Protein AF-A0A5C7QAK5-F1 (afdb_monomer)

Foldseek 3Di:
DDDDDDDDDDDPDDDDDDDDDDDDDDDDDDDDPDDDDDDDDDPVVDDDDDDDDDDDDDVVVPVVPDDDQPDWDDDDPQWDFTDTPPDDTDIDGDADPQWDDDPVDIDGDDDPDPAWDWDDDVPDDTDTDHPVVVDDDQWDDDPATDGDDDDPFWDDDRPDTDGDEDCDCPPDPGPFHADPVRDTDDPDDDDPFKDWDPPDFDDDPPTDTWIWGACPVHHRHTDIDDDDDDDPDDDDDPDDDDDDDDDDDFKDKFAWKFAFADKDWDAFDFDDDPNHGDDDPNHGDTDPWTKIKTFGDPPPDPDDHTFTPDAAQFWKWFWDFDDPPPDTDDMAIWIWTFHHDDDRTITITITDDGDDDDHGTMMGGCAGQPDQVGGWIWMAGQPDVQDGKIFTFGDCNDPVCSLPLVGTAKIFFFQAPHFDVVVPTGDGDGDIDHDDDDDDDDDDDPDDDDDDDDDDPDDDDPDDDDDPDDDDDDDDDDCFDDDPQWTDHNFKTWHDAAQQIWMAGPDDQAFRTAHGGPRRVPGCWGAHPVGDTHHVDDDDDPDDDDPDDDDFDDPPDDDGDDDDDPPDDPDDDPPDPDQDDDPDPDPDDPDFPHDPADDPDDDDDDDPPDDGDDDDWDFDPPPDTPDIDDDDWFDDDPVCLQPDKGKDKDKDWDADPNDIDIWIWMFIDHGDPDDTDIDTDDDDDDDPPDDDADADDDDFADDAPDKDFHWHDPVPPWIFGWIHHNVGDIHTPDIHD

Sequence (737 aa):
MARKYSSEYKNLQPYVVEDIRKVVTAAGASGGGSVTSGVTDHGALTGLSDDDHPQYLTPVRGDARYIPSTRTLTAGDGLTGGGDLSADRAFAVGAGNLITVAADSVAVANGTGTYQFIGTGSGTTAGWHNGSELAGDGLTHGTALAVGVSGLGLSVGADAVTLASSSNPGATASILASSAAGLLTLYNGAFTQTAGSAATFASGFAGSGWRADYGITTASKASFECDDLTVRGRMRVYELLIQQIRATNGSVFVSSASKVVTTTAGPNPTWTVNGSQLTFNGSNATFATTIYTITTAAAGDTSRELYHGFLYGDLIRAQQVQWNGSSFSGVIQSDLEVTSVSNLYTYNGTLVSGDAPAIGYDYVRVGNSYDTTRQGSIYLTSDDSAAPFIDIVDGVYSHAVWNSAGVTRVRVGKLSGITDWDFGGPLSGYGLYGNNVYLKGNIYATSGIFNGTVYASGGIFSGTVHASDGDFTGTVTATSGTIGGWSVGATSLTAGSGANTVGIDSGGTNPAFYAGSATPGSAPFRVTKTGDITATGTLIASSGGISGNFYVGSDVGASGNLYVGSNADMRFSADGIRCILPTAAGANIPTASQAIRWFPSGTGSWTSAVSYAGLITYKNPSPTPTVMDLILTSCVGDDDDAVLDARAIFQAGHYAGGAYTDARLEVVREKGSGAKYVATYGDRLEVENCIRLTEMSDPSNPSANQAYLFTKDNGSGKTQLCVKFSSGASIVIATQA

Structure (mmCIF, N/CA/C/O backbone):
data_AF-A0A5C7QAK5-F1
#
_entry.id   AF-A0A5C7QAK5-F1
#
loop_
_atom_site.group_PDB
_atom_site.id
_atom_site.type_symbol
_atom_site.label_atom_id
_atom_site.label_alt_id
_atom_site.label_comp_id
_atom_site.label_asym_id
_atom_site.label_entity_id
_atom_site.label_seq_id
_atom_site.pdbx_PDB_ins_code
_atom_site.Cartn_x
_atom_site.Cartn_y
_atom_site.Cartn_z
_atom_site.occupancy
_atom_site.B_iso_or_equiv
_atom_site.auth_seq_id
_atom_site.auth_comp_id
_atom_site.auth_asym_id
_atom_site.auth_atom_id
_atom_site.pdbx_PDB_model_num
ATOM 1 N N . MET A 1 1 ? -9.500 -17.559 78.965 1.00 37.09 1 MET A N 1
ATOM 2 C CA . MET A 1 1 ? -8.907 -18.544 79.906 1.00 37.09 1 MET A CA 1
ATOM 3 C C . MET A 1 1 ? -7.408 -18.622 79.662 1.00 37.09 1 MET A C 1
ATOM 5 O O . MET A 1 1 ? -6.999 -18.399 78.533 1.00 37.09 1 MET A O 1
ATOM 9 N N . ALA A 1 2 ? -6.606 -18.919 80.687 1.00 40.16 2 ALA A N 1
ATOM 10 C CA . ALA A 1 2 ? -5.142 -18.917 80.601 1.00 40.16 2 ALA A CA 1
ATOM 11 C C . ALA A 1 2 ? -4.533 -20.325 80.446 1.00 40.16 2 ALA A C 1
ATOM 13 O O . ALA A 1 2 ? -4.947 -21.251 81.141 1.00 40.16 2 ALA A O 1
ATOM 14 N N . ARG A 1 3 ? -3.490 -20.434 79.612 1.00 36.47 3 ARG A N 1
ATOM 15 C CA . ARG A 1 3 ? -2.387 -21.426 79.617 1.00 36.47 3 ARG A CA 1
ATOM 16 C C . ARG A 1 3 ? -1.185 -20.679 78.999 1.00 36.47 3 ARG A C 1
ATOM 18 O O . ARG A 1 3 ? -1.363 -20.154 77.910 1.00 36.47 3 ARG A O 1
ATOM 25 N N . LYS A 1 4 ? -0.041 -20.378 79.631 1.00 36.81 4 LYS A N 1
ATOM 26 C CA . LYS A 1 4 ? 0.765 -20.954 80.735 1.00 36.81 4 LYS A CA 1
ATOM 27 C C . LYS A 1 4 ? 1.678 -22.107 80.274 1.00 36.81 4 LYS A C 1
ATOM 29 O O . LYS A 1 4 ? 1.175 -23.061 79.691 1.00 36.81 4 LYS A O 1
ATOM 34 N N . TYR A 1 5 ? 2.966 -22.004 80.651 1.00 37.53 5 TYR A N 1
ATOM 35 C CA . TYR A 1 5 ? 4.120 -22.891 80.353 1.00 37.53 5 TYR A CA 1
ATOM 36 C C . TYR A 1 5 ? 4.690 -22.760 78.922 1.00 37.53 5 TYR A C 1
ATOM 38 O O . TYR A 1 5 ? 3.960 -22.362 78.023 1.00 37.53 5 TYR A O 1
ATOM 46 N N . SER A 1 6 ? 5.984 -22.993 78.656 1.00 45.44 6 SER A N 1
ATOM 47 C CA . SER A 1 6 ? 7.090 -23.572 79.462 1.00 45.44 6 SER A CA 1
ATOM 48 C C . SER A 1 6 ? 8.393 -22.761 79.251 1.00 45.44 6 SER A C 1
ATOM 50 O O . SER A 1 6 ? 8.646 -22.313 78.140 1.00 45.44 6 SER A O 1
ATOM 52 N N . SER A 1 7 ? 9.208 -22.378 80.243 1.00 34.53 7 SER A N 1
ATOM 53 C CA . SER A 1 7 ? 10.023 -23.188 81.175 1.00 34.53 7 SER A CA 1
ATOM 54 C C . SER A 1 7 ? 10.935 -24.219 80.494 1.00 34.53 7 SER A C 1
ATOM 56 O O . SER A 1 7 ? 10.436 -25.247 80.066 1.00 34.53 7 SER A O 1
ATOM 58 N N . GLU A 1 8 ? 12.242 -23.924 80.483 1.00 42.25 8 GLU A N 1
ATOM 59 C CA . GLU A 1 8 ? 13.408 -24.833 80.392 1.00 42.25 8 GLU A CA 1
ATOM 60 C C . GLU A 1 8 ? 13.418 -25.991 79.373 1.00 42.25 8 GLU A C 1
ATOM 62 O O . GLU A 1 8 ? 12.563 -26.856 79.409 1.00 42.25 8 GLU A O 1
ATOM 67 N N . TYR A 1 9 ? 14.486 -26.066 78.567 1.00 42.97 9 TYR A N 1
ATOM 68 C CA . TYR A 1 9 ? 15.237 -27.277 78.149 1.00 42.97 9 TYR A CA 1
ATOM 69 C C . TYR A 1 9 ? 16.333 -26.752 77.189 1.00 42.97 9 TYR A C 1
ATOM 71 O O . TYR A 1 9 ? 16.070 -26.481 76.025 1.00 42.97 9 TYR A O 1
ATOM 79 N N . LYS A 1 10 ? 17.540 -26.353 77.618 1.00 44.88 10 LYS A N 1
ATOM 80 C CA . LYS A 1 10 ? 18.582 -27.172 78.266 1.00 44.88 10 LYS A CA 1
ATOM 81 C C . LYS A 1 10 ? 18.648 -28.587 77.681 1.00 44.88 10 LYS A C 1
ATOM 83 O O . LYS A 1 10 ? 17.779 -29.402 77.942 1.00 44.88 10 LYS A O 1
ATOM 88 N N . ASN A 1 11 ? 19.758 -28.872 77.000 1.00 45.62 11 ASN A N 1
ATOM 89 C CA . ASN A 1 11 ? 20.268 -30.215 76.699 1.00 45.62 11 ASN A CA 1
ATOM 90 C C . ASN A 1 11 ? 19.579 -30.996 75.563 1.00 45.62 11 ASN A C 1
ATOM 92 O O . ASN A 1 11 ? 19.159 -32.134 75.751 1.00 45.62 11 ASN A O 1
ATOM 96 N N . LEU A 1 12 ? 19.616 -30.439 74.348 1.00 37.50 12 LEU A N 1
ATOM 97 C CA . LEU A 1 12 ? 19.703 -31.240 73.119 1.00 37.50 12 LEU A CA 1
ATOM 98 C C . LEU A 1 12 ? 21.016 -30.933 72.380 1.00 37.50 12 LEU A C 1
ATOM 100 O O . LEU A 1 12 ? 21.053 -30.265 71.354 1.00 37.50 12 LEU A O 1
ATOM 104 N N . GLN A 1 13 ? 22.110 -31.448 72.948 1.00 47.38 13 GLN A N 1
ATOM 105 C CA . GLN A 1 13 ? 23.208 -31.990 72.138 1.00 47.38 13 GLN A CA 1
ATOM 106 C C . GLN A 1 13 ? 22.647 -33.168 71.309 1.00 47.38 13 GLN A C 1
ATOM 108 O O . GLN A 1 13 ? 21.734 -33.837 71.804 1.00 47.38 13 GLN A O 1
ATOM 113 N N . PRO A 1 14 ? 23.148 -33.443 70.087 1.00 49.34 14 PRO A N 1
ATOM 114 C CA . PRO A 1 14 ? 24.442 -34.132 69.963 1.00 49.34 14 PRO A CA 1
ATOM 115 C C . PRO A 1 14 ? 25.304 -33.754 68.738 1.00 49.34 14 PRO A C 1
ATOM 117 O O . PRO A 1 14 ? 24.778 -33.229 67.770 1.00 49.34 14 PRO A O 1
ATOM 120 N N . TYR A 1 15 ? 26.613 -34.058 68.842 1.00 34.72 15 TYR A N 1
ATOM 121 C CA . TYR A 1 15 ? 27.520 -34.716 67.865 1.00 34.72 15 TYR A CA 1
ATOM 122 C C . TYR A 1 15 ? 27.410 -34.345 66.353 1.00 34.72 15 TYR A C 1
ATOM 124 O O . TYR A 1 15 ? 26.349 -34.065 65.823 1.00 34.72 15 TYR A O 1
ATOM 132 N N . VAL A 1 16 ? 28.464 -34.395 65.531 1.00 37.75 16 VAL A N 1
ATOM 133 C CA . VAL A 1 16 ? 29.505 -35.438 65.397 1.00 37.75 16 VAL A CA 1
ATOM 134 C C . VAL A 1 16 ? 30.699 -34.890 64.575 1.00 37.75 16 VAL A C 1
ATOM 136 O O . VAL A 1 16 ? 30.501 -33.919 63.855 1.00 37.75 16 VAL A O 1
ATOM 139 N N . VAL A 1 17 ? 31.855 -35.587 64.586 1.00 45.19 17 VAL A N 1
ATOM 140 C CA . VAL A 1 17 ? 32.914 -35.585 63.527 1.00 45.19 17 VAL A CA 1
ATOM 141 C C . VAL A 1 17 ? 33.504 -34.189 63.225 1.00 45.19 17 VAL A C 1
ATOM 143 O O . VAL A 1 17 ? 32.929 -33.401 62.487 1.00 45.19 17 VAL A O 1
ATOM 146 N N . GLU A 1 18 ? 34.649 -33.751 63.752 1.00 37.72 18 GLU A N 1
ATOM 147 C CA . GLU A 1 18 ? 35.942 -34.431 63.971 1.00 37.72 18 GLU A CA 1
ATOM 148 C C . GLU A 1 18 ? 36.450 -35.251 62.770 1.00 37.72 18 GLU A C 1
ATOM 150 O O . GLU A 1 18 ? 36.035 -36.382 62.561 1.00 37.72 18 GLU A O 1
ATOM 155 N N . ASP A 1 19 ? 37.414 -34.660 62.053 1.00 38.28 19 ASP A N 1
ATOM 156 C CA . ASP A 1 19 ? 38.168 -35.182 60.901 1.00 38.28 19 ASP A CA 1
ATOM 157 C C . ASP A 1 19 ? 37.369 -35.517 59.625 1.00 38.28 19 ASP A C 1
ATOM 159 O O . ASP A 1 19 ? 36.517 -36.398 59.602 1.00 38.28 19 ASP A O 1
ATOM 163 N N . ILE A 1 20 ? 37.734 -34.838 58.527 1.00 43.16 20 ILE A N 1
ATOM 164 C CA . ILE A 1 20 ? 38.094 -35.397 57.203 1.00 43.16 20 ILE A CA 1
ATOM 165 C C . ILE A 1 20 ? 38.131 -34.224 56.196 1.00 43.16 20 ILE A C 1
ATOM 167 O O . ILE A 1 20 ? 37.114 -33.626 55.873 1.00 43.16 20 ILE A O 1
ATOM 171 N N . ARG A 1 21 ? 39.327 -33.709 55.862 1.00 42.38 21 ARG A N 1
ATOM 172 C CA . ARG A 1 21 ? 40.227 -34.141 54.756 1.00 42.38 21 ARG A CA 1
ATOM 173 C C . ARG A 1 21 ? 39.911 -33.314 53.492 1.00 42.38 21 ARG A C 1
ATOM 175 O O . ARG A 1 21 ? 38.777 -33.274 53.045 1.00 42.38 21 ARG A O 1
ATOM 182 N N . LYS A 1 22 ? 40.846 -32.486 52.997 1.00 40.28 22 LYS A N 1
ATOM 183 C CA . LYS A 1 22 ? 41.751 -32.791 51.855 1.00 40.28 22 LYS A CA 1
ATOM 184 C C . LYS A 1 22 ? 40.998 -33.525 50.723 1.00 40.28 22 LYS A C 1
ATOM 186 O O . LYS A 1 22 ? 40.383 -34.550 50.976 1.00 40.28 22 LYS A O 1
ATOM 191 N N . VAL A 1 23 ? 41.068 -33.105 49.459 1.00 37.72 23 VAL A N 1
ATOM 192 C CA . VAL A 1 23 ? 42.187 -33.421 48.541 1.00 37.72 23 VAL A CA 1
ATOM 193 C C . VAL A 1 23 ? 41.931 -32.684 47.208 1.00 37.72 23 VAL A C 1
ATOM 195 O O . VAL A 1 23 ? 41.059 -33.120 46.469 1.00 37.72 23 VAL A O 1
ATOM 198 N N . VAL A 1 24 ? 42.685 -31.618 46.888 1.00 38.94 24 VAL A N 1
ATOM 199 C CA . VAL A 1 24 ? 43.139 -31.264 45.515 1.00 38.94 24 VAL A CA 1
ATOM 200 C C . VAL A 1 24 ? 44.475 -30.499 45.623 1.00 38.94 24 VAL A C 1
ATOM 202 O O . VAL A 1 24 ? 44.520 -29.451 46.256 1.00 38.94 24 VAL A O 1
ATOM 205 N N . THR A 1 25 ? 45.553 -30.882 44.934 1.00 41.03 25 THR A N 1
ATOM 206 C CA . THR A 1 25 ? 46.380 -32.094 45.150 1.00 41.03 25 THR A CA 1
ATOM 207 C C . THR A 1 25 ? 47.512 -32.121 44.127 1.00 41.03 25 THR A C 1
ATOM 209 O O . THR A 1 25 ? 47.241 -32.081 42.933 1.00 41.03 25 THR A O 1
ATOM 212 N N . ALA A 1 26 ? 48.761 -32.282 44.578 1.00 28.16 26 ALA A N 1
ATOM 213 C CA . ALA A 1 26 ? 49.894 -32.604 43.699 1.00 28.16 26 ALA A CA 1
ATOM 214 C C . ALA A 1 26 ? 51.020 -33.391 44.411 1.00 28.16 26 ALA A C 1
ATOM 216 O O . ALA A 1 26 ? 52.198 -33.153 44.174 1.00 28.16 26 ALA A O 1
ATOM 217 N N . ALA A 1 27 ? 50.664 -34.337 45.289 1.00 30.41 27 ALA A N 1
ATOM 218 C CA . ALA A 1 27 ? 51.557 -35.417 45.731 1.00 30.41 27 ALA A CA 1
ATOM 219 C C . ALA A 1 27 ? 50.713 -36.581 46.283 1.00 30.41 27 ALA A C 1
ATOM 221 O O . ALA A 1 27 ? 50.266 -36.523 47.425 1.00 30.41 27 ALA A O 1
ATOM 222 N N . GLY A 1 28 ? 50.465 -37.609 45.461 1.00 35.75 28 GLY A N 1
ATOM 223 C CA . GLY A 1 28 ? 49.567 -38.726 45.794 1.00 35.75 28 GLY A CA 1
ATOM 224 C C . GLY A 1 28 ? 48.089 -38.299 45.773 1.00 35.75 28 GLY A C 1
ATOM 225 O O . GLY A 1 28 ? 47.634 -37.567 46.642 1.00 35.75 28 GLY A O 1
ATOM 226 N N . ALA A 1 29 ? 47.261 -38.647 44.785 1.00 33.28 29 ALA A N 1
ATOM 227 C CA . ALA A 1 29 ? 47.005 -40.000 44.279 1.00 33.28 29 ALA A CA 1
ATOM 228 C C . ALA A 1 29 ? 46.854 -41.009 45.440 1.00 33.28 29 ALA A C 1
ATOM 230 O O . ALA A 1 29 ? 47.772 -41.178 46.232 1.00 33.28 29 ALA A O 1
ATOM 231 N N . SER A 1 30 ? 45.736 -41.700 45.621 1.00 35.69 30 SER A N 1
ATOM 232 C CA . SER A 1 30 ? 44.550 -41.886 44.775 1.00 35.69 30 SER A CA 1
ATOM 233 C C . SER A 1 30 ? 43.302 -41.835 45.670 1.00 35.69 30 SER A C 1
ATOM 235 O O . SER A 1 30 ? 43.371 -42.093 46.866 1.00 35.69 30 SER A O 1
ATOM 237 N N . GLY A 1 31 ? 42.144 -41.407 45.173 1.00 38.41 31 GLY A N 1
ATOM 238 C CA . GLY A 1 31 ? 41.328 -42.286 44.341 1.00 38.41 31 GLY A CA 1
ATOM 239 C C . GLY A 1 31 ? 40.858 -43.468 45.189 1.00 38.41 31 GLY A C 1
ATOM 240 O O . GLY A 1 31 ? 41.652 -44.362 45.489 1.00 38.41 31 GLY A O 1
ATOM 241 N N . GLY A 1 32 ? 39.573 -43.456 45.568 1.00 45.28 32 GLY A N 1
ATOM 242 C CA . GLY A 1 32 ? 38.915 -44.648 46.106 1.00 45.28 32 GLY A CA 1
ATOM 243 C C . GLY A 1 32 ? 39.136 -45.819 45.150 1.00 45.28 32 GLY A C 1
ATOM 244 O O . GLY A 1 32 ? 39.353 -45.597 43.960 1.00 45.28 32 GLY A O 1
ATOM 245 N N . GLY A 1 33 ? 39.171 -47.049 45.663 1.00 55.78 33 GLY A N 1
ATOM 246 C CA . GLY A 1 33 ? 39.682 -48.185 44.893 1.00 55.78 33 GLY A CA 1
ATOM 247 C C . GLY A 1 33 ? 38.974 -48.391 43.546 1.00 55.78 33 GLY A C 1
ATOM 248 O O . GLY A 1 33 ? 37.909 -48.996 43.555 1.00 55.78 33 GLY A O 1
ATOM 249 N N . SER A 1 34 ? 39.574 -47.890 42.439 1.00 46.53 34 SER A N 1
ATOM 250 C CA . SER A 1 34 ? 39.488 -48.334 41.019 1.00 46.53 34 SER A CA 1
ATOM 251 C C . SER A 1 34 ? 39.816 -47.245 39.921 1.00 46.53 34 SER A C 1
ATOM 253 O O . SER A 1 34 ? 38.897 -46.664 39.361 1.00 46.53 34 SER A O 1
ATOM 255 N N . VAL A 1 35 ? 41.115 -47.019 39.589 1.00 52.72 35 VAL A N 1
ATOM 256 C CA . VAL A 1 35 ? 41.825 -46.861 38.245 1.00 52.72 35 VAL A CA 1
ATOM 257 C C . VAL A 1 35 ? 41.383 -45.894 37.056 1.00 52.72 35 VAL A C 1
ATOM 259 O O . VAL A 1 35 ? 40.282 -46.105 36.572 1.00 52.72 35 VAL A O 1
ATOM 262 N N . THR A 1 36 ? 42.278 -44.973 36.510 1.00 50.50 36 THR A N 1
ATOM 263 C CA . THR A 1 36 ? 42.719 -44.655 35.046 1.00 50.50 36 THR A CA 1
ATOM 264 C C . THR A 1 36 ? 43.276 -43.196 34.592 1.00 50.50 36 THR A C 1
ATOM 266 O O . THR A 1 36 ? 42.452 -42.312 34.407 1.00 50.50 36 THR A O 1
ATOM 269 N N . SER A 1 37 ? 44.619 -42.986 34.308 1.00 56.25 37 SER A N 1
ATOM 270 C CA . SER A 1 37 ? 45.538 -42.145 33.351 1.00 56.25 37 SER A CA 1
ATOM 271 C C . SER A 1 37 ? 45.501 -40.628 32.783 1.00 56.25 37 SER A C 1
ATOM 273 O O . SER A 1 37 ? 44.418 -40.139 32.489 1.00 56.25 37 SER A O 1
ATOM 275 N N . GLY A 1 38 ? 46.685 -39.964 32.442 1.00 57.50 38 GLY A N 1
ATOM 276 C CA . GLY A 1 38 ? 46.986 -38.945 31.305 1.00 57.50 38 GLY A CA 1
ATOM 277 C C . GLY A 1 38 ? 47.814 -37.558 31.451 1.00 57.50 38 GLY A C 1
ATOM 278 O O . GLY A 1 38 ? 47.491 -36.835 32.386 1.00 57.50 38 GLY A O 1
ATOM 279 N N . VAL A 1 39 ? 48.793 -37.112 30.553 1.00 59.66 39 VAL A N 1
ATOM 280 C CA . VAL A 1 39 ? 49.527 -35.728 30.463 1.00 59.66 39 VAL A CA 1
ATOM 281 C C . VAL A 1 39 ? 50.404 -35.340 29.156 1.00 59.66 39 VAL A C 1
ATOM 283 O O . VAL A 1 39 ? 50.728 -36.274 28.424 1.00 59.66 39 VAL A O 1
ATOM 286 N N . THR A 1 40 ? 50.852 -34.052 28.846 1.00 49.44 40 THR A N 1
ATOM 287 C CA . THR A 1 40 ? 51.883 -33.565 27.773 1.00 49.44 40 THR A CA 1
ATOM 288 C C . THR A 1 40 ? 52.427 -32.038 27.814 1.00 49.44 40 THR A C 1
ATOM 290 O O . THR A 1 40 ? 51.972 -31.342 28.715 1.00 49.44 40 THR A O 1
ATOM 293 N N . ASP A 1 41 ? 53.362 -31.498 26.926 1.00 47.69 41 ASP A N 1
ATOM 294 C CA . ASP A 1 41 ? 54.097 -30.126 26.952 1.00 47.69 41 ASP A CA 1
ATOM 295 C C . ASP A 1 41 ? 54.795 -29.503 25.610 1.00 47.69 41 ASP A C 1
ATOM 297 O O . ASP A 1 41 ? 54.747 -30.193 24.593 1.00 47.69 41 ASP A O 1
ATOM 301 N N . HIS A 1 42 ? 55.439 -28.261 25.570 1.00 68.44 42 HIS A N 1
ATOM 302 C CA . HIS A 1 42 ? 56.347 -27.632 24.506 1.00 68.44 42 HIS A CA 1
ATOM 303 C C . HIS A 1 42 ? 57.764 -27.047 24.893 1.00 68.44 42 HIS A C 1
ATOM 305 O O . HIS A 1 42 ? 58.744 -27.340 24.208 1.00 68.44 42 HIS A O 1
ATOM 311 N N . GLY A 1 43 ? 57.899 -26.144 25.885 1.00 57.53 43 GLY A N 1
ATOM 312 C CA . GLY A 1 43 ? 59.180 -25.491 26.281 1.00 57.53 43 GLY A CA 1
ATOM 313 C C . GLY A 1 43 ? 59.797 -26.066 27.565 1.00 57.53 43 GLY A C 1
ATOM 314 O O . GLY A 1 43 ? 60.945 -25.781 27.910 1.00 57.53 43 GLY A O 1
ATOM 315 N N . ALA A 1 44 ? 59.034 -26.918 28.255 1.00 61.50 44 ALA A N 1
ATOM 316 C CA . ALA A 1 44 ? 59.544 -27.844 29.253 1.00 61.50 44 ALA A CA 1
ATOM 317 C C . ALA A 1 44 ? 60.059 -29.159 28.612 1.00 61.50 44 ALA A C 1
ATOM 319 O O . ALA A 1 44 ? 60.564 -30.029 29.322 1.00 61.50 44 ALA A O 1
ATOM 320 N N . LEU A 1 45 ? 60.091 -29.255 27.272 1.00 58.56 45 LEU A N 1
ATOM 321 C CA . LEU A 1 45 ? 61.251 -29.801 26.562 1.00 58.56 45 LEU A CA 1
ATOM 322 C C . LEU A 1 45 ? 62.392 -28.781 26.674 1.00 58.56 45 LEU A C 1
ATOM 324 O O . LEU A 1 45 ? 62.506 -27.842 25.890 1.00 58.56 45 LEU A O 1
ATOM 328 N N . THR A 1 46 ? 63.229 -28.959 27.691 1.00 59.78 46 THR A N 1
ATOM 329 C CA . THR A 1 46 ? 64.332 -28.050 28.022 1.00 59.78 46 THR A CA 1
ATOM 330 C C . THR A 1 46 ? 65.300 -27.840 26.849 1.00 59.78 46 THR A C 1
ATOM 332 O O . THR A 1 46 ? 65.969 -28.800 26.458 1.00 59.78 46 THR A O 1
ATOM 335 N N . GLY A 1 47 ? 65.462 -26.598 26.354 1.00 57.31 47 GLY A N 1
ATOM 336 C CA . GLY A 1 47 ? 66.629 -26.271 25.516 1.00 57.31 47 GLY A CA 1
ATOM 337 C C . GLY A 1 47 ? 66.741 -24.952 24.722 1.00 57.31 47 GLY A C 1
ATOM 338 O O . GLY A 1 47 ? 67.869 -24.665 24.332 1.00 57.31 47 GLY A O 1
ATOM 339 N N . LEU A 1 48 ? 65.682 -24.180 24.413 1.00 59.72 48 LEU A N 1
ATOM 340 C CA . LEU A 1 48 ? 65.732 -23.188 23.301 1.00 59.72 48 LEU A CA 1
ATOM 341 C C . LEU A 1 48 ? 65.106 -21.798 23.606 1.00 59.72 48 LEU A C 1
ATOM 343 O O . LEU A 1 48 ? 64.189 -21.702 24.421 1.00 59.72 48 LEU A O 1
ATOM 347 N N . SER A 1 49 ? 65.621 -20.743 22.946 1.00 61.56 49 SER A N 1
ATOM 348 C CA . SER A 1 49 ? 65.336 -19.295 23.130 1.00 61.56 49 SER A CA 1
ATOM 349 C C . SER A 1 49 ? 65.571 -18.485 21.832 1.00 61.56 49 SER A C 1
ATOM 351 O O . SER A 1 49 ? 66.305 -18.973 20.974 1.00 61.56 49 SER A O 1
ATOM 353 N N . ASP A 1 50 ? 65.048 -17.249 21.715 1.00 61.16 50 ASP A N 1
ATOM 354 C CA . ASP A 1 50 ? 64.887 -16.577 20.400 1.00 61.16 50 ASP A CA 1
ATOM 355 C C . ASP A 1 50 ? 65.968 -15.518 19.988 1.00 61.16 50 ASP A C 1
ATOM 357 O O . ASP A 1 50 ? 66.779 -15.850 19.128 1.00 61.16 50 ASP A O 1
ATOM 361 N N . ASP A 1 51 ? 66.001 -14.269 20.509 1.00 62.81 51 ASP A N 1
ATOM 362 C CA . ASP A 1 51 ? 66.977 -13.171 20.171 1.00 62.81 51 ASP A CA 1
ATOM 363 C C . ASP A 1 51 ? 66.820 -11.967 21.152 1.00 62.81 51 ASP A C 1
ATOM 365 O O . ASP A 1 51 ? 65.681 -11.648 21.494 1.00 62.81 51 ASP A O 1
ATOM 369 N N . ASP A 1 52 ? 67.797 -11.228 21.721 1.00 58.50 52 ASP A N 1
ATOM 370 C CA . ASP A 1 52 ? 69.275 -11.310 21.889 1.00 58.50 52 ASP A CA 1
ATOM 371 C C . ASP A 1 52 ? 70.287 -10.416 21.083 1.00 58.50 52 ASP A C 1
ATOM 373 O O . ASP A 1 52 ? 71.173 -10.935 20.407 1.00 58.50 52 ASP A O 1
ATOM 377 N N . HIS A 1 53 ? 70.267 -9.077 21.323 1.00 57.97 53 HIS A N 1
ATOM 378 C CA . HIS A 1 53 ? 71.389 -8.067 21.370 1.00 57.97 53 HIS A CA 1
ATOM 379 C C . HIS A 1 53 ? 71.093 -6.648 20.716 1.00 57.97 53 HIS A C 1
ATOM 381 O O . HIS A 1 53 ? 69.964 -6.188 20.883 1.00 57.97 53 HIS A O 1
ATOM 387 N N . PRO A 1 54 ? 72.037 -5.792 20.193 1.00 51.09 54 PRO A N 1
ATOM 388 C CA . PRO A 1 54 ? 72.431 -4.555 20.914 1.00 51.09 54 PRO A CA 1
ATOM 389 C C . PRO A 1 54 ? 72.669 -3.222 20.110 1.00 51.09 54 PRO A C 1
ATOM 391 O O . PRO A 1 54 ? 72.653 -3.151 18.888 1.00 51.09 54 PRO A O 1
ATOM 394 N N . GLN A 1 55 ? 72.984 -2.147 20.853 1.00 58.69 55 GLN A N 1
ATOM 395 C CA . GLN A 1 55 ? 73.981 -1.057 20.624 1.00 58.69 55 GLN A CA 1
ATOM 396 C C . GLN A 1 55 ? 74.605 -0.768 19.214 1.00 58.69 55 GLN A C 1
ATOM 398 O O . GLN A 1 55 ? 75.761 -1.132 18.997 1.00 58.69 55 GLN A O 1
ATOM 403 N N . TYR A 1 56 ? 74.018 0.074 18.336 1.00 56.75 56 TYR A N 1
ATOM 404 C CA . TYR A 1 56 ? 74.751 0.599 17.145 1.00 56.75 56 TYR A CA 1
ATOM 405 C C . TYR A 1 56 ? 74.671 2.138 16.907 1.00 56.75 56 TYR A C 1
ATOM 407 O O . TYR A 1 56 ? 73.601 2.751 16.903 1.00 56.75 56 TYR A O 1
ATOM 415 N N . LEU A 1 57 ? 75.842 2.784 16.715 1.00 60.34 57 LEU A N 1
ATOM 416 C CA . LEU A 1 57 ? 76.083 4.249 16.667 1.00 60.34 57 LEU A CA 1
ATOM 417 C C . LEU A 1 57 ? 77.013 4.646 15.479 1.00 60.34 57 LEU A C 1
ATOM 419 O O . LEU A 1 57 ? 77.727 3.798 14.959 1.00 60.34 57 LEU A O 1
ATOM 423 N N . THR A 1 58 ? 77.031 5.915 15.030 1.00 55.66 58 THR A N 1
ATOM 424 C CA . THR A 1 58 ? 77.674 6.367 13.756 1.00 55.66 58 THR A CA 1
ATOM 425 C C . THR A 1 58 ? 78.428 7.719 13.867 1.00 55.66 58 THR A C 1
ATOM 427 O O . THR A 1 58 ? 78.283 8.385 14.888 1.00 55.66 58 THR A O 1
ATOM 430 N N . PRO A 1 59 ? 79.214 8.180 12.860 1.00 53.97 59 PRO A N 1
ATOM 431 C CA . PRO A 1 59 ? 80.049 9.400 12.964 1.00 53.97 59 PRO A CA 1
ATOM 432 C C . PRO A 1 59 ? 79.348 10.761 12.762 1.00 53.97 59 PRO A C 1
ATOM 434 O O . PRO A 1 59 ? 80.006 11.795 12.822 1.00 53.97 59 PRO A O 1
ATOM 437 N N . VAL A 1 60 ? 78.044 10.772 12.462 1.00 58.75 60 VAL A N 1
ATOM 438 C CA . VAL A 1 60 ? 77.372 11.821 11.669 1.00 58.75 60 VAL A CA 1
ATOM 439 C C . VAL A 1 60 ? 76.208 12.555 12.403 1.00 58.75 60 VAL A C 1
ATOM 441 O O . VAL A 1 60 ? 75.248 12.963 11.778 1.00 58.75 60 VAL A O 1
ATOM 444 N N . ARG A 1 61 ? 76.118 12.820 13.718 1.00 61.69 61 ARG A N 1
ATOM 445 C CA . ARG A 1 61 ? 77.014 12.775 14.899 1.00 61.69 61 ARG A CA 1
ATOM 446 C C . ARG A 1 61 ? 78.363 13.518 14.768 1.00 61.69 61 ARG A C 1
ATOM 448 O O . ARG A 1 61 ? 79.190 13.437 15.675 1.00 61.69 61 ARG A O 1
ATOM 455 N N . GLY A 1 62 ? 78.553 14.290 13.693 1.00 59.28 62 GLY A N 1
ATOM 456 C CA . GLY A 1 62 ? 79.725 15.142 13.423 1.00 59.28 62 GLY A CA 1
ATOM 457 C C . GLY A 1 62 ? 79.431 16.601 13.772 1.00 59.28 62 GLY A C 1
ATOM 458 O O . GLY A 1 62 ? 79.625 16.996 14.916 1.00 59.28 62 GLY A O 1
ATOM 459 N N . ASP A 1 63 ? 78.819 17.346 12.845 1.00 57.12 63 ASP A N 1
ATOM 460 C CA . ASP A 1 63 ? 78.318 18.727 13.039 1.00 57.12 63 ASP A CA 1
ATOM 461 C C . ASP A 1 63 ? 77.084 18.844 13.960 1.00 57.12 63 ASP A C 1
ATOM 463 O O . ASP A 1 63 ? 76.409 19.866 14.022 1.00 57.12 63 ASP A O 1
ATOM 467 N N . ALA A 1 64 ? 76.831 17.804 14.755 1.00 59.00 64 ALA A N 1
ATOM 468 C CA . ALA A 1 64 ? 76.126 17.930 16.025 1.00 59.00 64 ALA A CA 1
ATOM 469 C C . ALA A 1 64 ? 77.058 18.407 17.170 1.00 59.00 64 ALA A C 1
ATOM 471 O O . ALA A 1 64 ? 76.605 18.484 18.309 1.00 59.00 64 ALA A O 1
ATOM 472 N N . ARG A 1 65 ? 78.356 18.667 16.909 1.00 67.56 65 ARG A N 1
ATOM 473 C CA . ARG A 1 65 ? 79.370 19.012 17.930 1.00 67.56 65 ARG A CA 1
ATOM 474 C C . ARG A 1 65 ? 79.986 20.421 17.844 1.00 67.56 65 ARG A C 1
ATOM 476 O O . ARG A 1 65 ? 80.547 20.840 18.850 1.00 67.56 65 ARG A O 1
ATOM 483 N N . TYR A 1 66 ? 79.887 21.159 16.731 1.00 65.25 66 TYR A N 1
ATOM 484 C CA . TYR A 1 66 ? 80.478 22.510 16.584 1.00 65.25 66 TYR A CA 1
ATOM 485 C C . TYR A 1 66 ? 79.579 23.463 15.766 1.00 65.25 66 TYR A C 1
ATOM 487 O O . TYR A 1 66 ? 78.783 23.007 14.948 1.00 65.25 66 TYR A O 1
ATOM 495 N N . ILE A 1 67 ? 79.695 24.786 15.976 1.00 65.12 67 ILE A N 1
ATOM 496 C CA . ILE A 1 67 ? 78.855 25.821 15.330 1.00 65.12 67 ILE A CA 1
ATOM 497 C C . ILE A 1 67 ? 79.708 26.773 14.456 1.00 65.12 67 ILE A C 1
ATOM 499 O O . ILE A 1 67 ? 80.747 27.238 14.923 1.00 65.12 67 ILE A O 1
ATOM 503 N N . PRO A 1 68 ? 79.290 27.117 13.215 1.00 65.19 68 PRO A N 1
ATOM 504 C CA . PRO A 1 68 ? 79.997 28.089 12.370 1.00 65.19 68 PRO A CA 1
ATOM 505 C C . PRO A 1 68 ? 79.877 29.540 12.867 1.00 65.19 68 PRO A C 1
ATOM 507 O O . PRO A 1 68 ? 78.784 29.989 13.217 1.00 65.19 68 PRO A O 1
ATOM 510 N N . SER A 1 69 ? 80.966 30.312 12.766 1.00 67.88 69 SER A N 1
ATOM 511 C CA . SER A 1 69 ? 81.043 31.729 13.180 1.00 67.88 69 SER A CA 1
ATOM 512 C C . SER A 1 69 ? 80.120 32.689 12.415 1.00 67.88 69 SER A C 1
ATOM 514 O O . SER A 1 69 ? 79.947 33.830 12.827 1.00 67.88 69 SER A O 1
ATOM 516 N N . THR A 1 70 ? 79.504 32.245 11.316 1.00 72.88 70 THR A N 1
ATOM 517 C CA . THR A 1 70 ? 78.523 33.024 10.544 1.00 72.88 70 THR A CA 1
ATOM 518 C C . THR A 1 70 ? 77.123 33.037 11.157 1.00 72.88 70 THR A C 1
ATOM 520 O O . THR A 1 70 ? 76.277 33.805 10.703 1.00 72.88 70 THR A O 1
ATOM 523 N N . ARG A 1 71 ? 76.840 32.206 12.172 1.00 78.81 71 ARG A N 1
ATOM 524 C CA . ARG A 1 71 ? 75.553 32.248 12.880 1.00 78.81 71 ARG A CA 1
ATOM 525 C C . ARG A 1 71 ? 75.559 33.370 13.916 1.00 78.81 71 ARG A C 1
ATOM 527 O O . ARG A 1 71 ? 76.418 33.390 14.792 1.00 78.81 71 ARG A O 1
ATOM 534 N N . THR A 1 72 ? 74.577 34.262 13.846 1.00 78.19 72 THR A N 1
ATOM 535 C CA . THR A 1 72 ? 74.335 35.323 14.833 1.00 78.19 72 THR A CA 1
ATOM 536 C C . THR A 1 72 ? 73.066 35.056 15.640 1.00 78.19 72 THR A C 1
ATOM 538 O O . THR A 1 72 ? 72.138 34.397 15.170 1.00 78.19 72 THR A O 1
ATOM 541 N N . LEU A 1 73 ? 73.023 35.586 16.863 1.00 80.06 73 LEU A N 1
ATOM 542 C CA . LEU A 1 73 ? 71.811 35.741 17.659 1.00 80.06 73 LEU A CA 1
ATOM 543 C C . LEU A 1 73 ? 71.469 37.230 17.763 1.00 80.06 73 LEU A C 1
ATOM 545 O O . LEU A 1 73 ? 72.235 38.019 18.322 1.00 80.06 73 LEU A O 1
ATOM 549 N N . THR A 1 74 ? 70.299 37.606 17.254 1.00 78.69 74 THR A N 1
ATOM 550 C CA . THR A 1 74 ? 69.744 38.957 17.397 1.00 78.69 74 THR A CA 1
ATOM 551 C C . THR A 1 74 ? 68.944 39.040 18.694 1.00 78.69 74 THR A C 1
ATOM 553 O O . THR A 1 74 ? 68.050 38.225 18.916 1.00 78.69 74 THR A O 1
ATOM 556 N N . ALA A 1 75 ? 69.237 40.027 19.543 1.00 79.62 75 ALA A N 1
ATOM 557 C CA . ALA A 1 75 ? 68.385 40.339 20.688 1.00 79.62 75 ALA A CA 1
ATOM 558 C C . ALA A 1 75 ? 67.101 41.033 20.197 1.00 79.62 75 ALA A C 1
ATOM 560 O O . ALA A 1 75 ? 67.188 42.000 19.440 1.00 79.62 75 ALA A O 1
ATOM 561 N N . GLY A 1 76 ? 65.931 40.525 20.592 1.00 76.00 76 GLY A N 1
ATOM 562 C CA . GLY A 1 76 ? 64.642 41.187 20.357 1.00 76.00 76 GLY A CA 1
ATOM 563 C C . GLY A 1 76 ? 64.312 42.214 21.443 1.00 76.00 76 GLY A C 1
ATOM 564 O O . GLY A 1 76 ? 65.034 42.323 22.435 1.00 76.00 76 GLY A O 1
ATOM 565 N N . ASP A 1 77 ? 63.203 42.937 21.278 1.00 72.62 77 ASP A N 1
ATOM 566 C CA . ASP A 1 77 ? 62.755 43.949 22.242 1.00 72.62 77 ASP A CA 1
ATOM 567 C C . ASP A 1 77 ? 62.666 43.383 23.671 1.00 72.62 77 ASP A C 1
ATOM 569 O O . ASP A 1 77 ? 62.115 42.307 23.908 1.00 72.62 77 ASP A O 1
ATOM 573 N N . GLY A 1 78 ? 63.236 44.112 24.633 1.00 74.44 78 GLY A N 1
ATOM 574 C CA . GLY A 1 78 ? 63.351 43.673 26.029 1.00 74.44 78 GLY A CA 1
ATOM 575 C C . GLY A 1 78 ? 64.594 42.830 26.346 1.00 74.44 78 GLY A C 1
ATOM 576 O O . GLY A 1 78 ? 64.863 42.600 27.523 1.00 74.44 78 GLY A O 1
ATOM 577 N N . LEU A 1 79 ? 65.394 42.432 25.351 1.00 79.50 79 LEU A N 1
ATOM 578 C CA . LEU A 1 79 ? 66.715 41.819 25.530 1.00 79.50 79 LEU A CA 1
ATOM 579 C C . LEU A 1 79 ? 67.811 42.690 24.898 1.00 79.50 79 LEU A C 1
ATOM 581 O O . LEU A 1 79 ? 67.623 43.330 23.869 1.00 79.50 79 LEU A O 1
ATOM 585 N N . THR A 1 80 ? 68.998 42.679 25.494 1.00 76.69 80 THR A N 1
ATOM 586 C CA . THR A 1 80 ? 70.209 43.339 24.973 1.00 76.69 80 THR A CA 1
ATOM 587 C C . THR A 1 80 ? 71.386 42.360 25.009 1.00 76.69 80 THR A C 1
ATOM 589 O O . THR A 1 80 ? 71.350 41.419 25.796 1.00 76.69 80 THR A O 1
ATOM 592 N N . GLY A 1 81 ? 72.416 42.541 24.167 1.00 80.88 81 GLY A N 1
ATOM 593 C CA . GLY A 1 81 ? 73.629 41.692 24.177 1.00 80.88 81 GLY A CA 1
ATOM 594 C C . GLY A 1 81 ? 73.782 40.659 23.043 1.00 80.88 81 GLY A C 1
ATOM 595 O O . GLY A 1 81 ? 74.543 39.705 23.187 1.00 80.88 81 GLY A O 1
ATOM 596 N N . GLY A 1 82 ? 73.086 40.832 21.911 1.00 83.56 82 GLY A N 1
ATOM 597 C CA . GLY A 1 82 ? 73.244 39.968 20.726 1.00 83.56 82 GLY A CA 1
ATOM 598 C C . GLY A 1 82 ? 74.612 40.074 20.023 1.00 83.56 82 GLY A C 1
ATOM 599 O O . GLY A 1 82 ? 75.420 40.951 20.324 1.00 83.56 82 GLY A O 1
ATOM 600 N N . GLY A 1 83 ? 74.867 39.183 19.059 1.00 80.94 83 GLY A N 1
ATOM 601 C CA . GLY A 1 83 ? 76.135 39.103 18.316 1.00 80.94 83 GLY A CA 1
ATOM 602 C C . GLY A 1 83 ? 76.314 37.782 17.555 1.00 80.94 83 GLY A C 1
ATOM 603 O O . GLY A 1 83 ? 75.386 36.982 17.470 1.00 80.94 83 GLY A O 1
ATOM 604 N N . ASP A 1 84 ? 77.500 37.535 16.992 1.00 78.94 84 ASP A N 1
ATOM 605 C CA . ASP A 1 84 ? 77.860 36.230 16.406 1.00 78.94 84 ASP A CA 1
ATOM 606 C C . ASP A 1 84 ? 78.069 35.134 17.471 1.00 78.94 84 ASP A C 1
ATOM 608 O O . ASP A 1 84 ? 78.319 35.426 18.638 1.00 78.94 84 ASP A O 1
ATOM 612 N N . LEU A 1 85 ? 77.998 33.863 17.080 1.00 81.44 85 LEU A N 1
ATOM 613 C CA . LEU A 1 85 ? 78.217 32.707 17.959 1.00 81.44 85 LEU A CA 1
ATOM 614 C C . LEU A 1 85 ? 79.688 32.247 18.025 1.00 81.44 85 LEU A C 1
ATOM 616 O O . LEU A 1 85 ? 79.949 31.083 18.320 1.00 81.44 85 LEU A O 1
ATOM 620 N N . SER A 1 86 ? 80.663 33.122 17.743 1.00 76.69 86 SER A N 1
ATOM 621 C CA . SER A 1 86 ? 82.091 32.759 17.829 1.00 76.69 86 SER A CA 1
ATOM 622 C C . SER A 1 86 ? 82.651 32.722 19.261 1.00 76.69 86 SER A C 1
ATOM 624 O O . SER A 1 86 ? 83.749 32.209 19.470 1.00 76.69 86 SER A O 1
ATOM 626 N N . ALA A 1 87 ? 81.898 33.233 20.240 1.00 77.00 87 ALA A N 1
ATOM 627 C CA . ALA A 1 87 ? 82.210 33.217 21.668 1.00 77.00 87 ALA A CA 1
ATOM 628 C C . ALA A 1 87 ? 80.915 33.253 22.504 1.00 77.00 87 ALA A C 1
ATOM 630 O O . ALA A 1 87 ? 79.834 33.506 21.964 1.00 77.00 87 ALA A O 1
ATOM 631 N N . ASP A 1 88 ? 81.031 33.042 23.819 1.00 79.31 88 ASP A N 1
ATOM 632 C CA . ASP A 1 88 ? 79.907 33.130 24.758 1.00 79.31 88 ASP A CA 1
ATOM 633 C C . ASP A 1 88 ? 79.218 34.506 24.700 1.00 79.31 88 ASP A C 1
ATOM 635 O O . ASP A 1 88 ? 79.867 35.555 24.630 1.00 79.31 88 ASP A O 1
ATOM 639 N N . ARG A 1 89 ? 77.880 34.507 24.753 1.00 82.25 89 ARG A N 1
ATOM 640 C CA . ARG A 1 89 ? 77.048 35.719 24.723 1.00 82.25 89 ARG A CA 1
ATOM 641 C C . ARG A 1 89 ? 76.180 35.809 25.969 1.00 82.25 89 ARG A C 1
ATOM 643 O O . ARG A 1 89 ? 75.414 34.896 26.264 1.00 82.25 89 ARG A O 1
ATOM 650 N N . ALA A 1 90 ? 76.276 36.937 26.666 1.00 75.19 90 ALA A N 1
ATOM 651 C CA . ALA A 1 90 ? 75.400 37.277 27.776 1.00 75.19 90 ALA A CA 1
ATOM 652 C C . ALA A 1 90 ? 74.269 38.183 27.276 1.00 75.19 90 ALA A C 1
ATOM 654 O O . ALA A 1 90 ? 74.531 39.283 26.788 1.00 75.19 90 ALA A O 1
ATOM 655 N N . PHE A 1 91 ? 73.023 37.732 27.427 1.00 74.75 91 PHE A N 1
ATOM 656 C CA . PHE A 1 91 ? 71.851 38.578 27.224 1.00 74.75 91 PHE A CA 1
ATOM 657 C C . PHE A 1 91 ? 71.405 39.192 28.550 1.00 74.75 91 PHE A C 1
ATOM 659 O O . PHE A 1 91 ? 71.288 38.482 29.547 1.00 74.75 91 PHE A O 1
ATOM 666 N N . ALA A 1 92 ? 71.108 40.490 28.554 1.00 74.06 92 ALA A N 1
ATOM 667 C CA . ALA A 1 92 ? 70.505 41.177 29.693 1.00 74.06 92 ALA A CA 1
ATOM 668 C C . ALA A 1 92 ? 69.062 41.590 29.371 1.00 74.06 92 ALA A C 1
ATOM 670 O O . ALA A 1 92 ? 68.800 42.185 28.321 1.00 74.06 92 ALA A O 1
ATOM 671 N N . VAL A 1 93 ? 68.139 41.281 30.285 1.00 76.50 93 VAL A N 1
ATOM 672 C CA . VAL A 1 93 ? 66.723 41.679 30.217 1.00 76.50 93 VAL A CA 1
ATOM 673 C C . VAL A 1 93 ? 66.571 43.145 30.628 1.00 76.50 93 VAL A C 1
ATOM 675 O O . VAL A 1 93 ? 67.083 43.559 31.667 1.00 76.50 93 VAL A O 1
ATOM 678 N N . GLY A 1 94 ? 65.850 43.935 29.835 1.00 76.00 94 GLY A N 1
ATOM 679 C CA . GLY A 1 94 ? 65.551 45.331 30.147 1.00 76.00 94 GLY A CA 1
ATOM 680 C C . GLY A 1 94 ? 64.488 45.449 31.242 1.00 76.00 94 GLY A C 1
ATOM 681 O O . GLY A 1 94 ? 63.322 45.136 31.007 1.00 76.00 94 GLY A O 1
ATOM 682 N N . ALA A 1 95 ? 64.869 45.922 32.430 1.00 71.00 95 ALA A N 1
ATOM 683 C CA . ALA A 1 95 ? 63.928 46.168 33.522 1.00 71.00 95 ALA A CA 1
ATOM 684 C C . ALA A 1 95 ? 63.054 47.407 33.239 1.00 71.00 95 ALA A C 1
ATOM 686 O O . ALA A 1 95 ? 63.560 48.522 33.110 1.00 71.00 95 ALA A O 1
ATOM 687 N N . GLY A 1 96 ? 61.736 47.208 33.151 1.00 70.56 96 GLY A N 1
ATOM 688 C CA . GLY A 1 96 ? 60.751 48.290 33.062 1.00 70.56 96 GLY A CA 1
ATOM 689 C C . GLY A 1 96 ? 60.423 48.913 34.425 1.00 70.56 96 GLY A C 1
ATOM 690 O O . GLY A 1 96 ? 60.731 48.355 35.476 1.00 70.56 96 GLY A O 1
ATOM 691 N N . ASN A 1 97 ? 59.748 50.065 34.421 1.00 70.50 97 ASN A N 1
ATOM 692 C CA . ASN A 1 97 ? 59.310 50.720 35.657 1.00 70.50 97 ASN A CA 1
ATOM 693 C C . ASN A 1 97 ? 58.370 49.791 36.462 1.00 70.50 97 ASN A C 1
ATOM 695 O O . ASN A 1 97 ? 57.524 49.124 35.872 1.00 70.50 97 ASN A O 1
ATOM 699 N N . LEU A 1 98 ? 58.516 49.752 37.793 1.00 72.62 98 LEU A N 1
ATOM 700 C CA . LEU A 1 98 ? 57.889 48.779 38.716 1.00 72.62 98 LEU A CA 1
ATOM 701 C C . LEU A 1 98 ? 58.360 47.311 38.591 1.00 72.62 98 LEU A C 1
ATOM 703 O O . LEU A 1 98 ? 57.903 46.482 39.376 1.00 72.62 98 LEU A O 1
ATOM 707 N N . ILE A 1 99 ? 59.306 46.976 37.707 1.00 79.81 99 ILE A N 1
ATOM 708 C CA . ILE A 1 99 ? 59.928 45.644 37.638 1.00 79.81 99 ILE A CA 1
ATOM 709 C C . ILE A 1 99 ? 61.367 45.716 38.160 1.00 79.81 99 ILE A C 1
ATOM 711 O O . ILE A 1 99 ? 62.172 46.525 37.713 1.00 79.81 99 ILE A O 1
ATOM 715 N N . THR A 1 100 ? 61.710 44.836 39.098 1.00 74.12 100 THR A N 1
ATOM 716 C CA . THR A 1 100 ? 63.086 44.590 39.544 1.00 74.12 100 THR A CA 1
ATOM 717 C C . THR A 1 100 ? 63.564 43.263 38.965 1.00 74.12 100 THR A C 1
ATOM 719 O O . THR A 1 100 ? 63.052 42.203 39.323 1.00 74.12 100 THR A O 1
ATOM 722 N N . VAL A 1 101 ? 64.549 43.325 38.069 1.00 78.31 101 VAL A N 1
ATOM 723 C CA . VAL A 1 101 ? 65.275 42.153 37.561 1.00 78.31 101 VAL A CA 1
ATOM 724 C C . VAL A 1 101 ? 66.515 41.962 38.437 1.00 78.31 101 VAL A C 1
ATOM 726 O O . VAL A 1 101 ? 67.441 42.770 38.391 1.00 78.31 101 VAL A O 1
ATOM 729 N N . ALA A 1 102 ? 66.508 40.921 39.264 1.00 69.81 102 ALA A N 1
ATOM 730 C CA . ALA A 1 102 ? 67.669 40.428 39.997 1.00 69.81 102 ALA A CA 1
ATOM 731 C C . ALA A 1 102 ? 68.367 39.312 39.193 1.00 69.81 102 ALA A C 1
ATOM 733 O O . ALA A 1 102 ? 67.859 38.876 38.163 1.00 69.81 102 ALA A O 1
ATOM 734 N N . ALA A 1 103 ? 69.526 38.837 39.665 1.00 75.75 103 ALA A N 1
ATOM 735 C CA . ALA A 1 103 ? 70.327 37.832 38.953 1.00 75.75 103 ALA A CA 1
ATOM 736 C C . ALA A 1 103 ? 69.543 36.545 38.619 1.00 75.75 103 ALA A C 1
ATOM 738 O O . ALA A 1 103 ? 69.623 36.064 37.492 1.00 75.75 103 ALA A O 1
ATOM 739 N N . ASP A 1 104 ? 68.746 36.049 39.572 1.00 79.38 104 ASP A N 1
ATOM 740 C CA . ASP A 1 104 ? 68.019 34.775 39.461 1.00 79.38 104 ASP A CA 1
ATOM 741 C C . ASP A 1 104 ? 66.485 34.938 39.437 1.00 79.38 104 ASP A C 1
ATOM 743 O O . ASP A 1 104 ? 65.751 33.948 39.462 1.00 79.38 104 ASP A O 1
ATOM 747 N N . SER A 1 105 ? 65.956 36.170 39.445 1.00 74.19 105 SER A N 1
ATOM 748 C CA . SER A 1 105 ? 64.506 36.402 39.513 1.00 74.19 105 SER A CA 1
ATOM 749 C C . SER A 1 105 ? 64.057 37.741 38.932 1.00 74.19 105 SER A C 1
ATOM 751 O O . SER A 1 105 ? 64.783 38.732 38.933 1.00 74.19 105 SER A O 1
ATOM 753 N N . VAL A 1 106 ? 62.808 37.779 38.467 1.00 78.94 106 VAL A N 1
ATOM 754 C CA . VAL A 1 106 ? 62.114 39.008 38.073 1.00 78.94 106 VAL A CA 1
ATOM 755 C C . VAL A 1 106 ? 60.917 39.178 38.997 1.00 78.94 106 VAL A C 1
ATOM 757 O O . VAL A 1 106 ? 60.052 38.307 39.058 1.00 78.94 106 VAL A O 1
ATOM 760 N N . ALA A 1 107 ? 60.879 40.287 39.730 1.00 75.44 107 ALA A N 1
ATOM 761 C CA . ALA A 1 107 ? 59.838 40.589 40.704 1.00 75.44 107 ALA A CA 1
ATOM 762 C C . ALA A 1 107 ? 59.264 41.992 40.486 1.00 75.44 107 ALA A C 1
ATOM 764 O O . ALA A 1 107 ? 59.886 42.859 39.872 1.00 75.44 107 ALA A O 1
ATOM 765 N N . VAL A 1 108 ? 58.075 42.231 41.031 1.00 77.06 108 VAL A N 1
ATOM 766 C CA . VAL A 1 108 ? 57.504 43.577 41.125 1.00 77.06 108 VAL A CA 1
ATOM 767 C C . VAL A 1 108 ? 58.219 44.345 42.245 1.00 77.06 108 VAL A C 1
ATOM 769 O O . VAL A 1 108 ? 58.431 43.805 43.330 1.00 77.06 108 VAL A O 1
ATOM 772 N N . ALA A 1 109 ? 58.598 45.599 41.995 1.00 73.50 109 ALA A N 1
ATOM 773 C CA . ALA A 1 109 ? 59.263 46.453 42.978 1.00 73.50 109 ALA A CA 1
ATOM 774 C C . ALA A 1 109 ? 58.325 46.762 44.160 1.00 73.50 109 ALA A C 1
ATOM 776 O O . ALA A 1 109 ? 57.223 47.270 43.958 1.00 73.50 109 ALA A O 1
ATOM 777 N N . ASN A 1 110 ? 58.759 46.462 45.388 1.00 67.88 110 ASN A N 1
ATOM 778 C CA . ASN A 1 110 ? 57.893 46.472 46.571 1.00 67.88 110 ASN A CA 1
ATOM 779 C C . ASN A 1 110 ? 57.277 47.860 46.857 1.00 67.88 110 ASN A C 1
ATOM 781 O O . ASN A 1 110 ? 58.001 48.849 46.988 1.00 67.88 110 ASN A O 1
ATOM 785 N N . GLY A 1 111 ? 55.947 47.923 46.981 1.00 64.06 111 GLY A N 1
ATOM 786 C CA . GLY A 1 111 ? 55.217 49.133 47.370 1.00 64.06 111 GLY A CA 1
ATOM 787 C C . GLY A 1 111 ? 55.457 49.513 48.835 1.00 64.06 111 GLY A C 1
ATOM 788 O O . GLY A 1 111 ? 55.779 48.668 49.669 1.00 64.06 111 GLY A O 1
ATOM 789 N N . THR A 1 112 ? 55.307 50.796 49.170 1.00 61.66 112 THR A N 1
ATOM 790 C CA . THR A 1 112 ? 55.598 51.317 50.521 1.00 61.66 112 THR A CA 1
ATOM 791 C C . THR A 1 112 ? 54.443 51.170 51.516 1.00 61.66 112 THR A C 1
ATOM 793 O O . THR A 1 112 ? 54.590 51.570 52.670 1.00 61.66 112 THR A O 1
ATOM 796 N N . GLY A 1 113 ? 53.304 50.602 51.105 1.00 63.47 113 GLY A N 1
ATOM 797 C CA . GLY A 1 113 ? 52.135 50.400 51.961 1.00 63.47 113 GLY A CA 1
ATOM 798 C C . GLY A 1 113 ? 51.473 49.036 51.771 1.00 63.47 113 GLY A C 1
ATOM 799 O O . GLY A 1 113 ? 51.413 48.493 50.669 1.00 63.47 113 GLY A O 1
ATOM 800 N N . THR A 1 114 ? 50.947 48.490 52.865 1.00 61.97 114 THR A N 1
ATOM 801 C CA . THR A 1 114 ? 50.157 47.255 52.876 1.00 61.97 114 THR A CA 1
ATOM 802 C C . THR A 1 114 ? 48.853 47.448 52.091 1.00 61.97 114 THR A C 1
ATOM 804 O O . THR A 1 114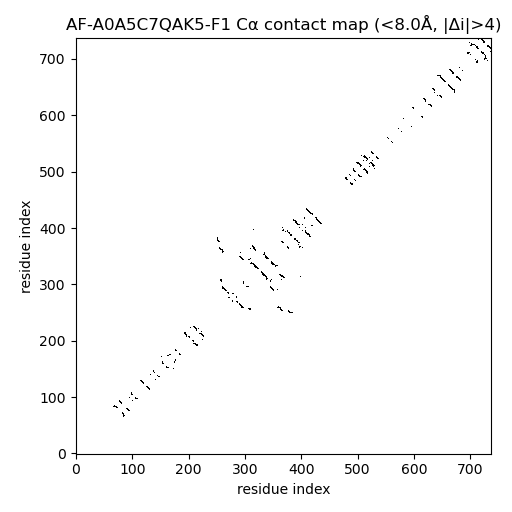 ? 48.170 48.447 52.292 1.00 61.97 114 THR A O 1
ATOM 807 N N . TYR A 1 115 ? 48.475 46.472 51.256 1.00 67.00 115 TYR A N 1
ATOM 808 C CA . TYR A 1 115 ? 47.230 46.457 50.457 1.00 67.00 115 TYR A CA 1
ATOM 809 C C . TYR A 1 115 ? 47.141 47.485 49.315 1.00 67.00 115 TYR A C 1
ATOM 811 O O . TYR A 1 115 ? 46.089 48.079 49.061 1.00 67.00 115 TYR A O 1
ATOM 819 N N . GLN A 1 116 ? 48.243 47.633 48.580 1.00 74.06 116 GLN A N 1
ATOM 820 C CA . GLN A 1 116 ? 48.277 48.335 47.297 1.00 74.06 116 GLN A CA 1
ATOM 821 C C . GLN A 1 116 ? 48.182 47.345 46.121 1.00 74.06 116 GLN A C 1
ATOM 823 O O . GLN A 1 116 ? 48.661 46.215 46.218 1.00 74.06 116 GLN A O 1
ATOM 828 N N . PHE A 1 117 ? 47.603 47.772 44.995 1.00 75.69 117 PHE A N 1
ATOM 829 C CA . PHE A 1 117 ? 47.648 47.047 43.715 1.00 75.69 117 PHE A CA 1
ATOM 830 C C . PHE A 1 117 ? 48.284 47.916 42.622 1.00 75.69 117 PHE A C 1
ATOM 832 O O . PHE A 1 117 ? 48.243 49.144 42.713 1.00 75.69 117 PHE A O 1
ATOM 839 N N . ILE A 1 118 ? 48.873 47.296 41.593 1.00 74.31 118 ILE A N 1
ATOM 840 C CA . ILE A 1 118 ? 49.324 48.036 40.408 1.00 74.31 118 ILE A CA 1
ATOM 841 C C . ILE A 1 118 ? 48.125 48.266 39.501 1.00 74.31 118 ILE A C 1
ATOM 843 O O . ILE A 1 118 ? 47.511 47.315 39.018 1.00 74.31 118 ILE A O 1
ATOM 847 N N . GLY A 1 119 ? 47.822 49.535 39.258 1.00 75.75 119 GLY A N 1
ATOM 848 C CA . GLY A 1 119 ? 46.766 49.962 38.356 1.00 75.75 119 GLY A CA 1
ATOM 849 C C . GLY A 1 119 ? 47.222 51.104 37.460 1.00 75.75 119 GLY A C 1
ATOM 850 O O . GLY A 1 119 ? 48.227 51.769 37.717 1.00 75.75 119 GLY A O 1
ATOM 851 N N . THR A 1 120 ? 46.451 51.333 36.403 1.00 66.06 120 THR A N 1
ATOM 852 C CA . THR A 1 120 ? 46.432 52.596 35.665 1.00 66.06 120 THR A CA 1
ATOM 853 C C . THR A 1 120 ? 45.053 53.204 35.854 1.00 66.06 120 THR A C 1
ATOM 855 O O . THR A 1 120 ? 44.058 52.604 35.441 1.00 66.06 120 THR A O 1
ATOM 858 N N . GLY A 1 121 ? 44.980 54.388 36.460 1.00 63.56 121 GLY A N 1
ATOM 859 C CA . GLY A 1 121 ? 43.753 55.181 36.445 1.00 63.56 121 GLY A CA 1
ATOM 860 C C . GLY A 1 121 ? 43.388 55.618 35.021 1.00 63.56 121 GLY A C 1
ATOM 861 O O . GLY A 1 121 ? 44.179 55.485 34.085 1.00 63.56 121 GLY A O 1
ATOM 862 N N . SER A 1 122 ? 42.201 56.200 34.851 1.00 51.75 122 SER A N 1
ATOM 863 C CA . SER A 1 122 ? 41.763 56.775 33.572 1.00 51.75 122 SER A CA 1
ATOM 864 C C . SER A 1 122 ? 42.550 58.053 33.216 1.00 51.75 122 SER A C 1
ATOM 866 O O . SER A 1 122 ? 42.007 59.154 33.288 1.00 51.75 122 SER A O 1
ATOM 868 N N . GLY A 1 123 ? 43.824 57.921 32.821 1.00 60.31 123 GLY A N 1
ATOM 869 C CA . GLY A 1 123 ? 44.583 59.008 32.187 1.00 60.31 123 GLY A CA 1
ATOM 870 C C . GLY A 1 123 ? 46.111 59.026 32.336 1.00 60.31 123 GLY A C 1
ATOM 871 O O . GLY A 1 123 ? 46.740 59.788 31.606 1.00 60.31 123 GLY A O 1
ATOM 872 N N . THR A 1 124 ? 46.736 58.244 33.228 1.00 57.72 124 THR A N 1
ATOM 873 C CA . THR A 1 124 ? 48.199 58.316 33.475 1.00 57.72 124 THR A CA 1
ATOM 874 C C . THR A 1 124 ? 48.853 56.966 33.832 1.00 57.72 124 THR A C 1
ATOM 876 O O . THR A 1 124 ? 48.187 55.947 34.003 1.00 57.72 124 THR A O 1
ATOM 879 N N . THR A 1 125 ? 50.194 56.966 33.862 1.00 63.53 125 THR A N 1
ATOM 880 C CA . THR A 1 125 ? 51.111 55.818 34.027 1.00 63.53 125 THR A CA 1
ATOM 881 C C . THR A 1 125 ? 50.855 54.927 35.244 1.00 63.53 125 THR A C 1
ATOM 883 O O . THR A 1 125 ? 50.396 55.396 36.280 1.00 63.53 125 THR A O 1
ATOM 886 N N . ALA A 1 126 ? 51.263 53.656 35.129 1.00 72.00 126 ALA A N 1
ATOM 887 C CA . ALA A 1 126 ? 51.122 52.646 36.176 1.00 72.00 126 ALA A CA 1
ATOM 888 C C . ALA A 1 126 ? 51.772 53.058 37.509 1.00 72.00 126 ALA A C 1
ATOM 890 O O . ALA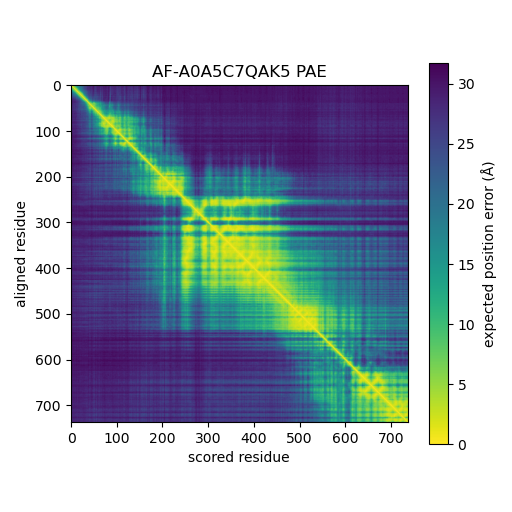 A 1 126 ? 52.929 53.488 37.544 1.00 72.00 126 ALA A O 1
ATOM 891 N N . GLY A 1 127 ? 51.031 52.868 38.600 1.00 78.06 127 GLY A N 1
ATOM 892 C CA . GLY A 1 127 ? 51.451 53.169 39.968 1.00 78.06 127 GLY A CA 1
ATOM 893 C C . GLY A 1 127 ? 50.772 52.258 40.991 1.00 78.06 127 GLY A C 1
ATOM 894 O O . GLY A 1 127 ? 49.999 51.371 40.630 1.00 78.06 127 GLY A O 1
ATOM 895 N N . TRP A 1 128 ? 51.073 52.475 42.272 1.00 80.19 128 TRP A N 1
ATOM 896 C CA . TRP A 1 128 ? 50.452 51.763 43.392 1.00 80.19 128 TRP A CA 1
ATOM 897 C C . TRP A 1 128 ? 49.185 52.493 43.869 1.00 80.19 128 TRP A C 1
ATOM 899 O O . TRP A 1 128 ? 49.263 53.652 44.271 1.00 80.19 128 TRP A O 1
ATOM 909 N N . HIS A 1 129 ? 48.041 51.805 43.849 1.00 75.00 129 HIS A N 1
ATOM 910 C CA . HIS A 1 129 ? 46.715 52.324 44.223 1.00 75.00 129 HIS A CA 1
ATOM 911 C C . HIS A 1 129 ? 46.162 51.644 45.483 1.00 75.00 129 HIS A C 1
ATOM 913 O O . HIS A 1 129 ? 46.461 50.474 45.731 1.00 75.00 129 HIS A O 1
ATOM 919 N N . ASN A 1 130 ? 45.326 52.341 46.263 1.00 72.00 130 ASN A N 1
ATOM 920 C CA . ASN A 1 130 ? 44.654 51.754 47.430 1.00 72.00 130 ASN A CA 1
ATOM 921 C C . ASN A 1 130 ? 43.424 50.938 47.007 1.00 72.00 130 ASN A C 1
ATOM 923 O O . ASN A 1 130 ? 42.591 51.413 46.238 1.00 72.00 130 ASN A O 1
ATOM 927 N N . GLY A 1 131 ? 43.240 49.746 47.586 1.00 69.06 131 GLY A N 1
ATOM 928 C CA . GLY A 1 131 ? 42.105 48.864 47.260 1.00 69.06 131 GLY A CA 1
ATOM 929 C C . GLY A 1 131 ? 40.706 49.469 47.480 1.00 69.06 131 GLY A C 1
ATOM 930 O O . GLY A 1 131 ? 39.743 49.008 46.873 1.00 69.06 131 GLY A O 1
ATOM 931 N N . SER A 1 132 ? 40.580 50.529 48.288 1.00 65.31 132 SER A N 1
ATOM 932 C CA . SER A 1 132 ? 39.323 51.267 48.487 1.00 65.31 132 SER A CA 1
ATOM 933 C C . SER A 1 132 ? 38.811 51.981 47.231 1.00 65.31 132 SER A C 1
ATOM 935 O O . SER A 1 132 ? 37.625 52.270 47.157 1.00 65.31 132 SER A O 1
ATOM 937 N N . GLU A 1 133 ? 39.665 52.238 46.235 1.00 67.12 133 GLU A N 1
ATOM 938 C CA . GLU A 1 133 ? 39.272 52.842 44.948 1.00 67.12 133 GLU A CA 1
ATOM 939 C C . GLU A 1 133 ? 38.425 51.893 44.070 1.00 67.12 133 GLU A C 1
ATOM 941 O O . GLU A 1 133 ? 37.864 52.320 43.064 1.00 67.12 133 GLU A O 1
ATOM 946 N N . LEU A 1 134 ? 38.308 50.610 44.446 1.00 66.50 134 LEU A N 1
ATOM 947 C CA . LEU A 1 134 ? 37.541 49.588 43.720 1.00 66.50 134 LEU A CA 1
ATOM 948 C C . LEU A 1 134 ? 36.106 49.388 44.248 1.00 66.50 134 LEU A C 1
ATOM 950 O O . LEU A 1 134 ? 35.328 48.662 43.629 1.00 66.50 134 LEU A O 1
ATOM 954 N N . ALA A 1 135 ? 35.743 50.004 45.378 1.00 60.69 135 ALA A N 1
ATOM 955 C CA . ALA A 1 135 ? 34.407 49.917 45.968 1.00 60.69 135 ALA A CA 1
ATOM 956 C C . ALA A 1 135 ? 33.629 51.218 45.704 1.00 60.69 135 ALA A C 1
ATOM 958 O O . ALA A 1 135 ? 33.970 52.267 46.242 1.00 60.69 135 ALA A O 1
ATOM 959 N N . GLY A 1 136 ? 32.601 51.150 44.850 1.00 58.22 136 GLY A N 1
ATOM 960 C CA . GLY A 1 136 ? 31.805 52.319 44.453 1.00 58.22 136 GLY A CA 1
ATOM 961 C C . GLY A 1 136 ? 30.898 52.891 45.555 1.00 58.22 136 GLY A C 1
ATOM 962 O O . GLY A 1 136 ? 30.784 52.332 46.649 1.00 58.22 136 GLY A O 1
ATOM 963 N N . ASP A 1 137 ? 30.226 54.001 45.229 1.00 52.44 137 ASP A N 1
ATOM 964 C CA . ASP A 1 137 ? 29.357 54.772 46.130 1.00 52.44 137 ASP A CA 1
ATOM 965 C C . ASP A 1 137 ? 28.368 53.888 46.915 1.00 52.44 137 ASP A C 1
ATOM 967 O O . ASP A 1 137 ? 27.407 53.348 46.365 1.00 52.44 137 ASP A O 1
ATOM 971 N N . GLY A 1 138 ? 28.595 53.765 48.229 1.00 55.31 138 GLY A N 1
ATOM 972 C CA . GLY A 1 138 ? 27.755 52.973 49.140 1.00 55.31 138 GLY A CA 1
ATOM 973 C C . GLY A 1 138 ? 28.512 52.079 50.129 1.00 55.31 138 GLY A C 1
ATOM 974 O O . GLY A 1 138 ? 27.882 51.502 51.015 1.00 55.31 138 GLY A O 1
ATOM 975 N N . LEU A 1 139 ? 29.842 51.972 50.016 1.00 54.97 139 LEU A N 1
ATOM 976 C CA . LEU A 1 139 ? 30.682 51.152 50.896 1.00 54.97 139 LEU A CA 1
ATOM 977 C C . LEU A 1 139 ? 31.839 51.959 51.502 1.00 54.97 139 LEU A C 1
ATOM 979 O O . LEU A 1 139 ? 32.727 52.419 50.790 1.00 54.97 139 LEU A O 1
ATOM 983 N N . THR A 1 140 ? 31.872 52.066 52.833 1.00 55.12 140 THR A N 1
ATOM 984 C CA . THR A 1 140 ? 32.977 52.699 53.576 1.00 55.12 140 THR A CA 1
ATOM 985 C C . THR A 1 140 ? 33.774 51.629 54.319 1.00 55.12 140 THR A C 1
ATOM 987 O O . THR A 1 140 ? 33.222 50.892 55.135 1.00 55.12 140 THR A O 1
ATOM 990 N N . HIS A 1 141 ? 35.075 51.533 54.049 1.00 59.97 141 HIS A N 1
ATOM 991 C CA . HIS A 1 141 ? 35.944 50.506 54.628 1.00 59.97 141 HIS A CA 1
ATOM 992 C C . HIS A 1 141 ? 36.299 50.789 56.102 1.00 59.97 141 HIS A C 1
ATOM 994 O O . HIS A 1 141 ? 36.868 51.826 56.441 1.00 59.97 141 HIS A O 1
ATOM 1000 N N . GLY A 1 142 ? 36.000 49.807 56.956 1.00 59.53 142 GLY A N 1
ATOM 1001 C CA . GLY A 1 142 ? 36.507 49.643 58.319 1.00 59.53 142 GLY A CA 1
ATOM 1002 C C . GLY A 1 142 ? 36.793 48.158 58.585 1.00 59.53 142 GLY A C 1
ATOM 1003 O O . GLY A 1 142 ? 36.816 47.360 57.651 1.00 59.53 142 GLY A O 1
ATOM 1004 N N . THR A 1 143 ? 36.969 47.750 59.847 1.00 54.50 143 THR A N 1
ATOM 1005 C CA . THR A 1 143 ? 37.340 46.361 60.209 1.00 54.50 143 THR A CA 1
ATOM 1006 C C . THR A 1 143 ? 36.277 45.289 59.914 1.00 54.50 143 THR A C 1
ATOM 1008 O O . THR A 1 143 ? 36.544 44.108 60.119 1.00 54.50 143 THR A O 1
ATOM 1011 N N . ALA A 1 144 ? 35.099 45.673 59.413 1.00 55.91 144 ALA A N 1
ATOM 1012 C CA . ALA A 1 144 ? 34.117 44.795 58.781 1.00 55.91 144 ALA A CA 1
ATOM 1013 C C . ALA A 1 144 ? 33.328 45.571 57.706 1.00 55.91 144 ALA A C 1
ATOM 1015 O O . ALA A 1 144 ? 33.196 46.796 57.785 1.00 55.91 144 ALA A O 1
ATOM 1016 N N . LEU A 1 145 ? 32.791 44.862 56.708 1.00 51.44 145 LEU A N 1
ATOM 1017 C CA . LEU A 1 145 ? 32.038 45.440 55.591 1.00 51.44 145 LEU A CA 1
ATOM 1018 C C . LEU A 1 145 ? 30.585 45.748 56.004 1.00 51.44 145 LEU A C 1
ATOM 1020 O O . LEU A 1 145 ? 29.736 44.860 56.008 1.00 51.44 145 LEU A O 1
ATOM 1024 N N . ALA A 1 146 ? 30.287 47.003 56.345 1.00 53.94 146 ALA A N 1
ATOM 1025 C CA . ALA A 1 146 ? 28.941 47.433 56.731 1.00 53.94 146 ALA A CA 1
ATOM 1026 C C . ALA A 1 146 ? 28.211 48.146 55.576 1.00 53.94 146 ALA A C 1
ATOM 1028 O O . ALA A 1 146 ? 28.609 49.232 55.159 1.00 53.94 146 ALA A O 1
ATOM 1029 N N . VAL A 1 147 ? 27.108 47.561 55.096 1.00 57.50 147 VAL A N 1
ATOM 1030 C CA . VAL A 1 147 ? 26.174 48.201 54.150 1.00 57.50 147 VAL A CA 1
ATOM 1031 C C . VAL A 1 147 ? 25.094 48.984 54.899 1.00 57.50 147 VAL A C 1
ATOM 1033 O O . VAL A 1 147 ? 24.337 48.423 55.691 1.00 57.50 147 VAL A O 1
ATOM 1036 N N . GLY A 1 148 ? 25.007 50.290 54.646 1.00 55.75 148 GLY A N 1
ATOM 1037 C CA . GLY A 1 148 ? 24.022 51.167 55.280 1.00 55.75 148 GLY A CA 1
ATOM 1038 C C . GLY A 1 148 ? 22.649 51.097 54.609 1.00 55.75 148 GLY A C 1
ATOM 1039 O O . GLY A 1 148 ? 22.425 51.777 53.613 1.00 55.75 148 GLY A O 1
ATOM 1040 N N . VAL A 1 149 ? 21.711 50.338 55.184 1.00 57.72 149 VAL A N 1
ATOM 1041 C CA . VAL A 1 149 ? 20.289 50.349 54.786 1.00 57.72 149 VAL A CA 1
ATOM 1042 C C . VAL A 1 149 ? 19.389 50.741 55.961 1.00 57.72 149 VAL A C 1
ATOM 1044 O O . VAL A 1 149 ? 19.439 50.145 57.034 1.00 57.72 149 VAL A O 1
ATOM 1047 N N . SER A 1 150 ? 18.547 51.758 55.767 1.00 48.47 150 SER A N 1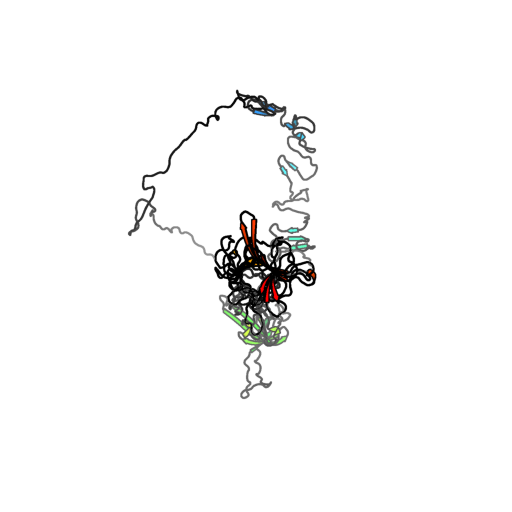
ATOM 1048 C CA . SER A 1 150 ? 17.597 52.257 56.768 1.00 48.47 150 SER A CA 1
ATOM 1049 C C . SER A 1 150 ? 16.194 51.683 56.537 1.00 48.47 150 SER A C 1
ATOM 1051 O O . SER A 1 150 ? 15.338 52.306 55.914 1.00 48.47 150 SER A O 1
ATOM 1053 N N . GLY A 1 151 ? 15.928 50.481 57.057 1.00 56.06 151 GLY A N 1
ATOM 1054 C CA . GLY A 1 151 ? 14.607 49.855 56.943 1.00 56.06 151 GLY A CA 1
ATOM 1055 C C . GLY A 1 151 ? 14.498 48.515 57.669 1.00 56.06 151 GLY A C 1
ATOM 1056 O O . GLY A 1 151 ? 15.400 47.687 57.609 1.00 56.06 151 GLY A O 1
ATOM 1057 N N . LEU A 1 152 ? 13.385 48.314 58.376 1.00 59.16 152 LEU A N 1
ATOM 1058 C CA . LEU A 1 152 ? 13.107 47.149 59.223 1.00 59.16 152 LEU A CA 1
ATOM 1059 C C . LEU A 1 152 ? 13.121 45.823 58.431 1.00 59.16 152 LEU A C 1
ATOM 1061 O O . LEU A 1 152 ? 12.343 45.673 57.493 1.00 59.16 152 LEU A O 1
ATOM 1065 N N . GLY A 1 153 ? 13.910 44.832 58.872 1.00 58.66 153 GLY A N 1
ATOM 1066 C CA . GLY A 1 153 ? 13.722 43.421 58.480 1.00 58.66 153 GLY A CA 1
ATOM 1067 C C . GLY A 1 153 ? 14.960 42.630 58.039 1.00 58.66 153 GLY A C 1
ATOM 1068 O O . GLY A 1 153 ? 14.852 41.415 57.886 1.00 58.66 153 GLY A O 1
ATOM 1069 N N . LEU A 1 154 ? 16.121 43.270 57.863 1.00 58.50 154 LEU A N 1
ATOM 1070 C CA . LEU A 1 154 ? 17.366 42.616 57.436 1.00 58.50 154 LEU A CA 1
ATOM 1071 C C . LEU A 1 154 ? 18.538 43.024 58.337 1.00 58.50 154 LEU A C 1
ATOM 1073 O O . LEU A 1 154 ? 18.722 44.209 58.607 1.00 58.50 154 LEU A O 1
ATOM 1077 N N . SER A 1 155 ? 19.353 42.058 58.766 1.00 57.72 155 SER A N 1
ATOM 1078 C CA . SER A 1 155 ? 20.637 42.314 59.424 1.00 57.72 155 SER A CA 1
ATOM 1079 C C . SER A 1 155 ? 21.744 41.437 58.836 1.00 57.72 155 SER A C 1
ATOM 1081 O O . SER A 1 155 ? 21.523 40.289 58.441 1.00 57.72 155 SER A O 1
ATOM 1083 N N . VAL A 1 156 ? 22.948 42.007 58.760 1.00 55.22 156 VAL A N 1
ATOM 1084 C CA . VAL A 1 156 ? 24.152 41.350 58.239 1.00 55.22 156 VAL A CA 1
ATOM 1085 C C . VAL A 1 156 ? 25.183 41.309 59.364 1.00 55.22 156 VAL A C 1
ATOM 1087 O O . VAL A 1 156 ? 25.546 42.347 59.914 1.00 55.22 156 VAL A O 1
ATOM 1090 N N . GLY A 1 157 ? 25.597 40.102 59.745 1.00 53.50 157 GLY A N 1
ATOM 1091 C CA . GLY A 1 157 ? 26.729 39.861 60.639 1.00 53.50 157 GLY A CA 1
ATOM 1092 C C . GLY A 1 157 ? 28.024 39.686 59.845 1.00 53.50 157 GLY A C 1
ATOM 1093 O O . GLY A 1 157 ? 27.984 39.600 58.621 1.00 53.50 157 GLY A O 1
ATOM 1094 N N . ALA A 1 158 ? 29.161 39.593 60.542 1.00 50.59 158 ALA A N 1
ATOM 1095 C CA . ALA A 1 158 ? 30.495 39.560 59.927 1.00 50.59 158 ALA A CA 1
ATOM 1096 C C . ALA A 1 158 ? 30.647 38.534 58.782 1.00 50.59 158 ALA A C 1
ATOM 1098 O O . ALA A 1 158 ? 31.283 38.854 57.783 1.00 50.59 158 ALA A O 1
ATOM 1099 N N . ASP A 1 159 ? 30.003 37.366 58.900 1.00 53.41 159 ASP A N 1
ATOM 1100 C CA . ASP A 1 159 ? 30.097 36.262 57.931 1.00 53.41 159 ASP A CA 1
ATOM 1101 C C . ASP A 1 159 ? 28.725 35.738 57.437 1.00 53.41 159 ASP A C 1
ATOM 1103 O O . ASP A 1 159 ? 28.655 34.670 56.829 1.00 53.41 159 ASP A O 1
ATOM 1107 N N . ALA A 1 160 ? 27.605 36.429 57.715 1.00 50.78 160 ALA A N 1
ATOM 1108 C CA . ALA A 1 160 ? 26.266 35.918 57.376 1.00 50.78 160 ALA A CA 1
ATOM 1109 C C . ALA A 1 160 ? 25.184 36.996 57.176 1.00 50.78 160 ALA A C 1
ATOM 1111 O O . ALA A 1 160 ? 25.090 37.964 57.931 1.00 50.78 160 ALA A O 1
ATOM 1112 N N . VAL A 1 161 ? 24.287 36.753 56.215 1.00 60.69 161 VAL A N 1
ATOM 1113 C CA . VAL A 1 161 ? 23.024 37.488 56.033 1.00 60.69 161 VAL A CA 1
ATOM 1114 C C . VAL A 1 161 ? 21.896 36.672 56.667 1.00 60.69 161 VAL A C 1
ATOM 1116 O O . VAL A 1 161 ? 21.625 35.558 56.220 1.00 60.69 161 VAL A O 1
ATOM 1119 N N . THR A 1 162 ? 21.227 37.211 57.690 1.00 56.62 162 THR A N 1
ATOM 1120 C CA . THR A 1 162 ? 20.230 36.457 58.472 1.00 56.62 162 THR A CA 1
ATOM 1121 C C . THR A 1 162 ? 18.825 37.027 58.288 1.00 56.62 162 THR A C 1
ATOM 1123 O O . THR A 1 162 ? 18.580 38.211 58.513 1.00 56.62 162 THR A O 1
ATOM 1126 N N . LEU A 1 163 ? 17.876 36.161 57.924 1.00 61.81 163 LEU A N 1
ATOM 1127 C CA . LEU A 1 163 ? 16.448 36.474 57.822 1.00 61.81 163 LEU A CA 1
ATOM 1128 C C . LEU A 1 163 ? 15.728 36.007 59.096 1.00 61.81 163 LEU A C 1
ATOM 1130 O O . LEU A 1 163 ? 15.716 34.816 59.401 1.00 61.81 163 LEU A O 1
ATOM 1134 N N . ALA A 1 164 ? 15.124 36.930 59.849 1.00 57.25 164 ALA A N 1
ATOM 1135 C CA . ALA A 1 164 ? 14.470 36.612 61.120 1.00 57.25 164 ALA A CA 1
ATOM 1136 C C . ALA A 1 164 ? 13.013 36.142 60.937 1.00 57.25 164 ALA A C 1
ATOM 1138 O O . ALA A 1 164 ? 12.146 36.907 60.499 1.00 57.25 164 ALA A O 1
ATOM 1139 N N . SER A 1 165 ? 12.725 34.900 61.337 1.00 59.09 165 SER A N 1
ATOM 1140 C CA . SER A 1 165 ? 11.369 34.338 61.400 1.00 59.09 165 SER A CA 1
ATOM 1141 C C . SER A 1 165 ? 10.690 34.582 62.754 1.00 59.09 165 SER A C 1
ATOM 1143 O O . SER A 1 165 ? 11.345 34.505 63.793 1.00 59.09 165 SER A O 1
ATOM 1145 N N . SER A 1 166 ? 9.371 34.799 62.763 1.00 58.66 166 SER A N 1
ATOM 1146 C CA . SER A 1 166 ? 8.557 34.958 63.983 1.00 58.66 166 SER A CA 1
ATOM 1147 C C . SER A 1 166 ? 7.434 33.922 64.059 1.00 58.66 166 SER A C 1
ATOM 1149 O O . SER A 1 166 ? 6.776 33.640 63.060 1.00 58.66 166 SER A O 1
ATOM 1151 N N . SER A 1 167 ? 7.148 33.410 65.258 1.00 56.84 167 SER A N 1
ATOM 1152 C CA . SER A 1 167 ? 5.979 32.556 65.520 1.00 56.84 167 SER A CA 1
ATOM 1153 C C . SER A 1 167 ? 4.653 33.331 65.600 1.00 56.84 167 SER A C 1
ATOM 1155 O O . SER A 1 167 ? 3.594 32.712 65.687 1.00 56.84 167 SER A O 1
ATOM 1157 N N . ASN A 1 168 ? 4.686 34.669 65.561 1.00 60.00 168 ASN A N 1
ATOM 1158 C CA . ASN A 1 168 ? 3.500 35.526 65.530 1.00 60.00 168 ASN A CA 1
ATOM 1159 C C . ASN A 1 168 ? 3.746 36.797 64.680 1.00 60.00 168 ASN A C 1
ATOM 1161 O O . ASN A 1 168 ? 4.142 37.837 65.219 1.00 60.00 168 ASN A O 1
ATOM 1165 N N . PRO A 1 169 ? 3.513 36.751 63.353 1.00 54.69 169 PRO A N 1
ATOM 1166 C CA . PRO A 1 169 ? 3.761 37.885 62.456 1.00 54.69 169 PRO A CA 1
ATOM 1167 C C . PRO A 1 169 ? 2.776 39.056 62.639 1.00 54.69 169 PRO A C 1
ATOM 1169 O O . PRO A 1 169 ? 2.999 40.125 62.079 1.00 54.69 169 PRO A O 1
ATOM 1172 N N . GLY A 1 170 ? 1.708 38.893 63.431 1.00 57.88 170 GLY A N 1
ATOM 1173 C CA . GLY A 1 170 ? 0.759 39.968 63.750 1.00 57.88 170 GLY A CA 1
ATOM 1174 C C . GLY A 1 170 ? 1.223 40.928 64.855 1.00 57.88 170 GLY A C 1
ATOM 1175 O O . GLY A 1 170 ? 0.578 41.950 65.070 1.00 57.88 170 GLY A O 1
ATOM 1176 N N . ALA A 1 171 ? 2.317 40.612 65.561 1.00 57.34 171 ALA A N 1
ATOM 1177 C CA . ALA A 1 171 ? 2.827 41.404 66.689 1.00 57.34 171 ALA A CA 1
ATOM 1178 C C . ALA A 1 171 ? 4.222 42.015 66.450 1.00 57.34 171 ALA A C 1
ATOM 1180 O O . ALA A 1 171 ? 4.650 42.897 67.193 1.00 57.34 171 ALA A O 1
ATOM 1181 N N . THR A 1 172 ? 4.962 41.560 65.435 1.00 56.44 172 THR A N 1
ATOM 1182 C CA . THR A 1 172 ? 6.261 42.126 65.031 1.00 56.44 172 THR A CA 1
ATOM 1183 C C . THR A 1 172 ? 6.516 41.792 63.563 1.00 56.44 172 THR A C 1
ATOM 1185 O O . THR A 1 172 ? 6.278 40.658 63.148 1.00 56.44 172 THR A O 1
ATOM 1188 N N . ALA A 1 173 ? 6.998 42.759 62.776 1.00 52.31 173 ALA A N 1
ATOM 1189 C CA . ALA A 1 173 ? 7.223 42.578 61.343 1.00 52.31 173 ALA A CA 1
ATOM 1190 C C . ALA A 1 173 ? 8.315 41.523 61.072 1.00 52.31 173 ALA A C 1
ATOM 1192 O O . ALA A 1 173 ? 9.484 41.728 61.388 1.00 52.31 173 ALA A O 1
ATOM 1193 N N . SER A 1 174 ? 7.920 40.401 60.470 1.00 55.88 174 SER A N 1
ATOM 1194 C CA . SER A 1 174 ? 8.796 39.310 60.035 1.00 55.88 174 SER A CA 1
ATOM 1195 C C . SER A 1 174 ? 8.375 38.863 58.637 1.00 55.88 174 SER A C 1
ATOM 1197 O O . SER A 1 174 ? 7.183 38.819 58.333 1.00 55.88 174 SER A O 1
ATOM 1199 N N . ILE A 1 175 ? 9.353 38.553 57.782 1.00 58.69 175 ILE A N 1
ATOM 1200 C CA . ILE A 1 175 ? 9.125 38.255 56.359 1.00 58.69 175 ILE A CA 1
ATOM 1201 C C . ILE A 1 175 ? 8.640 36.804 56.154 1.00 58.69 175 ILE A C 1
ATOM 1203 O O . ILE A 1 175 ? 7.919 36.534 55.197 1.00 58.69 175 ILE A O 1
ATOM 1207 N N . LEU A 1 176 ? 8.974 35.873 57.061 1.00 60.72 176 LEU A N 1
ATOM 1208 C CA . LEU A 1 176 ? 8.486 34.486 57.038 1.00 60.72 176 LEU A CA 1
ATOM 1209 C C . LEU A 1 176 ? 8.130 34.000 58.449 1.00 60.72 176 LEU A C 1
ATOM 1211 O O . LEU A 1 176 ? 8.977 33.974 59.339 1.00 60.72 176 LEU A O 1
ATOM 1215 N N . ALA A 1 177 ? 6.897 33.534 58.643 1.00 63.31 177 ALA A N 1
ATOM 1216 C CA . ALA A 1 177 ? 6.460 32.927 59.898 1.00 63.31 177 ALA A CA 1
ATOM 1217 C C . ALA A 1 177 ? 6.503 31.395 59.819 1.00 63.31 177 ALA A C 1
ATOM 1219 O O . ALA A 1 177 ? 5.514 30.757 59.457 1.00 63.31 177 ALA A O 1
ATOM 1220 N N . SER A 1 178 ? 7.645 30.787 60.140 1.00 59.88 178 SER A N 1
ATOM 1221 C CA . SER A 1 178 ? 7.757 29.331 60.280 1.00 59.88 178 SER A CA 1
ATOM 1222 C C . SER A 1 178 ? 7.346 28.879 61.683 1.00 59.88 178 SER A C 1
ATOM 1224 O O . SER A 1 178 ? 7.860 29.378 62.684 1.00 59.88 178 SER A O 1
ATOM 1226 N N . SER A 1 179 ? 6.470 27.880 61.766 1.00 64.12 179 SER A N 1
ATOM 1227 C CA . SER A 1 179 ? 6.256 27.115 63.001 1.00 64.12 179 SER A CA 1
ATOM 1228 C C . SER A 1 179 ? 7.531 26.366 63.421 1.00 64.12 179 SER A C 1
ATOM 1230 O O . SER A 1 179 ? 8.445 26.176 62.619 1.00 64.12 179 SER A O 1
ATOM 1232 N N . ALA A 1 180 ? 7.569 25.845 64.653 1.00 65.25 180 ALA A N 1
ATOM 1233 C CA . ALA A 1 180 ? 8.664 24.986 65.124 1.00 65.25 180 ALA A CA 1
ATOM 1234 C C . ALA A 1 180 ? 8.857 23.695 64.289 1.00 65.25 180 ALA A C 1
ATOM 1236 O O . ALA A 1 180 ? 9.901 23.059 64.383 1.00 65.25 180 ALA A O 1
ATOM 1237 N N . ALA A 1 181 ? 7.874 23.325 63.458 1.00 64.06 181 ALA A N 1
ATOM 1238 C CA . ALA A 1 181 ? 7.942 22.216 62.504 1.00 64.06 181 ALA A CA 1
ATOM 1239 C C . ALA A 1 181 ? 8.338 22.656 61.074 1.00 64.06 181 ALA A C 1
ATOM 1241 O O . ALA A 1 181 ? 8.188 21.886 60.131 1.00 64.06 181 ALA A O 1
ATOM 1242 N N . GLY A 1 182 ? 8.775 23.906 60.878 1.00 61.84 182 GLY A N 1
ATOM 1243 C CA . GLY A 1 182 ? 9.168 24.455 59.572 1.00 61.84 182 GLY A CA 1
ATOM 1244 C C . GLY A 1 182 ? 8.009 24.865 58.651 1.00 61.84 182 GLY A C 1
ATOM 1245 O O . GLY A 1 182 ? 8.249 25.444 57.596 1.00 61.84 182 GLY A O 1
ATOM 1246 N N . LEU A 1 183 ? 6.749 24.622 59.036 1.00 67.12 183 LEU A N 1
ATOM 1247 C CA . LEU A 1 183 ? 5.576 24.997 58.232 1.00 67.12 183 LEU A CA 1
ATOM 1248 C C . LEU A 1 183 ? 5.378 26.520 58.203 1.00 67.12 183 LEU A C 1
ATOM 1250 O O . LEU A 1 183 ? 5.331 27.144 59.267 1.00 67.12 183 LEU A O 1
ATOM 1254 N N . LEU A 1 184 ? 5.210 27.095 57.008 1.00 70.12 184 LEU A N 1
ATOM 1255 C CA . LEU A 1 184 ? 4.954 28.523 56.794 1.00 70.12 184 LEU A CA 1
ATOM 1256 C C . LEU A 1 184 ? 3.502 28.900 57.139 1.00 70.12 184 LEU A C 1
ATOM 1258 O O . LEU A 1 184 ? 2.554 28.300 56.639 1.00 70.12 184 LEU A O 1
ATOM 1262 N N . THR A 1 185 ? 3.334 29.946 57.946 1.00 65.69 185 THR A N 1
ATOM 1263 C CA . THR A 1 185 ? 2.040 30.532 58.315 1.00 65.69 185 THR A CA 1
ATOM 1264 C C . THR A 1 185 ? 1.780 31.784 57.480 1.00 65.69 185 THR A C 1
ATOM 1266 O O . THR A 1 185 ? 2.488 32.781 57.610 1.00 65.69 185 THR A O 1
ATOM 1269 N N . LEU A 1 186 ? 0.747 31.748 56.636 1.00 64.69 186 LEU A N 1
ATOM 1270 C CA . LEU A 1 186 ? 0.293 32.882 55.825 1.00 64.69 186 LEU A CA 1
ATOM 1271 C C . LEU A 1 186 ? -1.058 33.376 56.357 1.00 64.69 186 LEU A C 1
ATOM 1273 O O . LEU A 1 186 ? -2.044 32.650 56.271 1.00 64.69 186 LEU A O 1
ATOM 1277 N N . TYR A 1 187 ? -1.124 34.610 56.867 1.00 64.12 187 TYR A N 1
ATOM 1278 C CA . TYR A 1 187 ? -2.404 35.223 57.269 1.00 64.12 187 TYR A CA 1
ATOM 1279 C C . TYR A 1 187 ? -3.310 35.509 56.060 1.00 64.12 187 TYR A C 1
ATOM 1281 O O . TYR A 1 187 ? -4.514 35.271 56.112 1.00 64.12 187 TYR A O 1
ATOM 1289 N N . ASN A 1 188 ? -2.721 35.957 54.948 1.00 63.16 188 ASN A N 1
ATOM 1290 C CA . ASN A 1 188 ? -3.403 36.199 53.679 1.00 63.16 188 ASN A CA 1
ATOM 1291 C C . ASN A 1 188 ? -2.539 35.644 52.537 1.00 63.16 188 ASN A C 1
ATOM 1293 O O . ASN A 1 188 ? -1.629 36.313 52.054 1.00 63.16 188 ASN A O 1
ATOM 1297 N N . GLY A 1 189 ? -2.797 34.401 52.122 1.00 66.25 189 GLY A N 1
ATOM 1298 C CA . GLY A 1 189 ? -2.109 33.784 50.985 1.00 66.25 189 GLY A CA 1
ATOM 1299 C C . GLY A 1 189 ? -2.697 34.240 49.647 1.00 66.25 189 GLY A C 1
ATOM 1300 O O . GLY A 1 189 ? -3.828 33.886 49.323 1.00 66.25 189 GLY A O 1
ATOM 1301 N N . ALA A 1 190 ? -1.927 34.989 48.857 1.00 68.88 190 ALA A N 1
ATOM 1302 C CA . ALA A 1 190 ? -2.269 35.330 47.476 1.00 68.88 190 ALA A CA 1
ATOM 1303 C C . ALA A 1 190 ? -1.653 34.303 46.509 1.00 68.88 190 ALA A C 1
ATOM 1305 O O . ALA A 1 190 ? -0.568 34.507 45.966 1.00 68.88 190 ALA A O 1
ATOM 1306 N N . PHE A 1 191 ? -2.334 33.173 46.313 1.00 71.06 191 PHE A N 1
ATOM 1307 C CA . PHE A 1 191 ? -1.926 32.169 45.328 1.00 71.06 191 PHE A CA 1
ATOM 1308 C C . PHE A 1 191 ? -2.313 32.643 43.924 1.00 71.06 191 PHE A C 1
ATOM 1310 O O . PHE A 1 191 ? -3.490 32.843 43.641 1.00 71.06 191 PHE A O 1
ATOM 1317 N N . THR A 1 192 ? -1.333 32.828 43.038 1.00 67.06 192 THR A N 1
ATOM 1318 C CA . THR A 1 192 ? -1.568 33.384 41.692 1.00 67.06 192 THR A CA 1
ATOM 1319 C C . THR A 1 192 ? -2.308 32.436 40.750 1.00 67.06 192 THR A C 1
ATOM 1321 O O . THR A 1 192 ? -2.913 32.911 39.794 1.00 67.06 192 THR A O 1
ATOM 1324 N N . GLN A 1 193 ? -2.259 31.120 40.996 1.00 66.81 193 GLN A N 1
ATOM 1325 C CA . GLN A 1 193 ? -2.941 30.104 40.177 1.00 66.81 193 GLN A CA 1
ATOM 1326 C C . GLN A 1 193 ? -3.478 28.910 41.001 1.00 66.81 193 GLN A C 1
ATOM 1328 O O . GLN A 1 193 ? -4.608 28.477 40.780 1.00 66.81 193 GLN A O 1
ATOM 1333 N N . THR A 1 194 ? -2.710 28.369 41.962 1.00 85.25 194 THR A N 1
ATOM 1334 C CA . THR A 1 194 ? -3.117 27.183 42.752 1.00 85.25 194 THR A CA 1
ATOM 1335 C C . THR A 1 194 ? -2.400 27.058 44.104 1.00 85.25 194 THR A C 1
ATOM 1337 O O . THR A 1 194 ? -1.301 27.586 44.282 1.00 85.25 194 THR A O 1
ATOM 1340 N N . ALA A 1 195 ? -3.019 26.326 45.035 1.00 87.19 195 ALA A N 1
ATOM 1341 C CA . ALA A 1 195 ? -2.406 25.724 46.218 1.00 87.19 195 ALA A CA 1
ATOM 1342 C C . ALA A 1 195 ? -2.701 24.209 46.229 1.00 87.19 195 ALA A C 1
ATOM 1344 O O . ALA A 1 195 ? -3.787 23.792 45.830 1.00 87.19 195 ALA A O 1
ATOM 1345 N N . GLY A 1 196 ? -1.773 23.371 46.690 1.00 85.50 196 GLY A N 1
ATOM 1346 C CA . GLY A 1 196 ? -1.959 21.916 46.687 1.00 85.50 196 GLY A CA 1
ATOM 1347 C C . GLY A 1 196 ? -0.928 21.160 47.517 1.00 85.50 196 GLY A C 1
ATOM 1348 O O . GLY A 1 196 ? -0.038 21.762 48.123 1.00 85.50 196 GLY A O 1
ATOM 1349 N N . SER A 1 197 ? -1.043 19.832 47.539 1.00 82.31 197 SER A N 1
ATOM 1350 C CA . SER A 1 197 ? -0.083 18.945 48.198 1.00 82.31 197 SER A CA 1
ATOM 1351 C C . SER A 1 197 ? 1.316 19.032 47.574 1.00 82.31 197 SER A C 1
ATOM 1353 O O . SER A 1 197 ? 1.467 19.136 46.359 1.00 82.31 197 SER A O 1
ATOM 1355 N N . ALA A 1 198 ? 2.354 18.941 48.414 1.00 65.81 198 ALA A N 1
ATOM 1356 C CA . ALA A 1 198 ? 3.748 18.890 47.957 1.00 65.81 198 ALA A CA 1
ATOM 1357 C C . ALA A 1 198 ? 4.115 17.538 47.311 1.00 65.81 198 ALA A C 1
ATOM 1359 O O . ALA A 1 198 ? 4.973 17.484 46.435 1.00 65.81 198 ALA A O 1
ATOM 1360 N N . ALA A 1 199 ? 3.450 16.453 47.724 1.00 60.31 199 ALA A N 1
ATOM 1361 C CA . ALA A 1 199 ? 3.442 15.198 46.978 1.00 60.31 199 ALA A CA 1
ATOM 1362 C C . ALA A 1 199 ? 2.535 15.336 45.744 1.00 60.31 199 ALA A C 1
ATOM 1364 O O . ALA A 1 199 ? 1.498 16.004 45.814 1.00 60.31 199 ALA A O 1
ATOM 1365 N N . THR A 1 200 ? 2.938 14.703 44.638 1.00 77.75 200 THR A N 1
ATOM 1366 C CA . THR A 1 200 ? 2.328 14.826 43.306 1.00 77.75 200 THR A CA 1
ATOM 1367 C C . THR A 1 200 ? 0.804 14.733 43.343 1.00 77.75 200 THR A C 1
ATOM 1369 O O . THR A 1 200 ? 0.246 13.678 43.635 1.00 77.75 200 THR A O 1
ATOM 1372 N N . PHE A 1 201 ? 0.137 15.836 42.998 1.00 86.81 201 PHE A N 1
ATOM 1373 C CA . PHE A 1 201 ? -1.301 15.831 42.763 1.00 86.81 201 PHE A CA 1
ATOM 1374 C C . PHE A 1 201 ? -1.621 15.130 41.438 1.00 86.81 201 PHE A C 1
ATOM 1376 O O . PHE A 1 201 ? -1.125 15.547 40.387 1.00 86.81 201 PHE A O 1
ATOM 1383 N N . ALA A 1 202 ? -2.487 14.124 41.494 1.00 89.06 202 ALA A N 1
ATOM 1384 C CA . ALA A 1 202 ? -3.126 13.502 40.340 1.00 89.06 202 ALA A CA 1
ATOM 1385 C C . ALA A 1 202 ? -4.645 13.577 40.536 1.00 89.06 202 ALA A C 1
ATOM 1387 O O . ALA A 1 202 ? -5.121 13.257 41.622 1.00 89.06 202 ALA A O 1
ATOM 1388 N N . SER A 1 203 ? -5.387 14.004 39.514 1.00 87.06 203 SER A N 1
ATOM 1389 C CA . SER A 1 203 ? -6.848 14.125 39.578 1.00 87.06 203 SER A CA 1
ATOM 1390 C C . SER A 1 203 ? -7.574 12.853 39.131 1.00 87.06 203 SER A C 1
ATOM 1392 O O . SER A 1 203 ? -7.021 11.999 38.434 1.00 87.06 203 SER A O 1
ATOM 1394 N N . GLY A 1 204 ? -8.851 12.760 39.493 1.00 86.00 204 GLY A N 1
ATOM 1395 C CA . GLY A 1 204 ? -9.760 11.671 39.161 1.00 86.00 204 GLY A CA 1
ATOM 1396 C C . GLY A 1 204 ? -9.947 10.665 40.299 1.00 86.00 204 GLY A C 1
ATOM 1397 O O . GLY A 1 204 ? -9.350 10.761 41.363 1.00 86.00 204 GLY A O 1
ATOM 1398 N N . PHE A 1 205 ? -10.788 9.656 40.060 1.00 81.44 205 PHE A N 1
ATOM 1399 C CA . PHE A 1 205 ? -11.187 8.672 41.079 1.00 81.44 205 PHE A CA 1
ATOM 1400 C C . PHE A 1 205 ? -10.018 7.879 41.697 1.00 81.44 205 PHE A C 1
ATOM 1402 O O . PHE A 1 205 ? -10.064 7.535 42.872 1.00 81.44 205 PHE A O 1
ATOM 1409 N N . ALA A 1 206 ? -8.978 7.590 40.910 1.00 85.25 206 ALA A N 1
ATOM 1410 C CA . ALA A 1 206 ? -7.739 6.954 41.371 1.00 85.25 206 ALA A CA 1
ATOM 1411 C C . ALA A 1 206 ? -6.602 7.980 41.567 1.00 85.25 206 ALA A C 1
ATOM 1413 O O . ALA A 1 206 ? -5.426 7.645 41.425 1.00 85.25 206 ALA A O 1
ATOM 1414 N N . GLY A 1 207 ? -6.970 9.243 41.800 1.00 86.44 207 GLY A N 1
ATOM 1415 C CA . GLY A 1 207 ? -6.063 10.352 42.043 1.00 86.44 207 GLY A CA 1
ATOM 1416 C C . GLY A 1 207 ? -5.334 10.248 43.381 1.00 86.44 207 GLY A C 1
ATOM 1417 O O . GLY A 1 207 ? -5.462 9.276 44.125 1.00 86.44 207 GLY A O 1
ATOM 1418 N N . SER A 1 208 ? -4.528 11.263 43.676 1.00 88.62 208 SER A N 1
ATOM 1419 C CA . SER A 1 208 ? -3.775 11.339 44.926 1.00 88.62 208 SER A CA 1
ATOM 1420 C C . SER A 1 208 ? -3.454 12.776 45.303 1.00 88.62 208 SER A C 1
ATOM 1422 O O . SER A 1 208 ? -3.063 13.572 44.445 1.00 88.62 208 SER A O 1
ATOM 1424 N N . GLY A 1 209 ? -3.504 13.078 46.601 1.00 90.31 209 GLY A N 1
ATOM 1425 C CA . GLY A 1 209 ? -3.162 14.394 47.137 1.00 90.31 209 GLY A CA 1
ATOM 1426 C C . GLY A 1 209 ? -4.350 15.353 47.119 1.00 90.31 209 GLY A C 1
ATOM 1427 O O . GLY A 1 209 ? -5.504 14.940 47.156 1.00 90.31 209 GLY A O 1
ATOM 1428 N N . TRP A 1 210 ? -4.081 16.658 47.101 1.00 91.88 210 TRP A N 1
ATOM 1429 C CA . TRP A 1 210 ? -5.149 17.659 47.038 1.00 91.88 210 TRP A CA 1
ATOM 1430 C C . TRP A 1 210 ? -4.738 18.892 46.241 1.00 91.88 210 TRP A C 1
ATOM 1432 O O . TRP A 1 210 ? -3.555 19.248 46.183 1.00 91.88 210 TRP A O 1
ATOM 1442 N N . ARG A 1 211 ? -5.725 19.577 45.658 1.00 91.31 211 ARG A N 1
ATOM 1443 C CA . ARG A 1 211 ? -5.531 20.848 44.953 1.00 91.31 211 ARG A CA 1
ATOM 1444 C C . ARG A 1 211 ? -6.729 21.773 45.130 1.00 91.31 211 ARG A C 1
ATOM 1446 O O . ARG A 1 211 ? -7.869 21.352 44.984 1.00 91.31 211 ARG A O 1
ATOM 1453 N N . ALA A 1 212 ? -6.443 23.046 45.383 1.00 92.06 212 ALA A N 1
ATOM 1454 C CA . ALA A 1 212 ? -7.336 24.178 45.182 1.00 92.06 212 ALA A CA 1
ATOM 1455 C C . ALA A 1 212 ? -6.769 25.056 44.053 1.00 92.06 212 ALA A C 1
ATOM 1457 O O . ALA A 1 212 ? -5.587 25.410 44.074 1.00 92.06 212 ALA A O 1
ATOM 1458 N N . ASP A 1 213 ? -7.572 25.424 43.062 1.00 90.62 213 ASP A N 1
ATOM 1459 C CA . ASP A 1 213 ? -7.117 26.263 41.947 1.00 90.62 213 ASP A CA 1
ATOM 1460 C C . ASP A 1 213 ? -8.228 27.146 41.372 1.00 90.62 213 ASP A C 1
ATOM 1462 O O . ASP A 1 213 ? -9.411 26.951 41.661 1.00 90.62 213 ASP A O 1
ATOM 1466 N N . TYR A 1 214 ? -7.829 28.128 40.561 1.00 89.81 214 TYR A N 1
ATOM 1467 C CA . TYR A 1 214 ? -8.743 28.884 39.714 1.00 89.81 214 TYR A CA 1
ATOM 1468 C C . TYR A 1 214 ? -8.235 28.881 38.272 1.00 89.81 214 TYR A C 1
ATOM 1470 O O . TYR A 1 214 ? -7.173 29.425 37.978 1.00 89.81 214 TYR A O 1
ATOM 1478 N N . GLY A 1 215 ? -9.012 28.298 37.361 1.00 85.88 215 GLY A N 1
ATOM 1479 C CA . GLY A 1 215 ? -8.712 28.290 35.932 1.00 85.88 215 GLY A CA 1
ATOM 1480 C C . GLY A 1 215 ? -7.779 27.180 35.437 1.00 85.88 215 GLY A C 1
ATOM 1481 O O . GLY A 1 215 ? -7.578 27.122 34.226 1.00 85.88 215 GLY A O 1
ATOM 1482 N N . ILE A 1 216 ? -7.242 26.302 36.299 1.00 86.81 216 ILE A N 1
ATOM 1483 C CA . ILE A 1 216 ? -6.347 25.206 35.882 1.00 86.81 216 ILE A CA 1
ATOM 1484 C C . ILE A 1 216 ? -7.149 23.929 35.619 1.00 86.81 216 ILE A C 1
ATOM 1486 O O . ILE A 1 216 ? -7.128 23.406 34.509 1.00 86.81 216 ILE A O 1
ATOM 1490 N N . THR A 1 217 ? -7.868 23.427 36.626 1.00 86.94 217 THR A N 1
ATOM 1491 C CA . THR A 1 217 ? -8.652 22.183 36.513 1.00 86.94 217 THR A CA 1
ATOM 1492 C C . THR A 1 217 ? -9.926 22.416 35.698 1.00 86.94 217 THR A C 1
ATOM 1494 O O . THR A 1 217 ? -10.430 21.519 35.025 1.00 86.94 217 THR A O 1
ATOM 1497 N N . THR A 1 218 ? -10.449 23.646 35.687 1.00 87.44 218 THR A N 1
ATOM 1498 C CA . THR A 1 218 ? -11.430 24.101 34.694 1.00 87.44 218 THR A CA 1
ATOM 1499 C C . THR A 1 218 ? -11.267 25.596 34.439 1.00 87.44 218 THR A C 1
ATOM 1501 O O . THR A 1 218 ? -11.289 26.396 35.374 1.00 87.44 218 THR A O 1
ATOM 1504 N N . ALA A 1 219 ? -11.146 25.983 33.166 1.00 92.00 219 ALA A N 1
ATOM 1505 C CA . ALA A 1 219 ? -10.977 27.376 32.754 1.00 92.00 219 ALA A CA 1
ATOM 1506 C C . ALA A 1 219 ? -12.056 28.301 33.357 1.00 92.00 219 ALA A C 1
ATOM 1508 O O . ALA A 1 219 ? -13.248 27.986 33.339 1.00 92.00 219 ALA A O 1
ATOM 1509 N N . SER A 1 220 ? -11.619 29.446 33.894 1.00 90.62 220 SER A N 1
ATOM 1510 C CA . SER A 1 220 ? -12.466 30.478 34.522 1.00 90.62 220 SER A CA 1
ATOM 1511 C C . SER A 1 220 ? -13.357 30.008 35.689 1.00 90.62 220 SER A C 1
ATOM 1513 O O . SER A 1 220 ? -14.342 30.674 36.016 1.00 90.62 220 SER A O 1
ATOM 1515 N N . LYS A 1 221 ? -13.031 28.885 36.346 1.00 89.00 221 LYS A N 1
ATOM 1516 C CA . LYS A 1 221 ? -13.746 28.382 37.531 1.00 89.00 221 LYS A CA 1
ATOM 1517 C C . LYS A 1 221 ? -12.788 28.091 38.681 1.00 89.00 221 LYS A C 1
ATOM 1519 O O . LYS A 1 221 ? -11.625 27.786 38.450 1.00 89.00 221 LYS A O 1
ATOM 1524 N N . ALA A 1 222 ? -13.310 28.159 39.905 1.00 88.81 222 ALA A N 1
ATOM 1525 C CA . ALA A 1 222 ? -12.641 27.626 41.086 1.00 88.81 222 ALA A CA 1
ATOM 1526 C C . ALA A 1 222 ? -12.917 26.121 41.214 1.00 88.81 222 ALA A C 1
ATOM 1528 O O . ALA A 1 222 ? -14.049 25.684 40.991 1.00 88.81 222 ALA A O 1
ATOM 1529 N N . SER A 1 223 ? -11.913 25.363 41.637 1.00 89.44 223 SER A N 1
ATOM 1530 C CA . SER A 1 223 ? -11.986 23.917 41.866 1.00 89.44 223 SER A CA 1
ATOM 1531 C C . SER A 1 223 ? -11.277 23.539 43.160 1.00 89.44 223 SER A C 1
ATOM 1533 O O . SER A 1 223 ? -10.292 24.166 43.553 1.00 89.44 223 SER A O 1
ATOM 1535 N N . PHE A 1 224 ? -11.795 22.505 43.822 1.00 91.06 224 PHE A N 1
ATOM 1536 C CA . PHE A 1 224 ? -11.156 21.859 44.960 1.00 91.06 224 PHE A CA 1
ATOM 1537 C C . PHE A 1 224 ? -11.339 20.347 44.848 1.00 91.06 224 PHE A C 1
ATOM 1539 O O . PHE A 1 224 ? -12.467 19.878 44.699 1.00 91.06 224 PHE A O 1
ATOM 1546 N N . GLU A 1 225 ? -10.236 19.610 44.906 1.00 92.00 225 GLU A N 1
ATOM 1547 C CA . GLU A 1 225 ? -10.194 18.153 44.793 1.00 92.00 225 GLU A CA 1
ATOM 1548 C C . GLU A 1 225 ? -9.354 17.577 45.940 1.00 92.00 225 GLU A C 1
ATOM 1550 O O . GLU A 1 225 ? -8.254 18.066 46.222 1.00 92.00 225 GLU A O 1
ATOM 1555 N N . CYS A 1 226 ? -9.914 16.586 46.635 1.00 90.44 226 CYS A N 1
ATOM 1556 C CA . CYS A 1 226 ? -9.363 15.957 47.834 1.00 90.44 226 CYS A CA 1
ATOM 1557 C C . CYS A 1 226 ? -10.050 14.607 48.100 1.00 90.44 226 CYS A C 1
ATOM 1559 O O . CYS A 1 226 ? -11.228 14.451 47.773 1.00 90.44 226 CYS A O 1
ATOM 1561 N N . ASP A 1 227 ? -9.356 13.696 48.783 1.00 88.94 227 ASP A N 1
ATOM 1562 C CA . ASP A 1 227 ? -9.877 12.361 49.115 1.00 88.94 227 ASP A CA 1
ATOM 1563 C C . ASP A 1 227 ? -11.039 12.403 50.132 1.00 88.94 227 ASP A C 1
ATOM 1565 O O . ASP A 1 227 ? -12.056 11.739 49.951 1.00 88.94 227 ASP A O 1
ATOM 1569 N N . ASP A 1 228 ? -10.907 13.220 51.187 1.00 87.38 228 ASP A N 1
ATOM 1570 C CA . ASP A 1 228 ? -11.850 13.304 52.312 1.00 87.38 228 ASP A CA 1
ATOM 1571 C C . ASP A 1 228 ? -12.192 14.763 52.662 1.00 87.38 228 ASP A C 1
ATOM 1573 O O . ASP A 1 228 ? -11.314 15.574 52.972 1.00 87.38 228 ASP A O 1
ATOM 1577 N N . LEU A 1 229 ? -13.490 15.096 52.704 1.00 89.12 229 LEU A N 1
ATOM 1578 C CA . LEU A 1 229 ? -13.990 16.426 53.077 1.00 89.12 229 LEU A CA 1
ATOM 1579 C C . LEU A 1 229 ? -14.917 16.367 54.302 1.00 89.12 229 LEU A C 1
ATOM 1581 O O . LEU A 1 229 ? -16.104 16.064 54.203 1.00 89.12 229 LEU A O 1
ATOM 1585 N N . THR A 1 230 ? -14.398 16.755 55.471 1.00 89.50 230 THR A N 1
ATOM 1586 C CA . THR A 1 230 ? -15.195 16.879 56.707 1.00 89.50 230 THR A CA 1
ATOM 1587 C C . THR A 1 230 ? -15.638 18.325 56.956 1.00 89.50 230 THR A C 1
ATOM 1589 O O . THR A 1 230 ? -14.847 19.161 57.394 1.00 89.50 230 THR A O 1
ATOM 1592 N N . VAL A 1 231 ? -16.931 18.621 56.775 1.00 89.56 231 VAL A N 1
ATOM 1593 C CA . VAL A 1 231 ? -17.532 19.929 57.114 1.00 89.56 231 VAL A CA 1
ATOM 1594 C C . VAL A 1 231 ? -18.370 19.815 58.391 1.00 89.56 231 VAL A C 1
ATOM 1596 O O . VAL A 1 231 ? -19.496 19.335 58.362 1.00 89.56 231 VAL A O 1
ATOM 1599 N N . ARG A 1 232 ? -17.849 20.304 59.526 1.00 92.25 232 ARG A N 1
ATOM 1600 C CA . ARG A 1 232 ? -18.559 20.271 60.830 1.00 92.25 232 ARG A CA 1
ATOM 1601 C C . ARG A 1 232 ? -19.711 21.276 60.958 1.00 92.25 232 ARG A C 1
ATOM 1603 O O . ARG A 1 232 ? -20.532 21.153 61.859 1.00 92.25 232 ARG A O 1
ATOM 1610 N N . GLY A 1 233 ? -19.700 22.320 60.129 1.00 90.50 233 GLY A N 1
ATOM 1611 C CA . GLY A 1 233 ? -20.661 23.422 60.163 1.00 90.50 233 GLY A CA 1
ATOM 1612 C C . GLY A 1 233 ? -21.751 23.268 59.105 1.00 90.50 233 GLY A C 1
ATOM 1613 O O . GLY A 1 233 ? -22.506 22.303 59.102 1.00 90.50 233 GLY A O 1
ATOM 1614 N N . ARG A 1 234 ? -21.842 24.243 58.194 1.00 89.38 234 ARG A N 1
ATOM 1615 C CA . ARG A 1 234 ? -22.823 24.251 57.102 1.00 89.38 234 ARG A CA 1
ATOM 1616 C C . ARG A 1 234 ? -22.120 24.325 55.752 1.00 89.38 234 ARG A C 1
ATOM 1618 O O . ARG A 1 234 ? -21.570 25.369 55.412 1.00 89.38 234 ARG A O 1
ATOM 1625 N N . MET A 1 235 ? -22.211 23.257 54.968 1.00 91.12 235 MET A N 1
ATOM 1626 C CA . MET A 1 235 ? -21.936 23.304 53.532 1.00 91.12 235 MET A CA 1
ATOM 1627 C C . MET A 1 235 ? -23.111 24.017 52.837 1.00 91.12 235 MET A C 1
ATOM 1629 O O . MET A 1 235 ? -24.269 23.753 53.162 1.00 91.12 235 MET A O 1
ATOM 1633 N N . ARG A 1 236 ? -22.840 24.954 51.921 1.00 89.50 236 ARG A N 1
ATOM 1634 C CA . ARG A 1 236 ? -23.861 25.574 51.057 1.00 89.50 236 ARG A CA 1
ATOM 1635 C C . ARG A 1 236 ? -23.518 25.232 49.615 1.00 89.50 236 ARG A C 1
ATOM 1637 O O . ARG A 1 236 ? -22.426 25.564 49.169 1.00 89.50 236 ARG A O 1
ATOM 1644 N N . VAL A 1 237 ? -24.436 24.575 48.918 1.00 85.62 237 VAL A N 1
ATOM 1645 C CA . VAL A 1 237 ? -24.219 24.047 47.566 1.00 85.62 237 VAL A CA 1
ATOM 1646 C C . VAL A 1 237 ? -25.448 24.367 46.719 1.00 85.62 237 VAL A C 1
ATOM 1648 O O . VAL A 1 237 ? -26.561 24.347 47.241 1.00 85.62 237 VAL A O 1
ATOM 1651 N N . TYR A 1 238 ? -25.245 24.685 45.440 1.00 87.56 238 TYR A N 1
ATOM 1652 C CA . TYR A 1 238 ? -26.339 24.847 44.477 1.00 87.56 238 TYR A CA 1
ATOM 1653 C C . TYR A 1 238 ? -26.798 23.487 43.920 1.00 87.56 238 TYR A C 1
ATOM 1655 O O . TYR A 1 238 ? -27.992 23.226 43.839 1.00 87.56 238 TYR A O 1
ATOM 1663 N N . GLU A 1 239 ? -25.846 22.597 43.622 1.00 83.56 239 GLU A N 1
ATOM 1664 C CA . GLU A 1 239 ? -26.067 21.229 43.141 1.00 83.56 239 GLU A CA 1
ATOM 1665 C C . GLU A 1 239 ? -24.970 20.295 43.686 1.00 83.56 239 GLU A C 1
ATOM 1667 O O . GLU A 1 239 ? -23.795 20.661 43.680 1.00 83.56 239 GLU A O 1
ATOM 1672 N N . LEU A 1 240 ? -25.340 19.094 44.148 1.00 84.25 240 LEU A N 1
ATOM 1673 C CA . LEU A 1 240 ? -24.403 18.056 44.594 1.00 84.25 240 LEU A CA 1
ATOM 1674 C C . LEU A 1 240 ? -24.562 16.803 43.724 1.00 84.25 240 LEU A C 1
ATOM 1676 O O . LEU A 1 240 ? -25.562 16.094 43.825 1.00 84.25 240 LEU A O 1
ATOM 1680 N N . LEU A 1 241 ? -23.554 16.518 42.901 1.00 75.81 241 LEU A N 1
ATOM 1681 C CA . LEU A 1 241 ? -23.480 15.316 42.069 1.00 75.81 241 LEU A CA 1
ATOM 1682 C C . LEU A 1 241 ? -22.757 14.200 42.839 1.00 75.81 241 LEU A C 1
ATOM 1684 O O . LEU A 1 241 ? -21.614 14.377 43.250 1.00 75.81 241 LEU A O 1
ATOM 1688 N N . ILE A 1 242 ? -23.415 13.052 43.025 1.00 79.19 242 ILE A N 1
ATOM 1689 C CA . ILE A 1 242 ? -22.863 11.879 43.725 1.00 79.19 242 ILE A CA 1
ATOM 1690 C C . ILE A 1 242 ? -22.684 10.734 42.723 1.00 79.19 242 ILE A C 1
ATOM 1692 O O . ILE A 1 242 ? -23.616 10.392 41.996 1.00 79.19 242 ILE A O 1
ATOM 1696 N N . GLN A 1 243 ? -21.504 10.112 42.710 1.00 75.12 243 GLN A N 1
ATOM 1697 C CA . GLN A 1 243 ? -21.185 8.947 41.880 1.00 75.12 243 GLN A CA 1
ATOM 1698 C C . GLN A 1 243 ? -20.815 7.768 42.794 1.00 75.12 243 GLN A C 1
ATOM 1700 O O . GLN A 1 243 ? -19.913 7.888 43.617 1.00 75.12 243 GLN A O 1
ATOM 1705 N N . GLN A 1 244 ? -21.525 6.639 42.683 1.00 79.44 244 GLN A N 1
ATOM 1706 C CA . GLN A 1 244 ? -21.340 5.462 43.545 1.00 79.44 244 GLN A CA 1
ATOM 1707 C C . GLN A 1 244 ? -20.997 4.216 42.717 1.00 79.44 244 GLN A C 1
ATOM 1709 O O . GLN A 1 244 ? -21.702 3.886 41.762 1.00 79.44 244 GLN A O 1
ATOM 1714 N N . ILE A 1 245 ? -19.974 3.468 43.142 1.00 72.19 245 ILE A N 1
ATOM 1715 C CA . ILE A 1 245 ? -19.685 2.125 42.620 1.00 72.19 245 ILE A CA 1
ATOM 1716 C C . ILE A 1 245 ? -20.725 1.136 43.160 1.00 72.19 245 ILE A C 1
ATOM 1718 O O . ILE A 1 245 ? -20.909 1.007 44.372 1.00 72.19 245 ILE A O 1
ATOM 1722 N N . ARG A 1 246 ? -21.384 0.394 42.263 1.00 76.44 246 ARG A N 1
ATOM 1723 C CA . ARG A 1 246 ? -22.187 -0.779 42.631 1.00 76.44 246 ARG A CA 1
ATOM 1724 C C . ARG A 1 246 ? -21.292 -2.015 42.610 1.00 76.44 246 ARG A C 1
ATOM 1726 O O . ARG A 1 246 ? -20.953 -2.494 41.536 1.00 76.44 246 ARG A O 1
ATOM 1733 N N . ALA A 1 247 ? -20.919 -2.514 43.785 1.00 76.31 247 ALA A N 1
ATOM 1734 C CA . ALA A 1 247 ? -20.252 -3.807 43.898 1.00 76.31 247 ALA A CA 1
ATOM 1735 C C . ALA A 1 247 ? -21.231 -4.942 43.549 1.00 76.31 247 ALA A C 1
ATOM 1737 O O . ALA A 1 247 ? -22.386 -4.925 43.982 1.00 76.31 247 ALA A O 1
ATOM 1738 N N . THR A 1 248 ? -20.759 -5.926 42.788 1.00 80.44 248 THR A N 1
ATOM 1739 C CA . THR A 1 248 ? -21.484 -7.152 42.428 1.00 80.44 248 THR A CA 1
ATOM 1740 C C . THR A 1 248 ? -20.549 -8.347 42.587 1.00 80.44 248 THR A C 1
ATOM 1742 O O . THR A 1 248 ? -19.329 -8.192 42.574 1.00 80.44 248 THR A O 1
ATOM 1745 N N . ASN A 1 249 ? -21.104 -9.545 42.769 1.00 81.44 249 ASN A N 1
ATOM 1746 C CA . ASN A 1 249 ? -20.318 -10.750 43.035 1.00 81.44 249 ASN A CA 1
ATOM 1747 C C . ASN A 1 249 ? -19.936 -11.454 41.718 1.00 81.44 249 ASN A C 1
ATOM 1749 O O . ASN A 1 249 ? -20.516 -12.481 41.374 1.00 81.44 249 ASN A O 1
ATOM 1753 N N . GLY A 1 250 ? -19.030 -10.830 40.958 1.00 85.94 250 GLY A N 1
ATOM 1754 C CA . GLY A 1 250 ? -18.453 -11.355 39.712 1.00 85.94 250 GLY A CA 1
ATOM 1755 C C . GLY A 1 250 ? -19.196 -10.959 38.433 1.00 85.94 250 GLY A C 1
ATOM 1756 O O . GLY A 1 250 ? -18.588 -10.436 37.499 1.00 85.94 250 GLY A O 1
ATOM 1757 N N . SER A 1 251 ? -20.519 -11.142 38.402 1.00 88.94 251 SER A N 1
ATOM 1758 C CA . SER A 1 251 ? -21.313 -10.994 37.168 1.00 88.94 251 SER A CA 1
ATOM 1759 C C . SER A 1 251 ? -22.445 -9.968 37.284 1.00 88.94 251 SER A C 1
ATOM 1761 O O . SER A 1 251 ? -23.025 -9.766 38.353 1.00 88.94 251 SER A O 1
ATOM 1763 N N . VAL A 1 252 ? -22.780 -9.321 36.162 1.00 92.38 252 VAL A N 1
ATOM 1764 C CA . VAL A 1 252 ? -23.913 -8.395 36.013 1.00 92.38 252 VAL A CA 1
ATOM 1765 C C . VAL A 1 252 ? -24.670 -8.716 34.731 1.00 92.38 252 VAL A C 1
ATOM 1767 O O . VAL A 1 252 ? -24.084 -8.894 33.666 1.00 92.38 252 VAL A O 1
ATOM 1770 N N . PHE A 1 253 ? -25.995 -8.745 34.833 1.00 91.88 253 PHE A N 1
ATOM 1771 C CA . PHE A 1 253 ? -26.894 -8.947 33.705 1.00 91.88 253 PHE A CA 1
ATOM 1772 C C . PHE A 1 253 ? -27.735 -7.684 33.504 1.00 91.88 253 PHE A C 1
ATOM 1774 O O . PHE A 1 253 ? -28.386 -7.213 34.438 1.00 91.88 253 PHE A O 1
ATOM 1781 N N . VAL A 1 254 ? -27.714 -7.114 32.300 1.00 94.56 254 VAL A N 1
ATOM 1782 C CA . VAL A 1 254 ? -28.399 -5.859 31.971 1.00 94.56 254 VAL A CA 1
ATOM 1783 C C . VAL A 1 254 ? -29.563 -6.158 31.033 1.00 94.56 254 VAL A C 1
ATOM 1785 O O . VAL A 1 254 ? -29.396 -6.384 29.835 1.00 94.56 254 VAL A O 1
ATOM 1788 N N . SER A 1 255 ? -30.759 -6.185 31.617 1.00 95.06 255 SER A N 1
ATOM 1789 C CA . SER A 1 255 ? -32.039 -6.406 30.943 1.00 95.06 255 SER A CA 1
ATOM 1790 C C . SER A 1 255 ? -33.182 -5.937 31.858 1.00 95.06 255 SER A C 1
ATOM 1792 O O . SER A 1 255 ? -32.938 -5.372 32.926 1.00 95.06 255 SER A O 1
ATOM 1794 N N . SER A 1 256 ? -34.439 -6.184 31.481 1.00 94.62 256 SER A N 1
ATOM 1795 C CA . SER A 1 256 ? -35.547 -6.122 32.445 1.00 94.62 256 SER A CA 1
ATOM 1796 C C . SER A 1 256 ? -35.317 -7.134 33.572 1.00 94.62 256 SER A C 1
ATOM 1798 O O . SER A 1 256 ? -34.858 -8.246 33.309 1.00 94.62 256 SER A O 1
ATOM 1800 N N . ALA A 1 257 ? -35.643 -6.757 34.809 1.00 93.06 257 ALA A N 1
ATOM 1801 C CA . ALA A 1 257 ? -35.428 -7.581 35.995 1.00 93.06 257 ALA A CA 1
ATOM 1802 C C . ALA A 1 257 ? -36.618 -7.518 36.967 1.00 93.06 257 ALA A C 1
ATOM 1804 O O . ALA A 1 257 ? -37.487 -6.655 36.836 1.00 93.06 257 ALA A O 1
ATOM 1805 N N . SER A 1 258 ? -36.645 -8.437 37.932 1.00 91.88 258 SER A N 1
ATOM 1806 C CA . SER A 1 258 ? -37.663 -8.570 38.979 1.00 91.88 258 SER A CA 1
ATOM 1807 C C . SER A 1 258 ? -37.059 -9.229 40.217 1.00 91.88 258 SER A C 1
ATOM 1809 O O . SER A 1 258 ? -36.337 -10.215 40.082 1.00 91.88 258 SER A O 1
ATOM 1811 N N . LYS A 1 259 ? -37.400 -8.742 41.415 1.00 91.38 259 LYS A N 1
ATOM 1812 C CA . LYS A 1 259 ? -37.098 -9.426 42.678 1.00 91.38 259 LYS A CA 1
ATOM 1813 C C . LYS A 1 259 ? -38.376 -10.019 43.259 1.00 91.38 259 LYS A C 1
ATOM 1815 O O . LYS A 1 259 ? -39.328 -9.282 43.516 1.00 91.38 259 LYS A O 1
ATOM 1820 N N . VAL A 1 260 ? -38.395 -11.334 43.480 1.00 91.12 260 VAL A N 1
ATOM 1821 C CA . VAL A 1 260 ? -39.568 -12.044 44.013 1.00 91.12 260 VAL A CA 1
ATOM 1822 C C . VAL A 1 260 ? -39.790 -11.684 45.481 1.00 91.12 260 VAL A C 1
ATOM 1824 O O . VAL A 1 260 ? -38.948 -11.983 46.329 1.00 91.12 260 VAL A O 1
ATOM 1827 N N . VAL A 1 261 ? -40.952 -11.106 45.791 1.00 90.88 261 VAL A N 1
ATOM 1828 C CA . VAL A 1 261 ? -41.429 -10.873 47.165 1.00 90.88 261 VAL A CA 1
ATOM 1829 C C . VAL A 1 261 ? -42.437 -11.942 47.572 1.00 90.88 261 VAL A C 1
ATOM 1831 O O . VAL A 1 261 ? -42.302 -12.525 48.644 1.00 90.88 261 VAL A O 1
ATOM 1834 N N . THR A 1 262 ? -43.396 -12.273 46.702 1.00 89.81 262 THR A N 1
ATOM 1835 C CA . THR A 1 262 ? -44.235 -13.468 46.877 1.00 89.81 262 THR A CA 1
ATOM 1836 C C . THR A 1 262 ? -44.327 -14.273 45.584 1.00 89.81 262 THR A C 1
ATOM 1838 O O . THR A 1 262 ? -44.134 -13.752 44.485 1.00 89.81 262 THR A O 1
ATOM 1841 N N . THR A 1 263 ? -44.600 -15.565 45.732 1.00 91.38 263 THR A N 1
ATOM 1842 C CA . THR A 1 263 ? -44.768 -16.540 44.654 1.00 91.38 263 THR A CA 1
ATOM 1843 C C . THR A 1 263 ? -45.851 -17.518 45.091 1.00 91.38 263 THR A C 1
ATOM 1845 O O . THR A 1 263 ? -45.806 -18.031 46.210 1.00 91.38 263 THR A O 1
ATOM 1848 N N . THR A 1 264 ? -46.840 -17.747 44.234 1.00 92.75 264 THR A N 1
ATOM 1849 C CA . THR A 1 264 ? -47.956 -18.661 44.499 1.00 92.75 264 THR A CA 1
ATOM 1850 C C . THR A 1 264 ? -48.182 -19.521 43.267 1.00 92.75 264 THR A C 1
ATOM 1852 O O . THR A 1 264 ? -48.435 -18.993 42.185 1.00 92.75 264 THR A O 1
ATOM 1855 N N . ALA A 1 265 ? -48.111 -20.844 43.426 1.00 88.69 265 ALA A N 1
ATOM 1856 C CA . ALA A 1 265 ? -48.504 -21.774 42.374 1.00 88.69 265 ALA A CA 1
ATOM 1857 C C . ALA A 1 265 ? -50.021 -21.674 42.146 1.00 88.69 265 ALA A C 1
ATOM 1859 O O . ALA A 1 265 ? -50.814 -21.936 43.053 1.00 88.69 265 ALA A O 1
ATOM 1860 N N . GLY A 1 266 ? -50.418 -21.272 40.943 1.00 78.88 266 GLY A N 1
ATOM 1861 C CA . GLY A 1 266 ? -51.802 -21.310 40.494 1.00 78.88 266 GLY A CA 1
ATOM 1862 C C . GLY A 1 266 ? -52.236 -22.737 40.138 1.00 78.88 266 GLY A C 1
ATOM 1863 O O . GLY A 1 266 ? -51.390 -23.594 39.870 1.00 78.88 266 GLY A O 1
ATOM 1864 N N . PRO A 1 267 ? -53.550 -23.016 40.110 1.00 72.50 267 PRO A N 1
ATOM 1865 C CA . PRO A 1 267 ? -54.054 -24.281 39.592 1.00 72.50 267 PRO A CA 1
ATOM 1866 C C . PRO A 1 267 ? -53.696 -24.423 38.108 1.00 72.50 267 PRO A C 1
ATOM 1868 O O . PRO A 1 267 ? -53.795 -23.459 37.346 1.00 72.50 267 PRO A O 1
ATOM 1871 N N . ASN A 1 268 ? -53.319 -25.633 37.691 1.00 70.94 268 ASN A N 1
ATOM 1872 C CA . ASN A 1 268 ? -53.023 -25.923 36.291 1.00 70.94 268 ASN A CA 1
ATOM 1873 C C . ASN A 1 268 ? -54.212 -25.523 35.393 1.00 70.94 268 ASN A C 1
ATOM 1875 O O . ASN A 1 268 ? -55.360 -25.839 35.731 1.00 70.94 268 ASN A O 1
ATOM 1879 N N . PRO A 1 269 ? -53.971 -24.877 34.237 1.00 71.44 269 PRO A N 1
ATOM 1880 C CA . PRO A 1 269 ? -55.042 -24.501 33.326 1.00 71.44 269 PRO A CA 1
ATOM 1881 C C . PRO A 1 269 ? -55.759 -25.746 32.788 1.00 71.44 269 PRO A C 1
ATOM 1883 O O . PRO A 1 269 ? -55.147 -26.788 32.533 1.00 71.44 269 PRO A O 1
ATOM 1886 N N . THR A 1 270 ? -57.072 -25.634 32.583 1.00 72.69 270 THR A N 1
ATOM 1887 C CA . THR A 1 270 ? -57.851 -26.688 31.932 1.00 72.69 270 THR A CA 1
ATOM 1888 C C . THR A 1 270 ? -57.348 -26.876 30.505 1.00 72.69 270 THR A C 1
ATOM 1890 O O . THR A 1 270 ? -57.251 -25.918 29.735 1.00 72.69 270 THR A O 1
ATOM 1893 N N . TRP A 1 271 ? -57.011 -28.111 30.123 1.00 78.06 271 TRP A N 1
ATOM 1894 C CA . TRP A 1 271 ? -56.555 -28.353 28.760 1.00 78.06 271 TRP A CA 1
ATOM 1895 C C . TRP A 1 271 ? -57.750 -28.201 27.817 1.00 78.06 271 TRP A C 1
ATOM 1897 O O . TRP A 1 271 ? -58.730 -28.938 27.932 1.00 78.06 271 TRP A O 1
ATOM 1907 N N . THR A 1 272 ? -57.705 -27.217 26.918 1.00 75.56 272 THR A N 1
ATOM 1908 C CA . THR A 1 272 ? -58.762 -26.982 25.928 1.00 75.56 272 THR A CA 1
ATOM 1909 C C . THR A 1 272 ? -58.246 -27.247 24.519 1.00 75.56 272 THR A C 1
ATOM 1911 O O . THR A 1 272 ? -57.100 -26.950 24.191 1.00 75.56 272 THR A O 1
ATOM 1914 N N . VAL A 1 273 ? -59.109 -27.811 23.677 1.00 76.00 273 VAL A N 1
ATOM 1915 C CA . VAL A 1 273 ? -58.886 -27.998 22.241 1.00 76.00 273 VAL A CA 1
ATOM 1916 C C . VAL A 1 273 ? -60.020 -27.268 21.530 1.00 76.00 273 VAL A C 1
ATOM 1918 O O . VAL A 1 273 ? -61.192 -27.526 21.800 1.00 76.00 273 VAL A O 1
ATOM 1921 N N . ASN A 1 274 ? -59.683 -26.307 20.666 1.00 82.12 274 ASN A N 1
ATOM 1922 C CA . ASN A 1 274 ? -60.645 -25.423 19.992 1.00 82.12 274 ASN A CA 1
ATOM 1923 C C . ASN A 1 274 ? -61.650 -24.753 20.960 1.00 82.12 274 ASN A C 1
ATOM 1925 O O . ASN A 1 274 ? -62.845 -24.678 20.685 1.00 82.12 274 ASN A O 1
ATOM 1929 N N . GLY A 1 275 ? -61.171 -24.309 22.129 1.00 82.75 275 GLY A N 1
ATOM 1930 C CA . GLY A 1 275 ? -61.982 -23.640 23.158 1.00 82.75 275 GLY A CA 1
ATOM 1931 C C . GLY A 1 275 ? -62.884 -24.558 23.996 1.00 82.75 275 GLY A C 1
ATOM 1932 O O . GLY A 1 275 ? -63.481 -24.091 24.961 1.00 82.75 275 GLY A O 1
ATOM 1933 N N . SER A 1 276 ? -62.964 -25.855 23.684 1.00 82.19 276 SER A N 1
ATOM 1934 C CA . SER A 1 276 ? -63.686 -26.847 24.492 1.00 82.19 276 SER A CA 1
ATOM 1935 C C . SER A 1 276 ? -62.724 -27.599 25.406 1.00 82.19 276 SER A C 1
ATOM 1937 O O . SER A 1 276 ? -61.631 -27.966 24.980 1.00 82.19 276 SER A O 1
ATOM 1939 N N . GLN A 1 277 ? -63.110 -27.850 26.659 1.00 84.50 277 GLN A N 1
ATOM 1940 C CA . GLN A 1 277 ? -62.278 -28.617 27.587 1.00 84.50 277 GLN A CA 1
ATOM 1941 C C . GLN A 1 277 ? -62.119 -30.062 27.102 1.00 84.50 277 GLN A C 1
ATOM 1943 O O . GLN A 1 277 ? -63.102 -30.769 26.882 1.00 84.50 277 GLN A O 1
ATOM 1948 N N . LEU A 1 278 ? -60.870 -30.504 26.950 1.00 84.38 278 LEU A N 1
ATOM 1949 C CA . LEU A 1 278 ? -60.558 -31.880 26.604 1.00 84.38 278 LEU A CA 1
ATOM 1950 C C . LEU A 1 278 ? -60.906 -32.780 27.793 1.00 84.38 278 LEU A C 1
ATOM 1952 O O . LEU A 1 278 ? -60.520 -32.517 28.934 1.00 84.38 278 LEU A O 1
ATOM 1956 N N . THR A 1 279 ? -61.635 -33.856 27.518 1.00 83.00 279 THR A N 1
ATOM 1957 C CA . THR A 1 279 ? -61.983 -34.880 28.504 1.00 83.00 279 THR A CA 1
ATOM 1958 C C . THR A 1 279 ? -61.681 -36.261 27.934 1.00 83.00 279 THR A C 1
ATOM 1960 O O . THR A 1 279 ? -61.842 -36.501 26.738 1.00 83.00 279 THR A O 1
ATOM 1963 N N . PHE A 1 280 ? -61.256 -37.182 28.795 1.00 79.06 280 PHE A N 1
ATOM 1964 C CA . PHE A 1 280 ? -61.127 -38.603 28.487 1.00 79.06 280 PHE A CA 1
ATOM 1965 C C . PHE A 1 280 ? -62.097 -39.364 29.391 1.00 79.06 280 PHE A C 1
ATOM 1967 O O . PHE A 1 280 ? -62.047 -39.226 30.612 1.00 79.06 280 PHE A O 1
ATOM 1974 N N . ASN A 1 281 ? -63.021 -40.131 28.803 1.00 84.31 281 ASN A N 1
ATOM 1975 C CA . ASN A 1 281 ? -64.081 -40.855 29.524 1.00 84.31 281 ASN A CA 1
ATOM 1976 C C . ASN A 1 281 ? -64.873 -39.976 30.523 1.00 84.31 281 ASN A C 1
ATOM 1978 O O . ASN A 1 281 ? -65.190 -40.408 31.629 1.00 84.31 281 ASN A O 1
ATOM 1982 N N . GLY A 1 282 ? -65.157 -38.719 30.158 1.00 81.94 282 GLY A N 1
ATOM 1983 C CA . GLY A 1 282 ? -65.874 -37.757 31.010 1.00 81.94 282 GLY A CA 1
ATOM 1984 C C . GLY A 1 282 ? -65.055 -37.171 32.168 1.00 81.94 282 GLY A C 1
ATOM 1985 O O . GLY A 1 282 ? -65.569 -36.342 32.911 1.00 81.94 282 GLY A O 1
ATOM 1986 N N . SER A 1 283 ? -63.785 -37.557 32.314 1.00 81.19 283 SER A N 1
ATOM 1987 C CA . SER A 1 283 ? -62.839 -36.936 33.242 1.00 81.19 283 SER A CA 1
ATOM 1988 C C . SER A 1 283 ? -62.004 -35.878 32.524 1.00 81.19 283 SER A C 1
ATOM 1990 O O . SER A 1 283 ? -61.562 -36.086 31.395 1.00 81.19 283 SER A O 1
ATOM 1992 N N . ASN A 1 284 ? -61.776 -34.739 33.175 1.00 82.88 284 ASN A N 1
ATOM 1993 C CA . ASN A 1 284 ? -61.011 -33.627 32.612 1.00 82.88 284 ASN A CA 1
ATOM 1994 C C . ASN A 1 284 ? -59.567 -34.039 32.308 1.00 82.88 284 ASN A C 1
ATOM 1996 O O . ASN A 1 284 ? -58.864 -34.532 33.188 1.00 82.88 284 ASN A O 1
ATOM 2000 N N . ALA A 1 285 ? -59.108 -33.784 31.082 1.00 76.31 285 ALA A N 1
ATOM 2001 C CA . ALA A 1 285 ? -57.701 -33.909 30.745 1.00 76.31 285 ALA A CA 1
ATOM 2002 C C . ALA A 1 285 ? -56.931 -32.749 31.393 1.00 76.31 285 ALA A C 1
ATOM 2004 O O . ALA A 1 285 ? -57.218 -31.571 31.155 1.00 76.31 285 ALA A O 1
ATOM 2005 N N . THR A 1 286 ? -55.964 -33.080 32.241 1.00 68.31 286 THR A N 1
ATOM 2006 C CA . THR A 1 286 ? -55.113 -32.113 32.933 1.00 68.31 286 THR A CA 1
ATOM 2007 C C . THR A 1 286 ? -53.844 -31.853 32.133 1.00 68.31 286 THR A C 1
ATOM 2009 O O . THR A 1 286 ? -53.067 -32.766 31.862 1.00 68.31 286 THR A O 1
ATOM 2012 N N . PHE A 1 287 ? -53.599 -30.588 31.787 1.00 70.00 287 PHE A N 1
ATOM 2013 C CA . PHE A 1 287 ? -52.286 -30.168 31.311 1.00 70.00 287 PHE A CA 1
ATOM 2014 C C . PHE A 1 287 ? -51.355 -30.027 32.523 1.00 70.00 287 PHE A C 1
ATOM 2016 O O . PHE A 1 287 ? -51.669 -29.323 33.485 1.00 70.00 287 PHE A O 1
ATOM 2023 N N . ALA A 1 288 ? -50.231 -30.740 32.522 1.00 72.38 288 ALA A N 1
ATOM 2024 C CA . ALA A 1 288 ? -49.273 -30.722 33.623 1.00 72.38 288 ALA A CA 1
ATOM 2025 C C . ALA A 1 288 ? -48.233 -29.610 33.411 1.00 72.38 288 ALA A C 1
ATOM 2027 O O . ALA A 1 288 ? -47.139 -29.858 32.914 1.00 72.38 288 ALA A O 1
ATOM 2028 N N . THR A 1 289 ? -48.583 -28.381 33.790 1.00 76.12 289 THR A N 1
ATOM 2029 C CA . THR A 1 289 ? -47.640 -27.260 33.903 1.00 76.12 289 THR A CA 1
ATOM 2030 C C . THR A 1 289 ? -47.961 -26.441 35.146 1.00 76.12 289 THR A C 1
ATOM 2032 O O . THR A 1 289 ? -49.137 -26.286 35.484 1.00 76.12 289 THR A O 1
ATOM 2035 N N . THR A 1 290 ? -46.938 -25.901 35.807 1.00 85.44 290 THR A N 1
ATOM 2036 C CA . THR A 1 290 ? -47.123 -25.033 36.973 1.00 85.44 290 THR A CA 1
ATOM 2037 C C . THR A 1 290 ? -46.963 -23.577 36.555 1.00 85.44 290 THR A C 1
ATOM 2039 O O . THR A 1 290 ? -45.885 -23.149 36.135 1.00 85.44 290 THR A O 1
ATOM 2042 N N . ILE A 1 291 ? -48.047 -22.814 36.687 1.00 89.38 291 ILE A N 1
ATOM 2043 C CA . ILE A 1 291 ? -48.049 -21.359 36.524 1.00 89.38 291 ILE A CA 1
ATOM 2044 C C . ILE A 1 291 ? -47.874 -20.741 37.908 1.00 89.38 291 ILE A C 1
ATOM 2046 O O . ILE A 1 291 ? -48.580 -21.112 38.843 1.00 89.38 291 ILE A O 1
ATOM 2050 N N . TYR A 1 292 ? -46.962 -19.787 38.042 1.00 93.75 292 TYR A N 1
ATOM 2051 C CA . TYR A 1 292 ? -46.708 -19.065 39.281 1.00 93.75 292 TYR A CA 1
ATOM 2052 C C . TYR A 1 292 ? -47.118 -17.606 39.132 1.00 93.75 292 TYR A C 1
ATOM 2054 O O . TYR A 1 292 ? -46.578 -16.892 38.286 1.00 93.75 292 TYR A O 1
ATOM 2062 N N . THR A 1 293 ? -48.032 -17.146 39.983 1.00 94.25 293 THR A N 1
ATOM 2063 C CA . THR A 1 293 ? -48.255 -15.714 40.192 1.00 94.25 293 THR A CA 1
ATOM 2064 C C . THR A 1 293 ? -47.139 -15.189 41.082 1.00 94.25 293 THR A C 1
ATOM 2066 O O . THR A 1 293 ? -46.979 -15.648 42.214 1.00 94.25 293 THR A O 1
ATOM 2069 N N . ILE A 1 294 ? -46.363 -14.242 40.566 1.00 93.88 294 ILE A N 1
ATOM 2070 C CA . ILE A 1 294 ? -45.209 -13.649 41.239 1.00 93.88 294 ILE A CA 1
ATOM 2071 C C . ILE A 1 294 ? -45.497 -12.172 41.497 1.00 93.88 294 ILE A C 1
ATOM 2073 O O . ILE A 1 294 ? -45.949 -11.463 40.594 1.00 93.88 294 ILE A O 1
ATOM 2077 N N . THR A 1 295 ? -45.207 -11.699 42.712 1.00 91.06 295 THR A N 1
ATOM 2078 C CA . THR A 1 295 ? -45.270 -10.272 43.058 1.00 91.06 295 THR A CA 1
ATOM 2079 C C . THR A 1 295 ? -43.901 -9.714 43.437 1.00 91.06 295 THR A C 1
ATOM 2081 O O . THR A 1 295 ? -43.061 -10.423 43.998 1.00 91.06 295 THR A O 1
ATOM 2084 N N . THR A 1 296 ? -43.687 -8.429 43.150 1.00 88.25 296 THR A N 1
ATOM 2085 C CA . THR A 1 296 ? -42.484 -7.667 43.533 1.00 88.25 296 THR A CA 1
ATOM 2086 C C . THR A 1 296 ? -42.818 -6.604 44.587 1.00 88.25 296 THR A C 1
ATOM 2088 O O . THR A 1 296 ? -43.978 -6.452 44.977 1.00 88.25 296 THR A O 1
ATOM 2091 N N . ALA A 1 297 ? -41.805 -5.888 45.087 1.00 77.12 297 ALA A N 1
ATOM 2092 C CA . ALA A 1 297 ? -41.980 -4.870 46.124 1.00 77.12 297 ALA A CA 1
ATOM 2093 C C . ALA A 1 297 ? -42.785 -3.669 45.598 1.00 77.12 297 ALA A C 1
ATOM 2095 O O . ALA A 1 297 ? -42.336 -2.950 44.698 1.00 77.12 297 ALA A O 1
ATOM 2096 N N . ALA A 1 298 ? -43.969 -3.461 46.175 1.00 65.56 298 ALA A N 1
ATOM 2097 C CA . ALA A 1 298 ? -44.854 -2.345 45.863 1.00 65.56 298 ALA A CA 1
ATOM 2098 C C . ALA A 1 298 ? -44.403 -1.039 46.546 1.00 65.56 298 ALA A C 1
ATOM 2100 O O . ALA A 1 298 ? -43.610 -1.047 47.490 1.00 65.56 298 ALA A O 1
ATOM 2101 N N . ALA A 1 299 ? -44.939 0.096 46.088 1.00 52.19 299 ALA A N 1
ATOM 2102 C CA . ALA A 1 299 ? -44.684 1.399 46.699 1.00 52.19 299 ALA A CA 1
ATOM 2103 C C . ALA A 1 299 ? -45.068 1.402 48.193 1.00 52.19 299 ALA A C 1
ATOM 2105 O O . ALA A 1 299 ? -46.212 1.111 48.548 1.00 52.19 299 ALA A O 1
ATOM 2106 N N . GLY A 1 300 ? -44.105 1.737 49.058 1.00 57.12 300 GLY A N 1
ATOM 2107 C CA . GLY A 1 300 ? -44.257 1.730 50.518 1.00 57.12 300 GLY A CA 1
ATOM 2108 C C . GLY A 1 300 ? -43.676 0.510 51.245 1.00 57.12 300 GLY A C 1
ATOM 2109 O O . GLY A 1 300 ? -43.701 0.495 52.476 1.00 57.12 300 GLY A O 1
ATOM 2110 N N . ASP A 1 301 ? -43.128 -0.484 50.537 1.00 61.41 301 ASP A N 1
ATOM 2111 C CA . ASP A 1 301 ? -42.354 -1.557 51.175 1.00 61.41 301 ASP A CA 1
ATOM 2112 C C . ASP A 1 301 ? -41.002 -1.033 51.717 1.00 61.41 301 ASP A C 1
ATOM 2114 O O . ASP A 1 301 ? -40.444 -0.043 51.243 1.00 61.41 301 ASP A O 1
ATOM 2118 N N . THR A 1 302 ? -40.462 -1.687 52.746 1.00 55.25 302 THR A N 1
ATOM 2119 C CA . THR A 1 302 ? -39.290 -1.215 53.521 1.00 55.25 302 THR A CA 1
ATOM 2120 C C . THR A 1 302 ? -37.945 -1.355 52.797 1.00 55.25 302 THR A C 1
ATOM 2122 O O . THR A 1 302 ? -36.906 -0.937 53.309 1.00 55.25 302 THR A O 1
ATOM 2125 N N . SER A 1 303 ? -37.955 -1.918 51.590 1.00 54.41 303 SER A N 1
ATOM 2126 C CA . SER A 1 303 ? -36.832 -1.966 50.653 1.00 54.41 303 SER A CA 1
ATOM 2127 C C . SER A 1 303 ? -37.225 -1.277 49.348 1.00 54.41 303 SER A C 1
ATOM 2129 O O . SER A 1 303 ? -38.404 -1.245 49.013 1.00 54.41 303 SER A O 1
ATOM 2131 N N . ARG A 1 304 ? -36.234 -0.728 48.622 1.00 52.38 304 ARG A N 1
ATOM 2132 C CA . ARG A 1 304 ? -36.402 0.045 47.370 1.00 52.38 304 ARG A CA 1
ATOM 2133 C C . ARG A 1 304 ? -37.577 -0.436 46.513 1.00 52.38 304 ARG A C 1
ATOM 2135 O O . ARG A 1 304 ? -37.665 -1.622 46.211 1.00 52.38 304 ARG A O 1
ATOM 2142 N N . GLU A 1 305 ? -38.369 0.518 46.027 1.00 60.84 305 GLU A N 1
ATOM 2143 C CA . GLU A 1 305 ? -39.390 0.291 45.003 1.00 60.84 305 GLU A CA 1
ATOM 2144 C C . GLU A 1 305 ? -38.764 -0.434 43.798 1.00 60.84 305 GLU A C 1
ATOM 2146 O O . GLU A 1 305 ? -37.829 0.068 43.166 1.00 60.84 305 GLU A O 1
ATOM 2151 N N . LEU A 1 306 ? -39.244 -1.649 43.523 1.00 71.25 306 LEU A N 1
ATOM 2152 C CA . LEU A 1 306 ? -38.681 -2.571 42.532 1.00 71.25 306 LEU A CA 1
ATOM 2153 C C . LEU A 1 306 ? -39.807 -3.078 41.624 1.00 71.25 306 LEU A C 1
ATOM 2155 O O . LEU A 1 306 ? -40.246 -4.228 41.700 1.00 71.25 306 LEU A O 1
ATOM 2159 N N . TYR A 1 307 ? -40.277 -2.182 40.756 1.00 83.50 307 TYR A N 1
ATOM 2160 C CA . TYR A 1 307 ? -41.125 -2.531 39.618 1.00 83.50 307 TYR A CA 1
ATOM 2161 C C . TYR A 1 307 ? -40.363 -3.423 38.626 1.00 83.50 307 TYR A C 1
ATOM 2163 O O . TYR A 1 307 ? -39.147 -3.288 38.468 1.00 83.50 307 TYR A O 1
ATOM 2171 N N . HIS A 1 308 ? -41.071 -4.310 37.924 1.00 92.12 308 HIS A N 1
ATOM 2172 C CA . HIS A 1 308 ? -40.483 -5.134 36.863 1.00 92.12 308 HIS A CA 1
ATOM 2173 C C . HIS A 1 308 ? -40.754 -4.571 35.462 1.00 92.12 308 HIS A C 1
ATOM 2175 O O . HIS A 1 308 ? -41.775 -3.937 35.203 1.00 92.12 308 HIS A O 1
ATOM 2181 N N . GLY A 1 309 ? -39.845 -4.856 34.524 1.00 92.62 309 GLY A N 1
ATOM 2182 C CA . GLY A 1 309 ? -39.965 -4.473 33.105 1.00 92.62 309 GLY A CA 1
ATOM 2183 C C . GLY A 1 309 ? -40.539 -5.558 32.182 1.00 92.62 309 GLY A C 1
ATOM 2184 O O . GLY A 1 309 ? -40.501 -5.403 30.958 1.00 92.62 309 GLY A O 1
ATOM 2185 N N . PHE A 1 310 ? -40.991 -6.682 32.749 1.00 96.50 310 PHE A N 1
ATOM 2186 C CA . PHE A 1 310 ? -41.424 -7.852 31.981 1.00 96.50 310 PHE A CA 1
ATOM 2187 C C . PHE A 1 310 ? -42.727 -7.641 31.199 1.00 96.50 310 PHE A C 1
ATOM 2189 O O . PHE A 1 310 ? -43.619 -6.930 31.659 1.00 96.50 310 PHE A O 1
ATOM 2196 N N . LEU A 1 311 ? -42.829 -8.307 30.045 1.00 96.81 311 LEU A N 1
ATOM 2197 C CA . LEU A 1 311 ? -44.000 -8.384 29.163 1.00 96.81 311 LEU A CA 1
ATOM 2198 C C . LEU A 1 311 ? -44.313 -9.845 28.786 1.00 96.81 311 LEU A C 1
ATOM 2200 O O . LEU A 1 311 ? -43.552 -10.755 29.102 1.00 96.81 311 LEU A O 1
ATOM 2204 N N . TYR A 1 312 ? -45.432 -10.063 28.090 1.00 97.00 312 TYR A N 1
ATOM 2205 C CA . TYR A 1 312 ? -45.800 -11.368 27.531 1.00 97.00 312 TYR A CA 1
ATOM 2206 C C . TYR A 1 312 ? -44.680 -11.966 26.657 1.00 97.00 312 TYR A C 1
ATOM 2208 O O . TYR A 1 312 ? -44.049 -11.257 25.869 1.00 97.00 312 TYR A O 1
ATOM 2216 N N . GLY A 1 313 ? -44.451 -13.269 26.804 1.00 96.50 313 GLY A N 1
ATOM 2217 C CA . GLY A 1 313 ? -43.420 -14.031 26.102 1.00 96.50 313 GLY A CA 1
ATOM 2218 C C . GLY A 1 313 ? -42.002 -13.824 26.638 1.00 96.50 313 GLY A C 1
ATOM 2219 O O . GLY A 1 313 ? -41.086 -14.492 26.169 1.00 96.50 313 GLY A O 1
ATOM 2220 N N . ASP A 1 314 ? -41.770 -12.927 27.607 1.00 98.31 314 ASP A N 1
ATOM 2221 C CA . ASP A 1 314 ? -40.421 -12.720 28.144 1.00 98.31 314 ASP A CA 1
ATOM 2222 C C . ASP A 1 314 ? -39.901 -14.012 28.792 1.00 98.31 314 ASP A C 1
ATOM 2224 O O . ASP A 1 314 ? -40.511 -14.577 29.702 1.00 98.31 314 ASP A O 1
ATOM 2228 N N . LEU A 1 315 ? -38.733 -14.450 28.332 1.00 97.69 315 LEU A N 1
ATOM 2229 C CA . LEU A 1 315 ? -37.999 -15.578 28.882 1.00 97.69 315 LEU A CA 1
ATOM 2230 C C . LEU A 1 315 ? -37.139 -15.042 30.015 1.00 97.69 315 LEU A C 1
ATOM 2232 O O . LEU A 1 315 ? -36.255 -14.211 29.784 1.00 97.69 315 LEU A O 1
ATOM 2236 N N . ILE A 1 316 ? -37.410 -15.485 31.239 1.00 97.38 316 ILE A N 1
ATOM 2237 C CA . ILE A 1 316 ? -36.760 -14.968 32.442 1.00 97.38 316 ILE A CA 1
ATOM 2238 C C . ILE A 1 316 ? -36.038 -16.085 33.192 1.00 97.38 316 ILE A C 1
ATOM 2240 O O . ILE A 1 316 ? -36.560 -17.190 33.332 1.00 97.38 316 ILE A O 1
ATOM 2244 N N . ARG A 1 317 ? -34.833 -15.785 33.679 1.00 96.50 317 ARG A N 1
ATOM 2245 C CA . ARG A 1 317 ? -34.002 -16.695 34.472 1.00 96.50 317 ARG A CA 1
ATOM 2246 C C . ARG A 1 317 ? -33.659 -16.058 35.809 1.00 96.50 317 ARG A C 1
ATOM 2248 O O . ARG A 1 317 ? -33.256 -14.898 35.844 1.00 96.50 317 ARG A O 1
ATOM 2255 N N . ALA A 1 318 ? -33.762 -16.834 36.881 1.00 94.94 318 ALA A N 1
ATOM 2256 C CA . ALA A 1 318 ? -33.048 -16.584 38.127 1.00 94.94 318 ALA A CA 1
ATOM 2257 C C . ALA A 1 318 ? -31.971 -17.661 38.277 1.00 94.94 318 ALA A C 1
ATOM 2259 O O . ALA A 1 318 ? -32.267 -18.846 38.125 1.00 94.94 318 ALA A O 1
ATOM 2260 N N . GLN A 1 319 ? -30.728 -17.268 38.559 1.00 91.56 319 GLN A N 1
ATOM 2261 C CA . GLN A 1 319 ? -29.622 -18.209 38.745 1.00 91.56 319 GLN A CA 1
ATOM 2262 C C . GLN A 1 319 ? -28.693 -17.730 39.862 1.00 91.56 319 GLN A C 1
ATOM 2264 O O . GLN A 1 319 ? -28.302 -16.566 39.887 1.00 91.56 319 GLN A O 1
ATOM 2269 N N . GLN A 1 320 ? -28.332 -18.626 40.782 1.00 87.88 320 GLN A N 1
ATOM 2270 C CA . GLN A 1 320 ? -27.398 -18.328 41.872 1.00 87.88 320 GLN A CA 1
ATOM 2271 C C . GLN A 1 320 ? -26.637 -19.578 42.322 1.00 87.88 320 GLN A C 1
ATOM 2273 O O . GLN A 1 320 ? -27.187 -20.680 42.361 1.00 87.88 320 GLN A O 1
ATOM 2278 N N . VAL A 1 321 ? -25.371 -19.404 42.701 1.00 82.25 321 VAL A N 1
ATOM 2279 C CA . VAL A 1 321 ? -24.568 -20.466 43.321 1.00 82.25 321 VAL A CA 1
ATOM 2280 C C . VAL A 1 321 ? -24.969 -20.644 44.786 1.00 82.25 321 VAL A C 1
ATOM 2282 O O . VAL A 1 321 ? -24.942 -19.697 45.571 1.00 82.25 321 VAL A O 1
ATOM 2285 N N . GLN A 1 322 ? -25.332 -21.865 45.172 1.00 81.94 322 GLN A N 1
ATOM 2286 C CA . GLN A 1 322 ? -25.577 -22.215 46.565 1.00 81.94 322 GLN A CA 1
ATOM 2287 C C . GLN A 1 322 ? -24.270 -22.584 47.263 1.00 81.94 322 GLN A C 1
ATOM 2289 O O . GLN A 1 322 ? -23.475 -23.382 46.765 1.00 81.94 322 GLN A O 1
ATOM 2294 N N . TRP A 1 323 ? -24.104 -22.069 48.476 1.00 78.06 323 TRP A N 1
ATOM 2295 C CA . TRP A 1 323 ? -23.024 -22.425 49.388 1.00 78.06 323 TRP A CA 1
ATOM 2296 C C . TRP A 1 323 ? -23.627 -23.006 50.662 1.00 78.06 323 TRP A C 1
ATOM 2298 O O . TRP A 1 323 ? -24.508 -22.396 51.263 1.00 78.06 323 TRP A O 1
ATOM 2308 N N . ASN A 1 324 ? -23.132 -24.158 51.112 1.00 79.69 324 ASN A N 1
ATOM 2309 C CA . ASN A 1 324 ? -23.582 -24.794 52.361 1.00 79.69 324 ASN A CA 1
ATOM 2310 C C . ASN A 1 324 ? -22.831 -24.274 53.607 1.00 79.69 324 ASN A C 1
ATOM 2312 O O . ASN A 1 324 ? -22.843 -24.907 54.660 1.00 79.69 324 ASN A O 1
ATOM 2316 N N . GLY A 1 325 ? -22.148 -23.132 53.481 1.00 77.50 325 GLY A N 1
ATOM 2317 C CA . GLY A 1 325 ? -21.320 -22.519 54.524 1.00 77.50 325 GLY A CA 1
ATOM 2318 C C . GLY A 1 325 ? -19.856 -22.976 54.549 1.00 77.50 325 GLY A C 1
ATOM 2319 O O . GLY A 1 325 ? -19.043 -22.308 55.181 1.00 77.50 325 GLY A O 1
ATOM 2320 N N . SER A 1 326 ? -19.490 -24.059 53.852 1.00 78.06 326 SER A N 1
ATOM 2321 C CA . SER A 1 326 ? -18.098 -24.546 53.775 1.00 78.06 326 SER A CA 1
ATOM 2322 C C . SER A 1 326 ? -17.645 -24.968 52.374 1.00 78.06 326 SER A C 1
ATOM 2324 O O . SER A 1 326 ? -16.447 -25.045 52.111 1.00 78.06 326 SER A O 1
ATOM 2326 N N . SER A 1 327 ? -18.584 -25.246 51.470 1.00 78.38 327 SER A N 1
ATOM 2327 C CA . SER A 1 327 ? -18.322 -25.730 50.116 1.00 78.38 327 SER A CA 1
ATOM 2328 C C . SER A 1 327 ? -19.442 -25.331 49.151 1.00 78.38 327 SER A C 1
ATOM 2330 O O . SER A 1 327 ? -20.548 -24.952 49.558 1.00 78.38 327 SER A O 1
ATOM 2332 N N . PHE A 1 328 ? -19.137 -25.406 47.856 1.00 82.00 328 PHE A N 1
ATOM 2333 C CA . PHE A 1 328 ? -20.126 -25.267 46.794 1.00 82.00 328 PHE A CA 1
ATOM 2334 C C . PHE A 1 328 ? -21.174 -26.382 46.912 1.00 82.00 328 PHE A C 1
ATOM 2336 O O . PHE A 1 328 ? -20.827 -27.559 46.996 1.00 82.00 328 PHE A O 1
ATOM 2343 N N . SER A 1 329 ? -22.451 -26.003 46.936 1.00 81.94 329 SER A N 1
ATOM 2344 C CA . SER A 1 329 ? -23.578 -26.900 47.214 1.00 81.94 329 SER A CA 1
ATOM 2345 C C . SER A 1 329 ? -24.503 -27.123 46.014 1.00 81.94 329 SER A C 1
ATOM 2347 O O . SER A 1 329 ? -25.424 -27.930 46.120 1.00 81.94 329 SER A O 1
ATOM 2349 N N . GLY A 1 330 ? -24.280 -26.421 44.898 1.00 85.38 330 GLY A N 1
ATOM 2350 C CA . GLY A 1 330 ? -25.090 -26.512 43.682 1.00 85.38 330 GLY A CA 1
ATOM 2351 C C . GLY A 1 330 ? -25.328 -25.154 43.019 1.00 85.38 330 GLY A C 1
ATOM 2352 O O . GLY A 1 330 ? -24.897 -24.113 43.516 1.00 85.38 330 GLY A O 1
ATOM 2353 N N . VAL A 1 331 ? -26.038 -25.166 41.894 1.00 87.25 331 VAL A N 1
ATOM 2354 C CA . VAL A 1 331 ? -26.587 -23.965 41.251 1.00 87.25 331 VAL A CA 1
ATOM 2355 C C . VAL A 1 331 ? -28.104 -24.068 41.333 1.00 87.25 331 VAL A C 1
ATOM 2357 O O . VAL A 1 331 ? -28.656 -25.059 40.867 1.00 87.25 331 VAL A O 1
ATOM 2360 N N . ILE A 1 332 ? -28.762 -23.054 41.897 1.00 89.94 332 ILE A N 1
ATOM 2361 C CA . ILE A 1 332 ? -30.189 -22.830 41.642 1.00 89.94 332 ILE A CA 1
ATOM 2362 C C . ILE A 1 332 ? -30.296 -22.234 40.246 1.00 89.94 332 ILE A C 1
ATOM 2364 O O . ILE A 1 332 ? -29.628 -21.233 39.968 1.00 89.94 332 ILE A O 1
ATOM 2368 N N . GLN A 1 333 ? -31.172 -22.781 39.412 1.00 93.88 333 GLN A N 1
ATOM 2369 C CA . GLN A 1 333 ? -31.560 -22.182 38.138 1.00 93.88 333 GLN A CA 1
ATOM 2370 C C . GLN A 1 333 ? -33.062 -22.368 37.950 1.00 93.88 333 GLN A C 1
ATOM 2372 O O . GLN A 1 333 ? -33.535 -23.494 37.859 1.00 93.88 333 GLN A O 1
ATOM 2377 N N . SER A 1 334 ? -33.806 -21.270 37.850 1.00 95.50 334 SER A N 1
ATOM 2378 C CA . SER A 1 334 ? -35.242 -21.285 37.573 1.00 95.50 334 SER A CA 1
ATOM 2379 C C . SER A 1 334 ? -35.526 -20.531 36.280 1.00 95.50 334 SER A C 1
ATOM 2381 O O . SER A 1 334 ? -35.269 -19.327 36.198 1.00 95.50 334 SER A O 1
ATOM 2383 N N . ASP A 1 335 ? -36.054 -21.246 35.287 1.00 96.44 335 ASP A N 1
ATOM 2384 C CA . ASP A 1 335 ? -36.373 -20.730 33.957 1.00 96.44 335 ASP A CA 1
ATOM 2385 C C . ASP A 1 335 ? -37.886 -20.648 33.772 1.00 96.44 335 ASP A C 1
ATOM 2387 O O . ASP A 1 335 ? -38.575 -21.671 33.739 1.00 96.44 335 ASP A O 1
ATOM 2391 N N . LEU A 1 336 ? -38.406 -19.429 33.619 1.00 96.62 336 LEU A N 1
ATOM 2392 C CA . LEU A 1 336 ? -39.826 -19.178 33.381 1.00 96.62 336 LEU A CA 1
ATOM 2393 C C . LEU A 1 336 ? -40.050 -18.499 32.025 1.00 96.62 336 LEU A C 1
ATOM 2395 O O . LEU A 1 336 ? -39.177 -17.796 31.509 1.00 96.62 336 LEU A O 1
ATOM 2399 N N . GLU A 1 337 ? -41.255 -18.658 31.490 1.00 97.00 337 GLU A N 1
ATOM 2400 C CA . GLU A 1 337 ? -41.809 -17.822 30.424 1.00 97.00 337 GLU A CA 1
ATOM 2401 C C . GLU A 1 337 ? -42.970 -16.996 30.991 1.00 97.00 337 GLU A C 1
ATOM 2403 O O . GLU A 1 337 ? -43.877 -17.536 31.630 1.00 97.00 337 GLU A O 1
ATOM 2408 N N . VAL A 1 338 ? -42.947 -15.678 30.785 1.00 96.94 338 VAL A N 1
ATOM 2409 C CA . VAL A 1 338 ? -43.992 -14.765 31.268 1.00 96.94 338 VAL A CA 1
ATOM 2410 C C . VAL A 1 338 ? -45.230 -14.881 30.382 1.00 96.94 338 VAL A C 1
ATOM 2412 O O . VAL A 1 338 ? -45.266 -14.378 29.261 1.00 96.94 338 VAL A O 1
ATOM 2415 N N . THR A 1 339 ? -46.281 -15.517 30.896 1.00 94.31 339 THR A N 1
ATOM 2416 C CA . THR A 1 339 ? -47.515 -15.798 30.144 1.00 94.31 339 THR A CA 1
ATOM 2417 C C . THR A 1 339 ? -48.622 -14.771 30.363 1.00 94.31 339 THR A C 1
ATOM 2419 O O . THR A 1 339 ? -49.582 -14.736 29.597 1.00 94.31 339 THR A O 1
ATOM 2422 N N . SER A 1 340 ? -48.511 -13.898 31.370 1.00 94.19 340 SER A N 1
ATOM 2423 C CA . SER A 1 340 ? -49.311 -12.665 31.473 1.00 94.19 340 SER A CA 1
ATOM 2424 C C . SER A 1 340 ? -48.709 -11.672 32.470 1.00 94.19 340 SER A C 1
ATOM 2426 O O . SER A 1 340 ? -47.956 -12.051 33.366 1.00 94.19 340 SER A O 1
ATOM 2428 N N . VAL A 1 341 ? -49.066 -10.394 32.332 1.00 95.56 341 VAL A N 1
ATOM 2429 C CA . VAL A 1 341 ? -48.666 -9.309 33.240 1.00 95.56 341 VAL A CA 1
ATOM 2430 C C . VAL A 1 341 ? -49.917 -8.581 33.715 1.00 95.56 341 VAL A C 1
ATOM 2432 O O . VAL A 1 341 ? -50.711 -8.129 32.893 1.00 95.56 341 VAL A O 1
ATOM 2435 N N . SER A 1 342 ? -50.093 -8.471 35.031 1.00 93.81 342 SER A N 1
ATOM 2436 C CA . SER A 1 342 ? -51.263 -7.831 35.644 1.00 93.81 342 SER A CA 1
ATOM 2437 C C . SER A 1 342 ? -51.033 -6.341 35.902 1.00 93.81 342 SER A C 1
ATOM 2439 O O . SER A 1 342 ? -51.949 -5.538 35.753 1.00 93.81 342 SER A O 1
ATOM 2441 N N . ASN A 1 343 ? -49.822 -5.969 36.331 1.00 91.75 343 ASN A N 1
ATOM 2442 C CA . ASN A 1 343 ? -49.365 -4.594 36.566 1.00 91.75 343 ASN A CA 1
ATOM 2443 C C . ASN A 1 343 ? -47.827 -4.589 36.747 1.00 91.75 343 ASN A C 1
ATOM 2445 O O . ASN A 1 343 ? -47.193 -5.622 36.568 1.00 91.75 343 ASN A O 1
ATOM 2449 N N . LEU A 1 344 ? -47.226 -3.450 37.117 1.00 90.25 344 LEU A N 1
ATOM 2450 C CA . LEU A 1 344 ? -45.770 -3.284 37.315 1.00 90.25 344 LEU A CA 1
ATOM 2451 C C . LEU A 1 344 ? -45.162 -4.067 38.501 1.00 90.25 344 LEU A C 1
ATOM 2453 O O . LEU A 1 344 ? -43.940 -4.067 38.664 1.00 90.25 344 LEU A O 1
ATOM 2457 N N . TYR A 1 345 ? -45.999 -4.694 39.329 1.00 91.62 345 TYR A N 1
ATOM 2458 C CA . TYR A 1 345 ? -45.626 -5.434 40.536 1.00 91.62 345 TYR A CA 1
ATOM 2459 C C . TYR A 1 345 ? -46.164 -6.871 40.544 1.00 91.62 345 TYR A C 1
ATOM 2461 O O . TYR A 1 345 ? -46.097 -7.543 41.575 1.00 91.62 345 TYR A O 1
ATOM 2469 N N . THR A 1 346 ? -46.790 -7.346 39.462 1.00 92.50 346 THR A N 1
ATOM 2470 C CA . THR A 1 346 ? -47.421 -8.674 39.419 1.00 92.50 346 THR A CA 1
ATOM 2471 C C . THR A 1 346 ? -47.481 -9.231 38.000 1.00 92.50 346 THR A C 1
ATOM 2473 O O . THR A 1 346 ? -48.110 -8.648 37.112 1.00 92.50 346 THR A O 1
ATOM 2476 N N . TYR A 1 347 ? -46.909 -10.419 37.821 1.00 95.31 347 TYR A N 1
ATOM 2477 C CA . TYR A 1 347 ? -46.911 -11.178 36.572 1.00 95.31 347 TYR A CA 1
ATOM 2478 C C . TYR A 1 347 ? -47.099 -12.673 36.844 1.00 95.31 347 TYR A C 1
ATOM 2480 O O . TYR A 1 347 ? -46.892 -13.148 37.961 1.00 95.31 347 TYR A O 1
ATOM 2488 N N . ASN A 1 348 ? -47.493 -13.420 35.815 1.00 94.62 348 ASN A N 1
ATOM 2489 C CA . ASN A 1 348 ? -47.573 -14.874 35.856 1.00 94.62 348 ASN A CA 1
ATOM 2490 C C . ASN A 1 348 ? -46.462 -15.466 34.986 1.00 94.62 348 ASN A C 1
ATOM 2492 O O . ASN A 1 348 ? -46.365 -15.146 33.799 1.00 94.62 348 ASN A O 1
ATOM 2496 N N . GLY A 1 349 ? -45.635 -16.322 35.582 1.00 94.31 349 GLY A N 1
ATOM 2497 C CA . GLY A 1 349 ? -44.589 -17.080 34.899 1.00 94.31 349 GLY A CA 1
ATOM 2498 C C . GLY A 1 349 ? -44.922 -18.568 34.875 1.00 94.31 349 GLY A C 1
ATOM 2499 O O . GLY A 1 349 ? -45.238 -19.148 35.911 1.00 94.31 349 GLY A O 1
ATOM 2500 N N . THR A 1 350 ? -44.843 -19.198 33.708 1.00 93.75 350 THR A N 1
ATOM 2501 C CA . THR A 1 350 ? -44.957 -20.658 33.567 1.00 93.75 350 THR A CA 1
ATOM 2502 C C . THR A 1 350 ? -43.571 -21.273 33.691 1.00 93.75 350 THR A C 1
ATOM 2504 O O . THR A 1 350 ? -42.638 -20.781 33.056 1.00 93.75 350 THR A O 1
ATOM 2507 N N . LEU A 1 351 ? -43.418 -22.320 34.506 1.00 93.38 351 LEU A N 1
ATOM 2508 C CA . LEU A 1 351 ? -42.132 -23.004 34.665 1.00 93.38 351 LEU A CA 1
ATOM 2509 C C . LEU A 1 351 ? -41.767 -23.782 33.395 1.00 93.38 351 LEU A C 1
ATOM 2511 O O . LEU A 1 351 ? -42.504 -24.674 32.977 1.00 93.38 351 LEU A O 1
ATOM 2515 N N . VAL A 1 352 ? -40.619 -23.438 32.809 1.00 93.12 352 VAL A N 1
ATOM 2516 C CA . VAL A 1 352 ? -40.059 -24.078 31.611 1.00 93.12 352 VAL A CA 1
ATOM 2517 C C . VAL A 1 352 ? -39.056 -25.158 32.013 1.00 93.12 352 VAL A C 1
ATOM 2519 O O . VAL A 1 352 ? -39.148 -26.291 31.542 1.00 93.12 352 VAL A O 1
ATOM 2522 N N . SER A 1 353 ? -38.117 -24.829 32.906 1.00 92.62 353 SER A N 1
ATOM 2523 C CA . SER A 1 353 ? -37.100 -25.766 33.396 1.00 92.62 353 SER A CA 1
ATOM 2524 C C . SER A 1 353 ? -36.481 -25.339 34.730 1.00 92.62 353 SER A C 1
ATOM 2526 O O . SER A 1 353 ? -36.492 -24.165 35.097 1.00 92.62 353 SER A O 1
ATOM 2528 N N . GLY A 1 354 ? -35.894 -26.312 35.432 1.00 92.88 354 GLY A N 1
ATOM 2529 C CA . GLY A 1 354 ? -35.149 -26.084 36.669 1.00 92.88 354 GLY A CA 1
ATOM 2530 C C . GLY A 1 354 ? -36.031 -25.957 37.914 1.00 92.88 354 GLY A C 1
ATOM 2531 O O . GLY A 1 354 ? -37.075 -26.602 38.021 1.00 92.88 354 GLY A O 1
ATOM 2532 N N . ASP A 1 355 ? -35.570 -25.159 38.871 1.00 94.06 355 ASP A N 1
ATOM 2533 C CA . ASP A 1 355 ? -36.194 -24.962 40.177 1.00 94.06 355 ASP A CA 1
ATOM 2534 C C . ASP A 1 355 ? -37.490 -24.141 40.097 1.00 94.06 355 ASP A C 1
ATOM 2536 O O . ASP A 1 355 ? -37.684 -23.308 39.209 1.00 94.06 355 ASP A O 1
ATOM 2540 N N . ALA A 1 356 ? -38.373 -24.317 41.081 1.00 93.31 356 ALA A N 1
ATOM 2541 C CA . ALA A 1 356 ? -39.541 -23.456 41.245 1.00 93.31 356 ALA A CA 1
ATOM 2542 C C . ALA A 1 356 ? -39.135 -22.027 41.685 1.00 93.31 356 ALA A C 1
ATOM 2544 O O . ALA A 1 356 ? -38.188 -21.878 42.462 1.00 93.31 356 ALA A O 1
ATOM 2545 N N . PRO A 1 357 ? -39.862 -20.972 41.267 1.00 93.88 357 PRO A N 1
ATOM 2546 C CA . PRO A 1 357 ? -39.638 -19.614 41.758 1.00 93.88 357 PRO A CA 1
ATOM 2547 C C . PRO A 1 357 ? -39.846 -19.540 43.271 1.00 93.88 357 PRO A C 1
ATOM 2549 O O . PRO A 1 357 ? -40.910 -19.916 43.770 1.00 93.88 357 PRO A O 1
ATOM 2552 N N . ALA A 1 358 ? -38.864 -18.986 43.984 1.00 92.56 358 ALA A N 1
ATOM 2553 C CA . ALA A 1 358 ? -38.900 -18.776 45.429 1.00 92.56 358 ALA A CA 1
ATOM 2554 C C . ALA A 1 358 ? -38.696 -17.297 45.804 1.00 92.56 358 ALA A C 1
ATOM 2556 O O . ALA A 1 358 ? -38.186 -16.495 45.020 1.00 92.56 358 ALA A O 1
ATOM 2557 N N . ILE A 1 359 ? -39.091 -16.938 47.028 1.00 90.94 359 ILE A N 1
ATOM 2558 C CA . ILE A 1 359 ? -38.909 -15.589 47.585 1.00 90.94 359 ILE A CA 1
ATOM 2559 C C . ILE A 1 359 ? -37.419 -15.221 47.600 1.00 90.94 359 ILE A C 1
ATOM 2561 O O . ILE A 1 359 ? -36.567 -16.032 47.959 1.00 90.94 359 ILE A O 1
ATOM 2565 N N . GLY A 1 360 ? -37.112 -13.982 47.220 1.00 87.56 360 GLY A N 1
ATOM 2566 C CA . GLY A 1 360 ? -35.758 -13.435 47.185 1.00 87.56 360 GLY A CA 1
ATOM 2567 C C . GLY A 1 360 ? -34.980 -13.703 45.895 1.00 87.56 360 GLY A C 1
ATOM 2568 O O . GLY A 1 360 ? -33.929 -13.085 45.725 1.00 87.56 360 GLY A O 1
ATOM 2569 N N . TYR A 1 361 ? -35.482 -14.552 44.986 1.00 92.12 361 TYR A N 1
ATOM 2570 C CA . TYR A 1 361 ? -34.867 -14.762 43.670 1.00 92.12 361 TYR A CA 1
ATOM 2571 C C . TYR A 1 361 ? -34.902 -13.468 42.846 1.00 92.12 361 TYR A C 1
ATOM 2573 O O . TYR A 1 361 ? -35.928 -12.786 42.780 1.00 92.12 361 TYR A O 1
ATOM 2581 N N . ASP A 1 362 ? -33.781 -13.160 42.196 1.00 91.50 362 ASP A N 1
ATOM 2582 C CA . ASP A 1 362 ? -33.651 -12.058 41.248 1.00 91.50 362 ASP A CA 1
ATOM 2583 C C . ASP A 1 362 ? -33.721 -12.629 39.821 1.00 91.50 362 ASP A C 1
ATOM 2585 O O . ASP A 1 362 ? -32.806 -13.314 39.362 1.00 91.50 362 ASP A O 1
ATOM 2589 N N . TYR A 1 363 ? -34.837 -12.383 39.133 1.00 94.88 363 TYR A N 1
ATOM 2590 C CA . TYR A 1 363 ? -35.049 -12.762 37.737 1.00 94.88 363 TYR A CA 1
ATOM 2591 C C . TYR A 1 363 ? -34.563 -11.672 36.792 1.00 94.88 363 TYR A C 1
ATOM 2593 O O . TYR A 1 363 ? -34.822 -10.488 37.014 1.00 94.88 363 TYR A O 1
ATOM 2601 N N . VAL A 1 364 ? -33.973 -12.081 35.671 1.00 95.75 364 VAL A N 1
ATOM 2602 C CA . VAL A 1 364 ? -33.617 -11.216 34.540 1.00 95.75 364 VAL A CA 1
ATOM 2603 C C . VAL A 1 364 ? -34.168 -11.784 33.236 1.00 95.75 364 VAL A C 1
ATOM 2605 O O . VAL A 1 364 ? -34.224 -13.002 33.061 1.00 95.75 364 VAL A O 1
ATOM 2608 N N . ARG A 1 365 ? -34.584 -10.915 32.308 1.00 97.06 365 ARG A N 1
ATOM 2609 C CA . ARG A 1 365 ? -35.034 -11.329 30.972 1.00 97.06 365 ARG A CA 1
ATOM 2610 C C . ARG A 1 365 ? -33.829 -11.687 30.105 1.00 97.06 365 ARG A C 1
ATOM 2612 O O . ARG A 1 365 ? -33.075 -10.797 29.712 1.00 97.06 365 ARG A O 1
ATOM 2619 N N . VAL A 1 366 ? -33.705 -12.966 29.766 1.00 96.44 366 VAL A N 1
ATOM 2620 C CA . VAL A 1 366 ? -32.682 -13.506 28.857 1.00 96.44 366 VAL A CA 1
ATOM 2621 C C . VAL A 1 366 ? -33.107 -13.443 27.386 1.00 96.44 366 VAL A C 1
ATOM 2623 O O . VAL A 1 366 ? -32.250 -13.409 26.511 1.00 96.44 366 VAL A O 1
ATOM 2626 N N . GLY A 1 367 ? -34.414 -13.381 27.106 1.00 97.06 367 GLY A N 1
ATOM 2627 C CA . GLY A 1 367 ? -34.961 -13.304 25.749 1.00 97.06 367 GLY A CA 1
ATOM 2628 C C . GLY A 1 367 ? -36.481 -13.121 25.714 1.00 97.06 367 GLY A C 1
ATOM 2629 O O . GLY A 1 367 ? -37.084 -12.749 26.721 1.00 97.06 367 GLY A O 1
ATOM 2630 N N . ASN A 1 368 ? -37.116 -13.413 24.578 1.00 97.88 368 ASN A N 1
ATOM 2631 C CA . ASN A 1 368 ? -38.578 -13.430 24.446 1.00 97.88 368 ASN A CA 1
ATOM 2632 C C . ASN A 1 368 ? -39.016 -14.451 23.377 1.00 97.88 368 ASN A C 1
ATOM 2634 O O . ASN A 1 368 ? -38.446 -14.483 22.288 1.00 97.88 368 ASN A O 1
ATOM 2638 N N . SER A 1 369 ? -40.017 -15.281 23.676 1.00 97.12 369 SER A N 1
ATOM 2639 C CA . SER A 1 369 ? -40.511 -16.366 22.812 1.00 97.12 369 SER A CA 1
ATOM 2640 C C . SER A 1 369 ? -41.241 -15.900 21.545 1.00 97.12 369 SER A C 1
ATOM 2642 O O . SER A 1 369 ? -41.428 -16.693 20.623 1.00 97.12 369 SER A O 1
ATOM 2644 N N . TYR A 1 370 ? -41.638 -14.625 21.479 1.00 94.50 370 TYR A N 1
ATOM 2645 C CA . TYR A 1 370 ? -42.524 -14.080 20.449 1.00 94.50 370 TYR A CA 1
ATOM 2646 C C . TYR A 1 370 ? -42.024 -12.753 19.849 1.00 94.50 370 TYR A C 1
ATOM 2648 O O . TYR A 1 370 ? -41.917 -12.618 18.631 1.00 94.50 370 TYR A O 1
ATOM 2656 N N . ASP A 1 371 ? -41.708 -11.766 20.690 1.00 96.88 371 ASP A N 1
ATOM 2657 C CA . ASP A 1 371 ? -41.268 -10.430 20.280 1.00 96.88 371 ASP A CA 1
ATOM 2658 C C . ASP A 1 371 ? -39.752 -10.398 20.046 1.00 96.88 371 ASP A C 1
ATOM 2660 O O . ASP A 1 371 ? -38.954 -10.311 20.984 1.00 96.88 371 ASP A O 1
ATOM 2664 N N . THR A 1 372 ? -39.352 -10.419 18.773 1.00 96.88 372 THR A N 1
ATOM 2665 C CA . THR A 1 372 ? -37.944 -10.368 18.356 1.00 96.88 372 THR A CA 1
ATOM 2666 C C . THR A 1 372 ? -37.217 -9.106 18.823 1.00 96.88 372 THR A C 1
ATOM 2668 O O . THR A 1 372 ? -36.006 -9.149 19.009 1.00 96.88 372 THR A O 1
ATOM 2671 N N . THR A 1 373 ? -37.919 -8.004 19.110 1.00 96.62 373 THR A N 1
ATOM 2672 C CA . THR A 1 373 ? -37.297 -6.767 19.618 1.00 96.62 373 THR A CA 1
ATOM 2673 C C . THR A 1 373 ? -36.893 -6.854 21.096 1.00 96.62 373 THR A C 1
ATOM 2675 O O . THR A 1 373 ? -36.152 -6.004 21.594 1.00 96.62 373 THR A O 1
ATOM 2678 N N . ARG A 1 374 ? -37.341 -7.897 21.812 1.00 96.50 374 ARG A N 1
ATOM 2679 C CA . ARG A 1 374 ? -37.037 -8.155 23.233 1.00 96.50 374 ARG A CA 1
ATOM 2680 C C . ARG A 1 374 ? -36.088 -9.335 23.454 1.00 96.50 374 ARG A C 1
ATOM 2682 O O . ARG A 1 374 ? -35.812 -9.687 24.601 1.00 96.50 374 ARG A O 1
ATOM 2689 N N . GLN A 1 375 ? -35.548 -9.909 22.382 1.00 97.12 375 GLN A N 1
ATOM 2690 C CA . GLN A 1 375 ? -34.628 -11.050 22.425 1.00 97.12 375 GLN A CA 1
ATOM 2691 C C . GLN A 1 375 ? -33.178 -10.681 22.787 1.00 97.12 375 GLN A C 1
ATOM 2693 O O . GLN A 1 375 ? -32.352 -11.578 22.968 1.00 97.12 375 GLN A O 1
ATOM 2698 N N . GLY A 1 376 ? -32.894 -9.383 22.941 1.00 95.38 376 GLY A N 1
ATOM 2699 C CA . GLY A 1 376 ? -31.585 -8.846 23.303 1.00 95.38 376 GLY A CA 1
ATOM 2700 C C . GLY A 1 376 ? -31.346 -8.654 24.806 1.00 95.38 376 GLY A C 1
ATOM 2701 O O . GLY A 1 376 ? -32.256 -8.285 25.563 1.00 95.38 376 GLY A O 1
ATOM 2702 N N . SER A 1 377 ? -30.092 -8.851 25.222 1.00 95.12 377 SER A N 1
ATOM 2703 C CA . SER A 1 377 ? -29.565 -8.547 26.561 1.00 95.12 377 SER A CA 1
ATOM 2704 C C . SER A 1 377 ? -28.043 -8.321 26.545 1.00 95.12 377 SER A C 1
ATOM 2706 O O . SER A 1 377 ? -27.369 -8.623 25.558 1.00 95.12 377 SER A O 1
ATOM 2708 N N . ILE A 1 378 ? -27.490 -7.769 27.632 1.00 96.56 378 ILE A N 1
ATOM 2709 C CA . ILE A 1 378 ? -26.035 -7.646 27.824 1.00 96.56 378 ILE A CA 1
ATOM 2710 C C . ILE A 1 378 ? -25.639 -8.394 29.095 1.00 96.56 378 ILE A C 1
ATOM 2712 O O . ILE A 1 378 ? -26.228 -8.177 30.156 1.00 96.56 378 ILE A O 1
ATOM 2716 N N . TYR A 1 379 ? -24.612 -9.231 28.997 1.00 94.19 379 TYR A N 1
ATOM 2717 C CA . TYR A 1 379 ? -24.015 -9.940 30.123 1.00 94.19 379 TYR A CA 1
ATOM 2718 C C . TYR A 1 379 ? -22.555 -9.529 30.290 1.00 94.19 379 TYR A C 1
ATOM 2720 O O . TYR A 1 379 ? -21.840 -9.378 29.304 1.00 94.19 379 TYR A O 1
ATOM 2728 N N . LEU A 1 380 ? -22.095 -9.340 31.524 1.00 94.69 380 LEU A N 1
ATOM 2729 C CA . LEU A 1 380 ? -20.685 -9.096 31.821 1.00 94.69 380 LEU A CA 1
ATOM 2730 C C . LEU A 1 380 ? -20.265 -9.844 33.083 1.00 94.69 380 LEU A C 1
ATOM 2732 O O . LEU A 1 380 ? -21.033 -9.931 34.039 1.00 94.69 380 LEU A O 1
ATOM 2736 N N . THR A 1 381 ? -19.057 -10.398 33.073 1.00 92.81 381 THR A N 1
ATOM 2737 C CA . THR A 1 381 ? -18.563 -11.299 34.125 1.00 92.81 381 THR A CA 1
ATOM 2738 C C . THR A 1 381 ? -17.046 -11.219 34.261 1.00 92.81 381 THR A C 1
ATOM 2740 O O . THR A 1 381 ? -16.336 -11.085 33.259 1.00 92.81 381 THR A O 1
ATOM 2743 N N . SER A 1 382 ? -16.546 -11.305 35.497 1.00 94.31 382 SER A N 1
ATOM 2744 C CA . SER A 1 382 ? -15.132 -11.551 35.816 1.00 94.31 382 SER A CA 1
ATOM 2745 C C . SER A 1 382 ? -14.822 -12.995 36.222 1.00 94.31 382 SER A C 1
ATOM 2747 O O . SER A 1 382 ? -13.661 -13.393 36.134 1.00 94.31 382 SER A O 1
ATOM 2749 N N . ASP A 1 383 ? -15.836 -13.770 36.621 1.00 88.25 383 ASP A N 1
ATOM 2750 C CA . ASP A 1 383 ? -15.657 -14.995 37.419 1.00 88.25 383 ASP A CA 1
ATOM 2751 C C . ASP A 1 383 ? -16.138 -16.275 36.703 1.00 88.25 383 ASP A C 1
ATOM 2753 O O . ASP A 1 383 ? -15.830 -17.387 37.137 1.00 88.25 383 ASP A O 1
ATOM 2757 N N . ASP A 1 384 ? -16.875 -16.142 35.597 1.00 87.31 384 ASP A N 1
ATOM 2758 C CA . ASP A 1 384 ? -17.364 -17.268 34.796 1.00 87.31 384 ASP A CA 1
ATOM 2759 C C . ASP A 1 384 ? -16.235 -18.012 34.055 1.00 87.31 384 ASP A C 1
ATOM 2761 O O . ASP A 1 384 ? -15.112 -17.530 33.865 1.00 87.31 384 ASP A O 1
ATOM 2765 N N . SER A 1 385 ? -16.556 -19.199 33.530 1.00 88.25 385 SER A N 1
ATOM 2766 C CA . SER A 1 385 ? -15.671 -19.872 32.577 1.00 88.25 385 SER A CA 1
ATOM 2767 C C . SER A 1 385 ? -15.387 -18.962 31.379 1.00 88.25 385 SER A C 1
ATOM 2769 O O . SER A 1 385 ? -16.291 -18.353 30.813 1.00 88.25 385 SER A O 1
ATOM 2771 N N . ALA A 1 386 ? -14.112 -18.880 30.995 1.00 90.88 386 ALA A N 1
ATOM 2772 C CA . ALA A 1 386 ? -13.607 -17.977 29.963 1.00 90.88 386 ALA A CA 1
ATOM 2773 C C . ALA A 1 386 ? -13.778 -16.461 30.222 1.00 90.88 386 ALA A C 1
ATOM 2775 O O . ALA A 1 386 ? -13.509 -15.680 29.314 1.00 90.88 386 ALA A O 1
ATOM 2776 N N . ALA A 1 387 ? -14.106 -16.026 31.441 1.00 93.56 387 ALA A N 1
ATOM 2777 C CA . ALA A 1 387 ? -14.063 -14.620 31.852 1.00 93.56 387 ALA A CA 1
ATOM 2778 C C . ALA A 1 387 ? -12.618 -14.036 31.876 1.00 93.56 387 ALA A C 1
ATOM 2780 O O . ALA A 1 387 ? -11.636 -14.800 31.887 1.00 93.56 387 ALA A O 1
ATOM 2781 N N . PRO A 1 388 ? -12.447 -12.693 31.886 1.00 96.38 388 PRO A N 1
ATOM 2782 C CA . PRO A 1 388 ? -13.485 -11.660 31.826 1.00 96.38 388 PRO A CA 1
ATOM 2783 C C . PRO A 1 388 ? -13.960 -11.337 30.404 1.00 96.38 388 PRO A C 1
ATOM 2785 O O . PRO A 1 388 ? -13.151 -11.220 29.479 1.00 96.38 388 PRO A O 1
ATOM 2788 N N . PHE A 1 389 ? -15.268 -11.129 30.242 1.00 96.12 389 PHE A N 1
ATOM 2789 C CA . PHE A 1 389 ? -15.862 -10.631 28.999 1.00 96.12 389 PHE A CA 1
ATOM 2790 C C . PHE A 1 389 ? -17.170 -9.858 29.229 1.00 96.12 389 PHE A C 1
ATOM 2792 O O . PHE A 1 389 ? -17.812 -9.973 30.273 1.00 96.12 389 PHE A O 1
ATOM 2799 N N . ILE A 1 390 ? -17.548 -9.079 28.215 1.00 96.75 390 ILE A N 1
ATOM 2800 C CA . ILE A 1 390 ? -18.865 -8.473 28.019 1.00 96.75 390 ILE A CA 1
ATOM 2801 C C . ILE A 1 390 ? -19.445 -9.070 26.736 1.00 96.75 390 ILE A C 1
ATOM 2803 O O . ILE A 1 390 ? -18.845 -8.907 25.673 1.00 96.75 390 ILE A O 1
ATOM 2807 N N . ASP A 1 391 ? -20.606 -9.709 26.834 1.00 95.44 391 ASP A N 1
ATOM 2808 C CA . ASP A 1 391 ? -21.377 -10.229 25.708 1.00 95.44 391 ASP A CA 1
ATOM 2809 C C . ASP A 1 391 ? -22.605 -9.364 25.442 1.00 95.44 391 ASP A C 1
ATOM 2811 O O . ASP A 1 391 ? -23.401 -9.082 26.339 1.00 95.44 391 ASP A O 1
ATOM 2815 N N . ILE A 1 392 ? -22.783 -8.999 24.175 1.00 96.12 392 ILE A N 1
ATOM 2816 C CA . ILE A 1 392 ? -24.042 -8.487 23.640 1.00 96.12 392 ILE A CA 1
ATOM 2817 C C . ILE A 1 392 ? -24.722 -9.660 22.939 1.00 96.12 392 ILE A C 1
ATOM 2819 O O . ILE A 1 392 ? -24.217 -10.179 21.937 1.00 96.12 392 ILE A O 1
ATOM 2823 N N . VAL A 1 393 ? -25.854 -10.086 23.490 1.00 95.38 393 VAL A N 1
ATOM 2824 C CA . VAL A 1 393 ? -26.615 -11.261 23.058 1.00 95.38 393 VAL A CA 1
ATOM 2825 C C . VAL A 1 393 ? -27.926 -10.796 22.434 1.00 95.38 393 VAL A C 1
ATOM 2827 O O . VAL A 1 393 ? -28.555 -9.876 22.952 1.00 95.38 393 VAL A O 1
ATOM 2830 N N . ASP A 1 394 ? -28.344 -11.421 21.335 1.00 96.00 394 ASP A N 1
ATOM 2831 C CA . ASP A 1 394 ? -29.638 -11.173 20.688 1.00 96.00 394 ASP A CA 1
ATOM 2832 C C . ASP A 1 394 ? -30.144 -12.413 19.931 1.00 96.00 394 ASP A C 1
ATOM 2834 O O . ASP A 1 394 ? -29.359 -13.284 19.554 1.00 96.00 394 ASP A O 1
ATOM 2838 N N . GLY A 1 395 ? -31.447 -12.498 19.668 1.00 96.06 395 GLY A N 1
ATOM 2839 C CA . GLY A 1 395 ? -32.090 -13.643 19.013 1.00 96.06 395 GLY A CA 1
ATOM 2840 C C . GLY A 1 395 ? -32.411 -14.818 19.948 1.00 96.06 395 GLY A C 1
ATOM 2841 O O . GLY A 1 395 ? -32.566 -15.951 19.492 1.00 96.06 395 GLY A O 1
ATOM 2842 N N . VAL A 1 396 ? -32.486 -14.582 21.261 1.00 97.31 396 VAL A N 1
ATOM 2843 C CA . VAL A 1 396 ? -32.865 -15.586 22.266 1.00 97.31 396 VAL A CA 1
ATOM 2844 C C . VAL A 1 396 ? -34.386 -15.791 22.267 1.00 97.31 396 VAL A C 1
ATOM 2846 O O . VAL A 1 396 ? -35.119 -15.165 23.031 1.00 97.31 396 VAL A O 1
ATOM 2849 N N . TYR A 1 397 ? -34.864 -16.689 21.404 1.00 95.94 397 TYR A N 1
ATOM 2850 C CA . TYR A 1 397 ? -36.285 -17.063 21.294 1.00 95.94 397 TYR A CA 1
ATOM 2851 C C . TYR A 1 397 ? -36.702 -18.252 22.181 1.00 95.94 397 TYR A C 1
ATOM 2853 O O . TYR A 1 397 ? -37.871 -18.626 22.215 1.00 95.94 397 TYR A O 1
ATOM 2861 N N . SER A 1 398 ? -35.765 -18.883 22.893 1.00 95.25 398 SER A N 1
ATOM 2862 C CA . SER A 1 398 ? -36.049 -19.935 23.882 1.00 95.25 398 SER A CA 1
ATOM 2863 C C . SER A 1 398 ? -34.907 -20.063 24.896 1.00 95.25 398 SER A C 1
ATOM 2865 O O . SER A 1 398 ? -33.758 -19.736 24.593 1.00 95.25 398 SER A O 1
ATOM 2867 N N . HIS A 1 399 ? -35.191 -20.602 26.087 1.00 94.69 399 HIS A N 1
ATOM 2868 C CA . HIS A 1 399 ? -34.158 -20.901 27.096 1.00 94.69 399 HIS A CA 1
ATOM 2869 C C . HIS A 1 399 ? -33.088 -21.888 26.595 1.00 94.69 399 HIS A C 1
ATOM 2871 O O . HIS A 1 399 ? -31.956 -21.863 27.074 1.00 94.69 399 HIS A O 1
ATOM 2877 N N . ALA A 1 400 ? -33.412 -22.716 25.596 1.00 91.94 400 ALA A N 1
ATOM 2878 C CA . ALA A 1 400 ? -32.475 -23.656 24.983 1.00 91.94 400 ALA A CA 1
ATOM 2879 C C . ALA A 1 400 ? -31.393 -22.969 24.127 1.00 91.94 400 ALA A C 1
ATOM 2881 O O . ALA A 1 400 ? -30.254 -23.432 24.106 1.00 91.94 400 ALA A O 1
ATOM 2882 N N . VAL A 1 401 ? -31.713 -21.860 23.444 1.00 93.25 401 VAL A N 1
ATOM 2883 C CA . VAL A 1 401 ? -30.740 -21.149 22.586 1.00 93.25 401 VAL A CA 1
ATOM 2884 C C . VAL A 1 401 ? -29.880 -20.133 23.336 1.00 93.25 401 VAL A C 1
ATOM 2886 O O . VAL A 1 401 ? -28.870 -19.698 22.788 1.00 93.25 401 VAL A O 1
ATOM 2889 N N . TRP A 1 402 ? -30.227 -19.793 24.583 1.00 88.75 402 TRP A N 1
ATOM 2890 C CA . TRP A 1 402 ? -29.480 -18.847 25.424 1.00 88.75 402 TRP A CA 1
ATOM 2891 C C . TRP A 1 402 ? -27.976 -19.178 25.521 1.00 88.75 402 TRP A C 1
ATOM 2893 O O . TRP A 1 402 ? -27.140 -18.294 25.385 1.00 88.75 402 TRP A O 1
ATOM 2903 N N . ASN A 1 403 ? -27.627 -20.459 25.680 1.00 80.00 403 ASN A N 1
ATOM 2904 C CA . ASN A 1 403 ? -26.238 -20.929 25.787 1.00 80.00 403 ASN A CA 1
ATOM 2905 C C . ASN A 1 403 ? -25.623 -21.348 24.429 1.00 80.00 403 ASN A C 1
ATOM 2907 O O . ASN A 1 403 ? -24.691 -22.150 24.398 1.00 80.00 403 ASN A O 1
ATOM 2911 N N . SER A 1 404 ? -26.159 -20.877 23.297 1.00 83.56 404 SER A N 1
ATOM 2912 C CA . SER A 1 404 ? -25.663 -21.235 21.959 1.00 83.56 404 SER A CA 1
ATOM 2913 C C . SER A 1 404 ? -24.756 -20.153 21.366 1.00 83.56 404 SER A C 1
ATOM 2915 O O . SER A 1 404 ? -24.997 -18.961 21.533 1.00 83.56 404 SER A O 1
ATOM 2917 N N . ALA A 1 405 ? -23.744 -20.549 20.588 1.00 77.06 405 ALA A N 1
ATOM 2918 C CA . ALA A 1 405 ? -22.851 -19.594 19.921 1.00 77.06 405 ALA A CA 1
ATOM 2919 C C . ALA A 1 405 ? -23.581 -18.654 18.933 1.00 77.06 405 ALA A C 1
ATOM 2921 O O . ALA A 1 405 ? -23.084 -17.576 18.628 1.00 77.06 405 ALA A O 1
ATOM 2922 N N . GLY A 1 406 ? -24.769 -19.040 18.448 1.00 83.06 406 GLY A N 1
ATOM 2923 C CA . GLY A 1 406 ? -25.536 -18.280 17.455 1.00 83.06 406 GLY A CA 1
ATOM 2924 C C . GLY A 1 406 ? -26.284 -17.050 17.986 1.00 83.06 406 GLY A C 1
ATOM 2925 O O . GLY A 1 406 ? -26.822 -16.295 17.171 1.00 83.06 406 GLY A O 1
ATOM 2926 N N . VAL A 1 407 ? -26.345 -16.839 19.309 1.00 92.44 407 VAL A N 1
ATOM 2927 C CA . VAL A 1 407 ? -27.003 -15.659 19.910 1.00 92.44 407 VAL A CA 1
ATOM 2928 C C . VAL A 1 407 ? -26.026 -14.554 20.330 1.00 92.44 407 VAL A C 1
ATOM 2930 O O . VAL A 1 407 ? -26.429 -13.392 20.395 1.00 92.44 407 VAL A O 1
ATOM 2933 N N . THR A 1 408 ? -24.742 -14.856 20.546 1.00 92.81 408 THR A N 1
ATOM 2934 C CA . THR A 1 408 ? -23.711 -13.834 20.805 1.00 92.81 408 THR A CA 1
ATOM 2935 C C . THR A 1 408 ? -23.444 -13.027 19.532 1.00 92.81 408 THR A C 1
ATOM 2937 O O . THR A 1 408 ? -23.093 -13.584 18.495 1.00 92.81 408 THR A O 1
ATOM 2940 N N . ARG A 1 409 ? -23.618 -11.701 19.594 1.00 94.62 409 ARG A N 1
ATOM 2941 C CA . ARG A 1 409 ? -23.452 -10.784 18.446 1.00 94.62 409 ARG A CA 1
ATOM 2942 C C . ARG A 1 409 ? -22.153 -9.998 18.496 1.00 94.62 409 ARG A C 1
ATOM 2944 O O . ARG A 1 409 ? -21.591 -9.674 17.452 1.00 94.62 409 ARG A O 1
ATOM 2951 N N . VAL A 1 410 ? -21.708 -9.678 19.710 1.00 96.19 410 VAL A N 1
ATOM 2952 C CA . VAL A 1 410 ? -20.436 -9.019 20.012 1.00 96.19 410 VAL A CA 1
ATOM 2953 C C . VAL A 1 410 ? -19.921 -9.563 21.342 1.00 96.19 410 VAL A C 1
ATOM 2955 O O . VAL A 1 410 ? -20.697 -9.655 22.293 1.00 96.19 410 VAL A O 1
ATOM 2958 N N . ARG A 1 411 ? -18.620 -9.857 21.423 1.00 95.56 411 ARG A N 1
ATOM 2959 C CA . ARG A 1 411 ? -17.893 -10.071 22.680 1.00 95.56 411 ARG A CA 1
ATOM 2960 C C . ARG A 1 411 ? -16.732 -9.090 22.784 1.00 95.56 411 ARG A C 1
ATOM 2962 O O . ARG A 1 411 ? -15.938 -8.969 21.852 1.00 95.56 411 ARG A O 1
ATOM 2969 N N . VAL A 1 412 ? -16.592 -8.448 23.940 1.00 97.69 412 VAL A N 1
ATOM 2970 C CA . VAL A 1 412 ? -15.428 -7.626 24.301 1.00 97.69 412 VAL A CA 1
ATOM 2971 C C . VAL A 1 412 ? -14.741 -8.247 25.510 1.00 97.69 412 VAL A C 1
ATOM 2973 O O . VAL A 1 412 ? -15.372 -8.442 26.544 1.00 97.69 412 VAL A O 1
ATOM 2976 N N . GLY A 1 413 ? -13.451 -8.552 25.398 1.00 97.12 413 GLY A N 1
ATOM 2977 C CA . GLY A 1 413 ? -12.687 -9.225 26.448 1.00 97.12 413 GLY A CA 1
ATOM 2978 C C . GLY A 1 413 ? -12.130 -10.553 25.957 1.00 97.12 413 GLY A C 1
ATOM 2979 O O . GLY A 1 413 ? -11.624 -10.639 24.841 1.00 97.12 413 GLY A O 1
ATOM 2980 N N . LYS A 1 414 ? -12.156 -11.583 26.798 1.00 96.88 414 LYS A N 1
ATOM 2981 C CA . LYS A 1 414 ? -11.496 -12.859 26.517 1.00 96.88 414 LYS A CA 1
ATOM 2982 C C . LYS A 1 414 ? -12.298 -13.709 25.524 1.00 96.88 414 LYS A C 1
ATOM 2984 O O . LYS A 1 414 ? -13.466 -14.013 25.746 1.00 96.88 414 LYS A O 1
ATOM 2989 N N . LEU A 1 415 ? -11.663 -14.106 24.421 1.00 95.00 415 LEU A N 1
ATOM 2990 C CA . LEU A 1 415 ? -12.335 -14.737 23.274 1.00 95.00 415 LEU A CA 1
ATOM 2991 C C . LEU A 1 415 ? -12.441 -16.266 23.373 1.00 95.00 415 LEU A C 1
ATOM 2993 O O . LEU A 1 415 ? -13.161 -16.882 22.589 1.00 95.00 415 LEU A O 1
ATOM 2997 N N . SER A 1 416 ? -11.773 -16.885 24.352 1.00 93.12 416 SER A N 1
ATOM 2998 C CA . SER A 1 416 ? -11.961 -18.310 24.648 1.00 93.12 416 SER A CA 1
ATOM 2999 C C . SER A 1 416 ? -13.444 -18.636 24.865 1.00 93.12 416 SER A C 1
ATOM 3001 O O . SER A 1 416 ? -14.164 -17.870 25.500 1.00 93.12 416 SER A O 1
ATOM 3003 N N . GLY A 1 417 ? -13.900 -19.773 24.340 1.00 88.81 417 GLY A N 1
ATOM 3004 C CA . GLY A 1 417 ? -15.314 -20.165 24.362 1.00 88.81 417 GLY A CA 1
ATOM 3005 C C . GLY A 1 417 ? -16.120 -19.722 23.135 1.00 88.81 417 GLY A C 1
ATOM 3006 O O . GLY A 1 417 ? -17.210 -20.246 22.931 1.00 88.81 417 GLY A O 1
ATOM 3007 N N . ILE A 1 418 ? -15.581 -18.845 22.279 1.00 90.81 418 ILE A N 1
ATOM 3008 C CA . ILE A 1 418 ? -16.105 -18.620 20.923 1.00 90.81 418 ILE A CA 1
ATOM 3009 C C . ILE A 1 418 ? -15.401 -19.578 19.954 1.00 90.81 418 ILE A C 1
ATOM 3011 O O . ILE A 1 418 ? -14.211 -19.860 20.090 1.00 90.81 418 ILE A O 1
ATOM 3015 N N . THR A 1 419 ? -16.141 -20.115 18.985 1.00 90.88 419 THR A N 1
ATOM 3016 C CA . THR A 1 419 ? -15.611 -20.930 17.883 1.00 90.88 419 THR A CA 1
ATOM 3017 C C . THR A 1 419 ? -16.236 -20.445 16.591 1.00 90.88 419 THR A C 1
ATOM 3019 O O . THR A 1 419 ? -17.456 -20.478 16.461 1.00 90.88 419 THR A O 1
ATOM 3022 N N . ASP A 1 420 ? -15.398 -20.009 15.656 1.00 90.56 420 ASP A N 1
ATOM 3023 C CA . ASP A 1 420 ? -15.820 -19.482 14.365 1.00 90.56 420 ASP A CA 1
ATOM 3024 C C . ASP A 1 420 ? -14.844 -19.955 13.278 1.00 90.56 420 ASP A C 1
ATOM 3026 O O . ASP A 1 420 ? -13.637 -19.708 13.341 1.00 90.56 420 ASP A O 1
ATOM 3030 N N . TRP A 1 421 ? -15.361 -20.701 12.301 1.00 89.75 421 TRP A N 1
ATOM 3031 C CA . TRP A 1 421 ? -14.544 -21.354 11.281 1.00 89.75 421 TRP A CA 1
ATOM 3032 C C . TRP A 1 421 ? -13.987 -20.390 10.234 1.00 89.75 421 TRP A C 1
ATOM 3034 O O . TRP A 1 421 ? -12.914 -20.676 9.702 1.00 89.75 421 TRP A O 1
ATOM 3044 N N . ASP A 1 422 ? -14.614 -19.230 10.017 1.00 87.25 422 ASP A N 1
ATOM 3045 C CA . ASP A 1 422 ? -14.074 -18.196 9.122 1.00 87.25 422 ASP A CA 1
ATOM 3046 C C . ASP A 1 422 ? -12.791 -17.562 9.697 1.00 87.25 422 ASP A C 1
ATOM 3048 O O . ASP A 1 422 ? -11.949 -17.051 8.955 1.00 87.25 422 ASP A O 1
ATOM 3052 N N . PHE A 1 423 ? -12.591 -17.681 11.016 1.00 87.19 423 PHE A N 1
ATOM 3053 C CA . PHE A 1 423 ? -11.379 -17.289 11.742 1.00 87.19 423 PHE A CA 1
ATOM 3054 C C . PHE A 1 423 ? -10.494 -18.485 12.152 1.00 87.19 423 PHE A C 1
ATOM 3056 O O . PHE A 1 423 ? -9.582 -18.333 12.966 1.00 87.19 423 PHE A O 1
ATOM 3063 N N . GLY A 1 424 ? -10.725 -19.674 11.583 1.00 87.56 424 GLY A N 1
ATOM 3064 C CA . GLY A 1 424 ? -9.899 -20.867 11.809 1.00 87.56 424 GLY A CA 1
ATOM 3065 C C . GLY A 1 424 ? -10.304 -21.752 12.997 1.00 87.56 424 GLY A C 1
ATOM 3066 O O . GLY A 1 424 ? -9.563 -22.676 13.332 1.00 87.56 424 GLY A O 1
ATOM 3067 N N . GLY A 1 425 ? -11.469 -21.522 13.611 1.00 91.50 425 GLY A N 1
ATOM 3068 C CA . GLY A 1 425 ? -12.051 -22.386 14.642 1.00 91.50 425 GLY A CA 1
ATOM 3069 C C . GLY A 1 425 ? -12.099 -21.738 16.037 1.00 91.50 425 GLY A C 1
ATOM 3070 O O . GLY A 1 425 ? -12.554 -20.600 16.166 1.00 91.50 425 GLY A O 1
ATOM 3071 N N . PRO A 1 426 ? -11.730 -22.454 17.118 1.00 93.12 426 PRO A N 1
ATOM 3072 C CA . PRO A 1 426 ? -11.786 -21.921 18.481 1.00 93.12 426 PRO A CA 1
ATOM 3073 C C . PRO A 1 426 ? -10.884 -20.697 18.689 1.00 93.12 426 PRO A C 1
ATOM 3075 O O . PRO A 1 426 ? -9.675 -20.754 18.463 1.00 93.12 426 PRO A O 1
ATOM 3078 N N . LEU A 1 427 ? -11.464 -19.599 19.177 1.00 92.88 427 LEU A N 1
ATOM 3079 C CA . LEU A 1 427 ? -10.748 -18.349 19.425 1.00 92.88 427 LEU A CA 1
ATOM 3080 C C . LEU A 1 427 ? -10.029 -18.367 20.784 1.00 92.88 427 LEU A C 1
ATOM 3082 O O . LEU A 1 427 ? -10.397 -19.091 21.712 1.00 92.88 427 LEU A O 1
ATOM 3086 N N . SER A 1 428 ? -8.986 -17.546 20.923 1.00 93.38 428 SER A N 1
ATOM 3087 C CA . SER A 1 428 ? -8.197 -17.426 22.154 1.00 93.38 428 SER A CA 1
ATOM 3088 C C . SER A 1 428 ? -7.696 -15.994 22.376 1.00 93.38 428 SER A C 1
ATOM 3090 O O . SER A 1 428 ? -7.878 -15.121 21.530 1.00 93.38 428 SER A O 1
ATOM 3092 N N . GLY A 1 429 ? -7.091 -15.736 23.539 1.00 94.88 429 GLY A N 1
ATOM 3093 C CA . GLY A 1 429 ? -6.614 -14.402 23.914 1.00 94.88 429 GLY A CA 1
ATOM 3094 C C . GLY A 1 429 ? -7.739 -13.430 24.290 1.00 94.88 429 GLY A C 1
ATOM 3095 O O . GLY A 1 429 ? -8.814 -13.846 24.726 1.00 94.88 429 GLY A O 1
ATOM 3096 N N . TYR A 1 430 ? -7.464 -12.133 24.145 1.00 96.38 430 TYR A N 1
ATOM 3097 C CA . TYR A 1 430 ? -8.394 -11.031 24.407 1.00 96.38 430 TYR A CA 1
ATOM 3098 C C . TYR A 1 430 ? -8.581 -10.189 23.143 1.00 96.38 430 TYR A C 1
ATOM 3100 O O . TYR A 1 430 ? -7.622 -9.980 22.402 1.00 96.38 430 TYR A O 1
ATOM 3108 N N . GLY A 1 431 ? -9.782 -9.661 22.924 1.00 95.06 431 GLY A N 1
ATOM 3109 C CA . GLY A 1 431 ? -10.064 -8.780 21.798 1.00 95.06 431 GLY A CA 1
ATOM 3110 C C . GLY A 1 431 ? -11.528 -8.361 21.692 1.00 95.06 431 GLY A C 1
ATOM 3111 O O . GLY A 1 431 ? -12.276 -8.357 22.672 1.00 95.06 431 GLY A O 1
ATOM 3112 N N . LEU A 1 432 ? -11.905 -8.002 20.467 1.00 95.25 432 LEU A N 1
ATOM 3113 C CA . LEU A 1 432 ? -13.261 -7.693 20.036 1.00 95.25 432 LEU A CA 1
ATOM 3114 C C . LEU A 1 432 ? -13.661 -8.732 18.986 1.00 95.25 432 LEU A C 1
ATOM 3116 O O . LEU A 1 432 ? -13.064 -8.777 17.914 1.00 95.25 432 LEU A O 1
ATOM 3120 N N . TYR A 1 433 ? -14.667 -9.543 19.293 1.00 94.75 433 TYR A N 1
ATOM 3121 C CA . TYR A 1 433 ? -15.371 -10.375 18.320 1.00 94.75 433 TYR A CA 1
ATOM 3122 C C . TYR A 1 433 ? -16.726 -9.731 18.025 1.00 94.75 433 TYR A C 1
ATOM 3124 O O . TYR A 1 433 ? -17.375 -9.234 18.945 1.00 94.75 433 TYR A O 1
ATOM 3132 N N . GLY A 1 434 ? -17.181 -9.752 16.775 1.00 94.44 434 GLY A N 1
ATOM 3133 C CA . GLY A 1 434 ? -18.539 -9.333 16.444 1.00 94.44 434 GLY A CA 1
ATOM 3134 C C . GLY A 1 434 ? -18.866 -9.450 14.962 1.00 94.44 434 GLY A C 1
ATOM 3135 O O . GLY A 1 434 ? -17.996 -9.290 14.111 1.00 94.44 434 GLY A O 1
ATOM 3136 N N . ASN A 1 435 ? -20.139 -9.701 14.661 1.00 91.75 435 ASN A N 1
ATOM 3137 C CA . ASN A 1 435 ? -20.578 -10.092 13.316 1.00 91.75 435 ASN A CA 1
ATOM 3138 C C . ASN A 1 435 ? -20.510 -8.950 12.280 1.00 91.75 435 ASN A C 1
ATOM 3140 O O . ASN A 1 435 ? -20.510 -9.209 11.080 1.00 91.75 435 ASN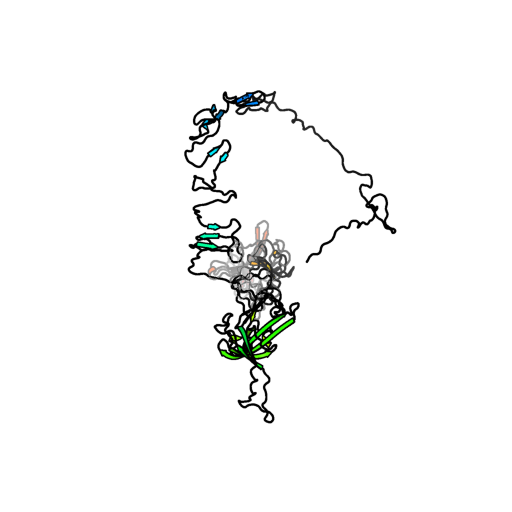 A O 1
ATOM 3144 N N . ASN A 1 436 ? -20.511 -7.688 12.721 1.00 92.44 436 ASN A N 1
ATOM 3145 C CA . ASN A 1 436 ? -20.388 -6.516 11.852 1.00 92.44 436 ASN A CA 1
ATOM 3146 C C . ASN A 1 436 ? -19.752 -5.352 12.631 1.00 92.44 436 ASN A C 1
ATOM 3148 O O . ASN A 1 436 ? -20.402 -4.750 13.488 1.00 92.44 436 ASN A O 1
ATOM 3152 N N . VAL A 1 437 ? -18.477 -5.056 12.366 1.00 93.75 437 VAL A N 1
ATOM 3153 C CA . VAL A 1 437 ? -17.680 -4.094 13.145 1.00 93.75 437 VAL A CA 1
ATOM 3154 C C . VAL A 1 437 ? -17.160 -2.973 12.246 1.00 93.75 437 VAL A C 1
ATOM 3156 O O . VAL A 1 437 ? -16.376 -3.208 11.331 1.00 93.75 437 VAL A O 1
ATOM 3159 N N . TYR A 1 438 ? -17.541 -1.730 12.553 1.00 93.69 438 TYR A N 1
ATOM 3160 C CA . TYR A 1 438 ? -17.036 -0.533 11.876 1.00 93.69 438 TYR A CA 1
ATOM 3161 C C . TYR A 1 438 ? -15.982 0.163 12.739 1.00 93.69 438 TYR A C 1
ATOM 3163 O O . TYR A 1 438 ? -16.307 0.784 13.751 1.00 93.69 438 TYR A O 1
ATOM 3171 N N . LEU A 1 439 ? -14.718 0.089 12.321 1.00 92.50 439 LEU A N 1
ATOM 3172 C CA . LEU A 1 439 ? -13.593 0.758 12.981 1.00 92.50 439 LEU A CA 1
ATOM 3173 C C . LEU A 1 439 ? -13.159 2.001 12.189 1.00 92.50 439 LEU A C 1
ATOM 3175 O O . LEU A 1 439 ? -13.218 2.025 10.961 1.00 92.50 439 LEU A O 1
ATOM 3179 N N . LYS A 1 440 ? -12.709 3.040 12.899 1.00 90.69 440 LYS A N 1
ATOM 3180 C CA . LYS A 1 440 ? -12.097 4.249 12.324 1.00 90.69 440 LYS A CA 1
ATOM 3181 C C . LYS A 1 440 ? -10.725 4.477 12.954 1.00 90.69 440 LYS A C 1
ATOM 3183 O O . LYS A 1 440 ? -10.545 4.202 14.137 1.00 90.69 440 LYS A O 1
ATOM 3188 N N . GLY A 1 441 ? -9.797 5.042 12.183 1.00 90.12 441 GLY A N 1
ATOM 3189 C CA . GLY A 1 441 ? -8.405 5.242 12.594 1.00 90.12 441 GLY A CA 1
ATOM 3190 C C . GLY A 1 441 ? -7.491 4.099 12.144 1.00 90.12 441 GLY A C 1
ATOM 3191 O O . GLY A 1 441 ? -7.855 3.309 11.275 1.00 90.12 441 GLY A O 1
ATOM 3192 N N . ASN A 1 442 ? -6.292 4.036 12.720 1.00 89.12 442 ASN A N 1
ATOM 3193 C CA . ASN A 1 442 ? -5.279 3.047 12.352 1.00 89.12 442 ASN A CA 1
ATOM 3194 C C . ASN A 1 442 ? -5.565 1.697 13.025 1.00 89.12 442 ASN A C 1
ATOM 3196 O O . ASN A 1 442 ? -5.749 1.639 14.241 1.00 89.12 442 ASN A O 1
ATOM 3200 N N . ILE A 1 443 ? -5.524 0.611 12.251 1.00 90.25 443 ILE A N 1
ATOM 3201 C CA . ILE A 1 443 ? -5.604 -0.762 12.762 1.00 90.25 443 ILE A CA 1
ATOM 3202 C C . ILE A 1 443 ? -4.186 -1.340 12.768 1.00 90.25 443 ILE A C 1
ATOM 3204 O O . ILE A 1 443 ? -3.608 -1.588 11.712 1.00 90.25 443 ILE A O 1
ATOM 3208 N N . TYR A 1 444 ? -3.618 -1.542 13.958 1.00 89.25 444 TYR A N 1
ATOM 3209 C CA . TYR A 1 444 ? -2.302 -2.159 14.134 1.00 89.25 444 TYR A CA 1
ATOM 3210 C C . TYR A 1 444 ? -2.471 -3.651 14.431 1.00 89.25 444 TYR A C 1
ATOM 3212 O O . TYR A 1 444 ? -2.890 -4.022 15.525 1.00 89.25 444 TYR A O 1
ATOM 3220 N N . ALA A 1 445 ? -2.139 -4.502 13.461 1.00 87.69 445 ALA A N 1
ATOM 3221 C CA . ALA A 1 445 ? -2.207 -5.954 13.590 1.00 87.69 445 ALA A CA 1
ATOM 3222 C C . ALA A 1 445 ? -0.836 -6.580 13.304 1.00 87.69 445 ALA A C 1
ATOM 3224 O O . ALA A 1 445 ? -0.233 -6.306 12.270 1.00 87.69 445 ALA A O 1
ATOM 3225 N N . THR A 1 446 ? -0.357 -7.450 14.198 1.00 88.06 446 THR A N 1
ATOM 3226 C CA . THR A 1 446 ? 0.866 -8.252 13.983 1.00 88.06 446 THR A CA 1
ATOM 3227 C C . THR A 1 446 ? 0.667 -9.302 12.880 1.00 88.06 446 THR A C 1
ATOM 3229 O O . THR A 1 446 ? 1.609 -9.692 12.199 1.00 88.06 446 THR A O 1
ATOM 3232 N N . SER A 1 447 ? -0.578 -9.744 12.701 1.00 82.75 447 SER A N 1
ATOM 3233 C CA . SER A 1 447 ? -1.050 -10.670 11.671 1.00 82.75 447 SER A CA 1
ATOM 3234 C C . SER A 1 447 ? -2.531 -10.395 11.418 1.00 82.75 447 SER A C 1
ATOM 3236 O O . SER A 1 447 ? -3.264 -10.143 12.374 1.00 82.75 447 SER A O 1
ATOM 3238 N N . GLY A 1 448 ? -2.993 -10.483 10.172 1.00 84.19 448 GLY A N 1
ATOM 3239 C CA . GLY A 1 448 ? -4.410 -10.334 9.840 1.00 84.19 448 GLY A CA 1
ATOM 3240 C C . GLY A 1 448 ? -4.811 -11.230 8.676 1.00 84.19 448 GLY A C 1
ATOM 3241 O O . GLY A 1 448 ? -4.034 -11.417 7.741 1.00 84.19 448 GLY A O 1
ATOM 3242 N N . ILE A 1 449 ? -6.023 -11.775 8.748 1.00 85.69 449 ILE A N 1
ATOM 3243 C CA . ILE A 1 449 ? -6.672 -12.503 7.657 1.00 85.69 449 ILE A CA 1
ATOM 3244 C C . ILE A 1 449 ? -7.863 -11.653 7.224 1.00 85.69 449 ILE A C 1
ATOM 3246 O O . ILE A 1 449 ? -8.726 -11.335 8.039 1.00 85.69 449 ILE A O 1
ATOM 3250 N N . PHE A 1 450 ? -7.898 -11.278 5.947 1.00 87.00 450 PHE A N 1
ATOM 3251 C CA . PHE A 1 450 ? -9.021 -10.573 5.338 1.00 87.00 450 PHE A CA 1
ATOM 3252 C C . PHE A 1 450 ? -9.676 -11.521 4.336 1.00 87.00 450 PHE A C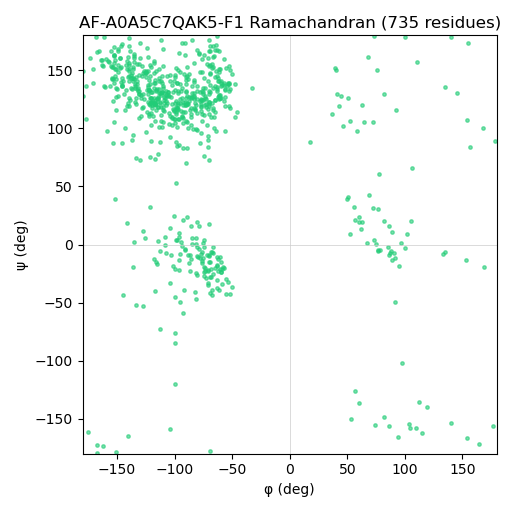 1
ATOM 3254 O O . PHE A 1 450 ? -9.107 -11.792 3.281 1.00 87.00 450 PHE A O 1
ATOM 3261 N N . ASN A 1 451 ? -10.846 -12.058 4.683 1.00 84.44 451 ASN A N 1
ATOM 3262 C CA . ASN A 1 451 ? -11.634 -12.887 3.778 1.00 84.44 451 ASN A CA 1
ATOM 3263 C C . ASN A 1 451 ? -12.611 -11.984 3.003 1.00 84.44 451 ASN A C 1
ATOM 3265 O O . ASN A 1 451 ? -13.479 -11.352 3.605 1.00 84.44 451 ASN A O 1
ATOM 3269 N N . GLY A 1 452 ? -12.433 -11.874 1.683 1.00 86.44 452 GLY A N 1
ATOM 3270 C CA . GLY A 1 452 ? -13.186 -10.958 0.818 1.00 86.44 452 GLY A CA 1
ATOM 3271 C C . GLY A 1 452 ? -12.392 -9.723 0.369 1.00 86.44 452 GLY A C 1
ATOM 3272 O O . GLY A 1 452 ? -11.164 -9.731 0.315 1.00 86.44 452 GLY A O 1
ATOM 3273 N N . THR A 1 453 ? -13.098 -8.658 -0.020 1.00 86.81 453 THR A N 1
ATOM 3274 C CA . THR A 1 453 ? -12.500 -7.470 -0.655 1.00 86.81 453 THR A CA 1
ATOM 3275 C C . THR A 1 453 ? -11.973 -6.456 0.362 1.00 86.81 453 THR A C 1
ATOM 3277 O O . THR A 1 453 ? -12.723 -5.953 1.197 1.00 86.81 453 THR A O 1
ATOM 3280 N N . VAL A 1 454 ? -10.701 -6.069 0.228 1.00 89.88 454 VAL A N 1
ATOM 3281 C CA . VAL A 1 454 ? -10.104 -4.952 0.977 1.00 89.88 454 VAL A CA 1
ATOM 3282 C C . VAL A 1 454 ? -10.210 -3.667 0.152 1.00 89.88 454 VAL A C 1
ATOM 3284 O O . VAL A 1 454 ? -9.517 -3.505 -0.850 1.00 89.88 454 VAL A O 1
ATOM 3287 N N . TYR A 1 455 ? -11.061 -2.735 0.582 1.00 87.94 455 TYR A N 1
ATOM 3288 C CA . TYR A 1 455 ? -11.161 -1.402 -0.017 1.00 87.94 455 TYR A CA 1
ATOM 3289 C C . TYR A 1 455 ? -10.210 -0.423 0.680 1.00 87.94 455 TYR A C 1
ATOM 3291 O O . TYR A 1 455 ? -10.354 -0.155 1.872 1.00 87.94 455 TYR A O 1
ATOM 3299 N N . ALA A 1 456 ? -9.277 0.160 -0.073 1.00 87.88 456 ALA A N 1
ATOM 3300 C CA . ALA A 1 456 ? -8.377 1.208 0.401 1.00 87.88 456 ALA A CA 1
ATOM 3301 C C . ALA A 1 456 ? -8.294 2.344 -0.630 1.00 87.88 456 ALA A C 1
ATOM 3303 O O . ALA A 1 456 ? -8.157 2.088 -1.823 1.00 87.88 456 ALA A O 1
ATOM 3304 N N . SER A 1 457 ? -8.345 3.603 -0.180 1.00 88.62 457 SER A N 1
ATOM 3305 C CA . SER A 1 457 ? -8.065 4.771 -1.038 1.00 88.62 457 SER A CA 1
ATOM 3306 C C . SER A 1 457 ? -6.569 4.943 -1.332 1.00 88.62 457 SER A C 1
ATOM 3308 O O . SER A 1 457 ? -6.192 5.612 -2.289 1.00 88.62 457 SER A O 1
ATOM 3310 N N . GLY A 1 458 ? -5.726 4.326 -0.507 1.00 83.00 458 GLY A N 1
ATOM 3311 C CA . GLY A 1 458 ? -4.286 4.191 -0.664 1.00 83.00 458 GLY A CA 1
ATOM 3312 C C . GLY A 1 458 ? -3.759 3.226 0.397 1.00 83.00 458 GLY A C 1
ATOM 3313 O O . GLY A 1 458 ? -4.348 3.099 1.471 1.00 83.00 458 GLY A O 1
ATOM 3314 N N . GLY A 1 459 ? -2.666 2.530 0.102 1.00 82.88 459 GLY A N 1
ATOM 3315 C CA . GLY A 1 459 ? -2.066 1.556 1.009 1.00 82.88 459 GLY A CA 1
ATOM 3316 C C . GLY A 1 459 ? -0.626 1.248 0.618 1.00 82.88 459 GLY A C 1
ATOM 3317 O O . GLY A 1 459 ? -0.252 1.384 -0.545 1.00 82.88 459 GLY A O 1
ATOM 3318 N N . ILE A 1 460 ? 0.182 0.844 1.598 1.00 86.38 460 ILE A N 1
ATOM 3319 C CA . ILE A 1 460 ? 1.560 0.392 1.392 1.00 86.38 460 ILE A CA 1
ATOM 3320 C C . ILE A 1 460 ? 1.646 -1.042 1.904 1.00 86.38 460 ILE A C 1
ATOM 3322 O O . ILE A 1 460 ? 1.546 -1.280 3.106 1.00 86.38 460 ILE A O 1
ATOM 3326 N N . PHE A 1 461 ? 1.861 -1.988 0.994 1.00 86.31 461 PHE A N 1
ATOM 3327 C CA . PHE A 1 461 ? 2.206 -3.363 1.340 1.00 86.31 461 PHE A CA 1
ATOM 3328 C C . PHE A 1 461 ? 3.733 -3.477 1.356 1.00 86.31 461 PHE A C 1
ATOM 3330 O O . PHE A 1 461 ? 4.374 -3.468 0.308 1.00 86.31 461 PHE A O 1
ATOM 3337 N N . SER A 1 462 ? 4.321 -3.522 2.553 1.00 83.12 462 SER A N 1
ATOM 3338 C CA . SER A 1 462 ? 5.763 -3.725 2.728 1.00 83.12 462 SER A CA 1
ATOM 3339 C C . SER A 1 462 ? 6.056 -5.218 2.870 1.00 83.12 462 SER A C 1
ATOM 3341 O O . SER A 1 462 ? 5.550 -5.855 3.792 1.00 83.12 462 SER A O 1
ATOM 3343 N N . GLY A 1 463 ? 6.859 -5.772 1.960 1.00 85.75 463 GLY A N 1
ATOM 3344 C CA . GLY A 1 463 ? 7.154 -7.205 1.876 1.00 85.75 463 GLY A CA 1
ATOM 3345 C C . GLY A 1 463 ? 6.623 -7.838 0.588 1.00 85.75 463 GLY A C 1
ATOM 3346 O O . GLY A 1 463 ? 6.354 -7.145 -0.392 1.00 85.75 463 GLY A O 1
ATOM 3347 N N . THR A 1 464 ? 6.501 -9.165 0.574 1.00 84.19 464 THR A N 1
ATOM 3348 C CA . THR A 1 464 ? 6.040 -9.909 -0.605 1.00 84.19 464 THR A CA 1
ATOM 3349 C C . THR A 1 464 ? 4.516 -9.919 -0.690 1.00 84.19 464 THR A C 1
ATOM 3351 O O . THR A 1 464 ? 3.844 -10.349 0.246 1.00 84.19 464 THR A O 1
ATOM 3354 N N . VAL A 1 465 ? 3.965 -9.520 -1.837 1.00 88.81 465 VAL A N 1
ATOM 3355 C CA . VAL A 1 465 ? 2.548 -9.728 -2.164 1.00 88.81 465 VAL A CA 1
ATOM 3356 C C . VAL A 1 465 ? 2.425 -11.041 -2.934 1.00 88.81 465 VAL A C 1
ATOM 3358 O O . VAL A 1 465 ? 2.932 -11.157 -4.047 1.00 88.81 465 VAL A O 1
ATOM 3361 N N . HIS A 1 466 ? 1.768 -12.040 -2.343 1.00 87.31 466 HIS A N 1
ATOM 3362 C CA . HIS A 1 466 ? 1.380 -13.263 -3.046 1.00 87.31 466 HIS A CA 1
ATOM 3363 C C . HIS A 1 466 ? -0.050 -13.108 -3.563 1.00 87.31 466 HIS A C 1
ATOM 3365 O O . HIS A 1 466 ? -0.988 -13.027 -2.773 1.00 87.31 466 HIS A O 1
ATOM 3371 N N . ALA A 1 467 ? -0.207 -13.095 -4.882 1.00 87.38 467 ALA A N 1
ATOM 3372 C CA . ALA A 1 467 ? -1.494 -13.132 -5.561 1.00 87.38 467 ALA A CA 1
ATOM 3373 C C . ALA A 1 467 ? -1.504 -14.335 -6.515 1.00 87.38 467 ALA A C 1
ATOM 3375 O O . ALA A 1 467 ? -0.496 -14.587 -7.176 1.00 87.38 467 ALA A O 1
ATOM 3376 N N . SER A 1 468 ? -2.610 -15.085 -6.574 1.00 90.19 468 SER A N 1
ATOM 3377 C CA . SER A 1 468 ? -2.793 -16.113 -7.612 1.00 90.19 468 SER A CA 1
ATOM 3378 C C . SER A 1 468 ? -2.987 -15.461 -8.981 1.00 90.19 468 SER A C 1
ATOM 3380 O O . SER A 1 468 ? -2.380 -15.884 -9.957 1.00 90.19 468 SER A O 1
ATOM 3382 N N . ASP A 1 469 ? -3.768 -14.380 -8.994 1.00 85.44 469 ASP A N 1
ATOM 3383 C CA . ASP A 1 469 ? -4.082 -13.523 -10.129 1.00 85.44 469 ASP A CA 1
ATOM 3384 C C . ASP A 1 469 ? -4.122 -12.068 -9.643 1.00 85.44 469 ASP A C 1
ATOM 3386 O O . ASP A 1 469 ? -4.464 -11.802 -8.487 1.00 85.44 469 ASP A O 1
ATOM 3390 N N . GLY A 1 470 ? -3.800 -11.111 -10.512 1.00 86.12 470 GLY A N 1
ATOM 3391 C CA . GLY A 1 470 ? -3.866 -9.689 -10.182 1.00 86.12 470 GLY A CA 1
ATOM 3392 C C . GLY A 1 470 ? -3.912 -8.810 -11.425 1.00 86.12 470 GLY A C 1
ATOM 3393 O O . GLY A 1 470 ? -3.149 -9.025 -12.366 1.00 86.12 470 GLY A O 1
ATOM 3394 N N . ASP A 1 471 ? -4.797 -7.815 -11.408 1.00 89.06 471 ASP A N 1
ATOM 3395 C CA . ASP A 1 471 ? -4.856 -6.741 -12.401 1.00 89.06 471 ASP A CA 1
ATOM 3396 C C . ASP A 1 471 ? -4.242 -5.469 -11.795 1.00 89.06 471 ASP A C 1
ATOM 3398 O O . ASP A 1 471 ? -4.606 -5.054 -10.692 1.00 89.06 471 ASP A O 1
ATOM 3402 N N . PHE A 1 472 ? -3.279 -4.872 -12.498 1.00 88.75 472 PHE A N 1
ATOM 3403 C CA . PHE A 1 472 ? -2.508 -3.717 -12.039 1.00 88.75 472 PHE A CA 1
ATOM 3404 C C . PHE A 1 472 ? -2.614 -2.582 -13.060 1.00 88.75 472 PHE A C 1
ATOM 3406 O O . PHE A 1 472 ? -1.862 -2.519 -14.033 1.00 88.75 472 PHE A O 1
ATOM 3413 N N . THR A 1 473 ? -3.532 -1.647 -12.820 1.00 85.81 473 THR A N 1
ATOM 3414 C CA . THR A 1 473 ? -3.722 -0.466 -13.673 1.00 85.81 473 THR A CA 1
ATOM 3415 C C . THR A 1 473 ? -2.861 0.715 -13.220 1.00 85.81 473 THR A C 1
ATOM 3417 O O . THR A 1 473 ? -2.821 1.030 -12.031 1.00 85.81 473 THR A O 1
ATOM 3420 N N . GLY A 1 474 ? -2.258 1.441 -14.166 1.00 87.19 474 GLY A N 1
ATOM 3421 C CA . GLY A 1 474 ? -1.441 2.632 -13.898 1.00 87.19 474 GLY A CA 1
ATOM 3422 C C . GLY A 1 474 ? 0.062 2.359 -14.003 1.00 87.19 474 GLY A C 1
ATOM 3423 O O . GLY A 1 474 ? 0.490 1.474 -14.739 1.00 87.19 474 GLY A O 1
ATOM 3424 N N . THR A 1 475 ? 0.879 3.147 -13.301 1.00 83.94 475 THR A N 1
ATOM 3425 C CA . THR A 1 475 ? 2.344 3.005 -13.336 1.00 83.94 475 THR A CA 1
ATOM 3426 C C . THR A 1 475 ? 2.814 1.914 -12.378 1.00 83.94 475 THR A C 1
ATOM 3428 O O . THR A 1 475 ? 2.686 2.059 -11.164 1.00 83.94 475 THR A O 1
ATOM 3431 N N . VAL A 1 476 ? 3.439 0.864 -12.914 1.00 85.00 476 VAL A N 1
ATOM 3432 C CA . VAL A 1 476 ? 4.136 -0.166 -12.128 1.00 85.00 476 VAL A CA 1
ATOM 3433 C C . VAL A 1 476 ? 5.638 0.121 -12.152 1.00 85.00 476 VAL A C 1
ATOM 3435 O O . VAL A 1 476 ? 6.308 -0.107 -13.158 1.00 85.00 476 VAL A O 1
ATOM 3438 N N . THR A 1 477 ? 6.178 0.635 -11.046 1.00 83.56 477 THR A N 1
ATOM 3439 C CA . THR A 1 477 ? 7.612 0.943 -10.916 1.00 83.56 477 THR A CA 1
ATOM 3440 C C . THR A 1 477 ? 8.359 -0.236 -10.299 1.00 83.56 477 THR A C 1
ATOM 3442 O O . THR A 1 477 ? 8.220 -0.499 -9.106 1.00 83.56 477 THR A O 1
ATOM 3445 N N . ALA A 1 478 ? 9.200 -0.908 -11.088 1.00 81.88 478 ALA A N 1
ATOM 3446 C CA . ALA A 1 478 ? 10.109 -1.952 -10.616 1.00 81.88 478 ALA A CA 1
ATOM 3447 C C . ALA A 1 478 ? 11.559 -1.605 -10.989 1.00 81.88 478 ALA A C 1
ATOM 3449 O O . ALA A 1 478 ? 11.915 -1.579 -12.163 1.00 81.88 478 ALA A O 1
ATOM 3450 N N . THR A 1 479 ? 12.405 -1.342 -9.990 1.00 79.94 479 THR A N 1
ATOM 3451 C CA . THR A 1 479 ? 13.840 -1.044 -10.194 1.00 79.94 479 THR A CA 1
ATOM 3452 C C . THR A 1 479 ? 14.677 -2.317 -10.377 1.00 79.94 479 THR A C 1
ATOM 3454 O O . THR A 1 479 ? 15.752 -2.287 -10.979 1.00 79.94 479 THR A O 1
ATOM 3457 N N . SER A 1 480 ? 14.185 -3.436 -9.845 1.00 82.31 480 SER A N 1
ATOM 3458 C CA . SER A 1 480 ? 14.738 -4.781 -9.989 1.00 82.31 480 SER A CA 1
ATOM 3459 C C . SER A 1 480 ? 13.625 -5.822 -9.829 1.00 82.31 480 SER A C 1
ATOM 3461 O O . SER A 1 480 ? 12.630 -5.568 -9.150 1.00 82.31 480 SER A O 1
ATOM 3463 N N . GLY A 1 481 ? 13.776 -6.998 -10.440 1.00 87.56 481 GLY A N 1
ATOM 3464 C CA . GLY A 1 481 ? 12.842 -8.115 -10.256 1.00 87.56 481 GLY A CA 1
ATOM 3465 C C . GLY A 1 481 ? 12.811 -9.072 -11.442 1.00 87.56 481 GLY A C 1
ATOM 3466 O O . GLY A 1 481 ? 13.667 -8.999 -12.323 1.00 87.56 481 GLY A O 1
ATOM 3467 N N . THR A 1 482 ? 11.806 -9.951 -11.482 1.00 87.25 482 THR A N 1
ATOM 3468 C CA . THR A 1 482 ? 11.533 -10.796 -12.656 1.00 87.25 482 THR A CA 1
ATOM 3469 C C . THR A 1 482 ? 10.052 -10.777 -13.032 1.00 87.25 482 THR A C 1
ATOM 3471 O O . THR A 1 482 ? 9.196 -10.787 -12.151 1.00 87.25 482 THR A O 1
ATOM 3474 N N . ILE A 1 483 ? 9.751 -10.758 -14.332 1.00 86.88 483 ILE A N 1
ATOM 3475 C CA . ILE A 1 483 ? 8.399 -10.802 -14.906 1.00 86.88 483 ILE A CA 1
ATOM 3476 C C . ILE A 1 483 ? 8.394 -11.881 -15.993 1.00 86.88 483 ILE A C 1
ATOM 3478 O O . ILE A 1 483 ? 9.029 -11.719 -17.030 1.00 86.88 483 ILE A O 1
ATOM 3482 N N . GLY A 1 484 ? 7.724 -13.014 -15.761 1.00 83.69 484 GLY A N 1
ATOM 3483 C CA . GLY A 1 484 ? 7.602 -14.083 -16.767 1.00 83.69 484 GLY A CA 1
ATOM 3484 C C . GLY A 1 484 ? 8.940 -14.617 -17.311 1.00 83.69 484 GLY A C 1
ATOM 3485 O O . GLY A 1 484 ? 9.030 -14.955 -18.487 1.00 83.69 484 GLY A O 1
ATOM 3486 N N . GLY A 1 485 ? 9.994 -14.636 -16.486 1.00 86.75 485 GLY A N 1
ATOM 3487 C CA . GLY A 1 485 ? 11.354 -15.029 -16.889 1.00 86.75 485 GLY A CA 1
ATOM 3488 C C . GLY A 1 485 ? 12.236 -13.897 -17.442 1.00 86.75 485 GLY A C 1
ATOM 3489 O O . GLY A 1 485 ? 13.427 -14.120 -17.654 1.00 86.75 485 GLY A O 1
ATOM 3490 N N . TRP A 1 486 ? 11.698 -12.688 -17.625 1.00 94.00 486 TRP A N 1
ATOM 3491 C CA . TRP A 1 486 ? 12.483 -11.482 -17.903 1.00 94.00 486 TRP A CA 1
ATOM 3492 C C . TRP A 1 486 ? 12.983 -10.859 -16.607 1.00 94.00 486 TRP A C 1
ATOM 3494 O O . TRP A 1 486 ? 12.183 -10.546 -15.731 1.00 94.00 486 TRP A O 1
ATOM 3504 N N . SER A 1 487 ? 14.282 -10.618 -16.502 1.00 93.25 487 SER A N 1
ATOM 3505 C CA . SER A 1 487 ? 14.884 -9.789 -15.461 1.00 93.25 487 SER A CA 1
ATOM 3506 C C . SER A 1 487 ? 14.652 -8.312 -15.770 1.00 93.25 487 SER A C 1
ATOM 3508 O O . SER A 1 487 ? 15.039 -7.822 -16.836 1.00 93.25 487 SER A O 1
ATOM 3510 N N . VAL A 1 488 ? 14.049 -7.607 -14.816 1.00 93.00 488 VAL A N 1
ATOM 3511 C CA . VAL A 1 488 ? 13.888 -6.151 -14.832 1.00 93.00 488 VAL A CA 1
ATOM 3512 C C . VAL A 1 488 ? 15.105 -5.526 -14.162 1.00 93.00 488 VAL A C 1
ATOM 3514 O O . VAL A 1 488 ? 15.451 -5.897 -13.040 1.00 93.00 488 VAL A O 1
ATOM 3517 N N . GLY A 1 489 ? 15.743 -4.577 -14.839 1.00 90.00 489 GLY A N 1
ATOM 3518 C CA . GLY A 1 489 ? 16.759 -3.691 -14.281 1.00 90.00 489 GLY A CA 1
ATOM 3519 C C . GLY A 1 489 ? 16.371 -2.225 -14.480 1.00 90.00 489 GLY A C 1
ATOM 3520 O O . GLY A 1 489 ? 15.474 -1.908 -15.255 1.00 90.00 489 GLY A O 1
ATOM 3521 N N . ALA A 1 490 ? 17.087 -1.311 -13.822 1.00 90.19 490 ALA A N 1
ATOM 3522 C CA . ALA A 1 490 ? 16.744 0.117 -13.794 1.00 90.19 490 ALA A CA 1
ATOM 3523 C C . ALA A 1 490 ? 16.637 0.811 -15.174 1.00 90.19 490 ALA A C 1
ATOM 3525 O O . ALA A 1 490 ? 16.038 1.877 -15.268 1.00 90.19 490 ALA A O 1
ATOM 3526 N N . THR A 1 491 ? 17.231 0.242 -16.230 1.00 91.44 491 THR A N 1
ATOM 3527 C CA . THR A 1 491 ? 17.191 0.780 -17.609 1.00 91.44 491 THR A CA 1
ATOM 3528 C C . THR A 1 491 ? 16.915 -0.281 -18.682 1.00 91.44 491 THR A C 1
ATOM 3530 O O . THR A 1 491 ? 16.902 0.051 -19.874 1.00 91.44 491 THR A O 1
ATOM 3533 N N . SER A 1 492 ? 16.691 -1.540 -18.282 1.00 92.62 492 SER A N 1
ATOM 3534 C CA . SER A 1 492 ? 16.714 -2.689 -19.189 1.00 92.62 492 SER A CA 1
ATOM 3535 C C . SER A 1 492 ? 15.741 -3.810 -18.820 1.00 92.62 492 SER A C 1
ATOM 3537 O O . SER A 1 492 ? 15.412 -4.038 -17.655 1.00 92.62 492 SER A O 1
ATOM 3539 N N . LEU A 1 493 ? 15.309 -4.541 -19.848 1.00 94.75 493 LEU A N 1
ATOM 3540 C CA . LEU A 1 493 ? 14.571 -5.798 -19.748 1.00 94.75 493 LEU A CA 1
ATOM 3541 C C . LEU A 1 493 ? 15.392 -6.868 -20.460 1.00 94.75 493 LEU A C 1
ATOM 3543 O O . LEU A 1 493 ? 15.704 -6.715 -21.640 1.00 94.75 493 LEU A O 1
ATOM 3547 N N . THR A 1 494 ? 15.761 -7.938 -19.757 1.00 95.12 494 THR A N 1
ATOM 3548 C CA . THR A 1 494 ? 16.656 -8.978 -20.297 1.00 95.12 494 THR A CA 1
ATOM 3549 C C . THR A 1 494 ? 16.145 -10.375 -19.971 1.00 95.12 494 THR A C 1
ATOM 3551 O O . THR A 1 494 ? 15.619 -10.601 -18.887 1.00 95.12 494 THR A O 1
ATOM 3554 N N . ALA A 1 495 ? 16.286 -11.328 -20.889 1.00 96.44 495 ALA A N 1
ATOM 3555 C CA . ALA A 1 495 ? 15.889 -12.719 -20.672 1.00 96.44 495 ALA A CA 1
ATOM 3556 C C . ALA A 1 495 ? 16.893 -13.686 -21.304 1.00 96.44 495 ALA A C 1
ATOM 3558 O O . ALA A 1 495 ? 17.614 -13.328 -22.234 1.00 96.44 495 ALA A O 1
ATOM 3559 N N . GLY A 1 496 ? 16.915 -14.927 -20.811 1.00 94.88 496 GLY A N 1
ATOM 3560 C CA . GLY A 1 496 ? 17.800 -15.986 -21.302 1.00 94.88 496 GLY A CA 1
ATOM 3561 C C . GLY A 1 496 ? 19.270 -15.824 -20.894 1.00 94.88 496 GLY A C 1
ATOM 3562 O O . GLY A 1 496 ? 19.666 -14.874 -20.219 1.00 94.88 496 GLY A O 1
ATOM 3563 N N . SER A 1 497 ? 20.103 -16.778 -21.307 1.00 93.81 497 SER A N 1
ATOM 3564 C CA . SER A 1 497 ? 21.532 -16.834 -20.978 1.00 93.81 497 SER A CA 1
ATOM 3565 C C . SER A 1 497 ? 22.378 -17.266 -22.182 1.00 93.81 497 SER A C 1
ATOM 3567 O O . SER A 1 497 ? 21.900 -17.946 -23.093 1.00 93.81 497 SER A O 1
ATOM 3569 N N . GLY A 1 498 ? 23.655 -16.872 -22.192 1.00 95.12 498 GLY A N 1
ATOM 3570 C CA . GLY A 1 498 ? 24.605 -17.224 -23.251 1.00 95.12 498 GLY A CA 1
ATOM 3571 C C . GLY A 1 498 ? 24.125 -16.791 -24.641 1.00 95.12 498 GLY A C 1
ATOM 3572 O O . GLY A 1 498 ? 23.788 -15.629 -24.855 1.00 95.12 498 GLY A O 1
ATOM 3573 N N . ALA A 1 499 ? 24.080 -17.731 -25.585 1.00 93.81 499 ALA A N 1
ATOM 3574 C CA . ALA A 1 499 ? 23.592 -17.486 -26.944 1.00 93.81 499 ALA A CA 1
ATOM 3575 C C . ALA A 1 499 ? 22.062 -17.300 -27.039 1.00 93.81 499 ALA A C 1
ATOM 3577 O O . ALA A 1 499 ? 21.567 -16.909 -28.088 1.00 93.81 499 ALA A O 1
ATOM 3578 N N . ASN A 1 500 ? 21.310 -17.545 -25.961 1.00 94.69 500 ASN A N 1
ATOM 3579 C CA . ASN A 1 500 ? 19.857 -17.353 -25.917 1.00 94.69 500 ASN A CA 1
ATOM 3580 C C . ASN A 1 500 ? 19.457 -16.023 -25.258 1.00 94.69 500 ASN A C 1
ATOM 3582 O O . ASN A 1 500 ? 18.269 -15.780 -25.055 1.00 94.69 500 ASN A O 1
ATOM 3586 N N . THR A 1 501 ? 20.421 -15.174 -24.883 1.00 97.00 501 THR A N 1
ATOM 3587 C CA . THR A 1 501 ? 20.107 -13.883 -24.267 1.00 97.00 501 THR A CA 1
ATOM 3588 C C . THR A 1 501 ? 19.484 -12.925 -25.281 1.00 97.00 501 THR A C 1
ATOM 3590 O O . THR A 1 501 ? 20.021 -12.713 -26.373 1.00 97.00 501 THR A O 1
ATOM 3593 N N . VAL A 1 502 ? 18.378 -12.310 -24.873 1.00 97.25 502 VAL A N 1
ATOM 3594 C CA . VAL A 1 502 ? 17.698 -11.201 -25.548 1.00 97.25 502 VAL A CA 1
ATOM 3595 C C . VAL A 1 502 ? 17.554 -10.032 -24.580 1.00 97.25 502 VAL A C 1
ATOM 3597 O O . VAL A 1 502 ? 17.420 -10.238 -23.370 1.00 97.25 502 VAL A O 1
ATOM 3600 N N . GLY A 1 503 ? 17.568 -8.802 -25.088 1.00 96.69 503 GLY A N 1
ATOM 3601 C CA . GLY A 1 503 ? 17.357 -7.640 -24.238 1.00 96.69 503 GLY A CA 1
ATOM 3602 C C . GLY A 1 503 ? 17.014 -6.349 -24.964 1.00 96.69 503 GLY A C 1
ATOM 3603 O O . GLY A 1 503 ? 17.298 -6.168 -26.151 1.00 96.69 503 GLY A O 1
ATOM 3604 N N . ILE A 1 504 ? 16.398 -5.460 -24.190 1.00 96.19 504 ILE A N 1
ATOM 3605 C CA . ILE A 1 504 ? 16.123 -4.063 -24.514 1.00 96.19 504 ILE A CA 1
ATOM 3606 C C . ILE A 1 504 ? 16.839 -3.234 -23.446 1.00 96.19 504 ILE A C 1
ATOM 3608 O O . ILE A 1 504 ? 16.628 -3.487 -22.258 1.00 96.19 504 ILE A O 1
ATOM 3612 N N . ASP A 1 505 ? 17.688 -2.281 -23.833 1.00 95.50 505 ASP A N 1
ATOM 3613 C CA . ASP A 1 505 ? 18.490 -1.502 -22.880 1.00 95.50 505 ASP A CA 1
ATOM 3614 C C . ASP A 1 505 ? 18.660 -0.033 -23.298 1.00 95.50 505 ASP A C 1
ATOM 3616 O O . ASP A 1 505 ? 19.288 0.304 -24.304 1.00 95.50 505 ASP A O 1
ATOM 3620 N N . SER A 1 506 ? 18.113 0.866 -22.482 1.00 93.12 506 SER A N 1
ATOM 3621 C CA . SER A 1 506 ? 18.237 2.316 -22.665 1.00 93.12 506 SER A CA 1
ATOM 3622 C C . SER A 1 506 ? 19.492 2.906 -22.004 1.00 93.12 506 SER A C 1
ATOM 3624 O O . SER A 1 506 ? 19.901 4.017 -22.344 1.00 93.12 506 SER A O 1
ATOM 3626 N N . GLY A 1 507 ? 20.141 2.169 -21.100 1.00 87.25 507 GLY A N 1
ATOM 3627 C CA . GLY A 1 507 ? 21.276 2.611 -20.296 1.00 87.25 507 GLY A CA 1
ATOM 3628 C C . GLY A 1 507 ? 22.644 2.226 -20.866 1.00 87.25 507 GLY A C 1
ATOM 3629 O O . GLY A 1 507 ? 22.779 1.385 -21.756 1.00 87.25 507 GLY A O 1
ATOM 3630 N N . GLY A 1 508 ? 23.692 2.873 -20.346 1.00 88.12 508 GLY A N 1
ATOM 3631 C CA . GLY A 1 508 ? 25.094 2.517 -20.594 1.00 88.12 508 GLY A CA 1
ATOM 3632 C C . GLY A 1 508 ? 25.503 2.401 -22.071 1.00 88.12 508 GLY A C 1
ATOM 3633 O O . GLY A 1 508 ? 24.962 3.063 -22.959 1.00 88.12 508 GLY A O 1
ATOM 3634 N N . THR A 1 509 ? 26.479 1.532 -22.336 1.00 90.56 509 THR A N 1
ATOM 3635 C CA . THR A 1 509 ? 27.065 1.287 -23.668 1.00 90.56 509 THR A CA 1
ATOM 3636 C C . THR A 1 509 ? 26.413 0.134 -24.440 1.00 90.56 509 THR A C 1
ATOM 3638 O O . THR A 1 509 ? 26.803 -0.132 -25.577 1.00 90.56 509 THR A O 1
ATOM 3641 N N . ASN A 1 510 ? 25.418 -0.546 -23.863 1.00 94.75 510 ASN A N 1
ATOM 3642 C CA . ASN A 1 510 ? 24.727 -1.657 -24.518 1.00 94.75 510 ASN A CA 1
ATOM 3643 C C . ASN A 1 510 ? 23.917 -1.190 -25.751 1.00 94.75 510 ASN A C 1
ATOM 3645 O O . ASN A 1 510 ? 23.476 -0.033 -25.795 1.00 94.75 510 ASN A O 1
ATOM 3649 N N . PRO A 1 511 ? 23.691 -2.058 -26.755 1.00 95.94 511 PRO A N 1
ATOM 3650 C CA . PRO A 1 511 ? 22.752 -1.787 -27.842 1.00 95.94 511 PRO A CA 1
ATOM 3651 C C . PRO A 1 511 ? 21.323 -1.614 -27.310 1.00 95.94 511 PRO A C 1
ATOM 3653 O O . PRO A 1 511 ? 20.957 -2.235 -26.315 1.00 95.94 511 PRO A O 1
ATOM 3656 N N . ALA A 1 512 ? 20.508 -0.814 -28.003 1.00 97.38 512 ALA A N 1
ATOM 3657 C CA . ALA A 1 512 ? 19.113 -0.567 -27.635 1.00 97.38 512 ALA A CA 1
ATOM 3658 C C . ALA A 1 512 ? 18.260 -1.843 -27.703 1.00 97.38 512 ALA A C 1
ATOM 3660 O O . ALA A 1 512 ? 17.417 -2.072 -26.841 1.00 97.38 512 ALA A O 1
ATOM 3661 N N . PHE A 1 513 ? 18.534 -2.687 -28.701 1.00 97.44 513 PHE A N 1
ATOM 3662 C CA . PHE A 1 513 ? 17.987 -4.034 -28.843 1.00 97.44 513 PHE A CA 1
ATOM 3663 C C . PHE A 1 513 ? 19.125 -4.997 -29.166 1.00 97.44 513 PHE A C 1
ATOM 3665 O O . PHE A 1 513 ? 19.979 -4.682 -29.999 1.00 97.44 513 PHE A O 1
ATOM 3672 N N . TYR A 1 514 ? 19.136 -6.176 -28.552 1.00 97.00 514 TYR A N 1
ATOM 3673 C CA . TYR A 1 514 ? 20.122 -7.211 -28.853 1.00 97.00 514 TYR A CA 1
ATOM 3674 C C . TYR A 1 514 ? 19.564 -8.620 -28.646 1.00 97.00 514 TYR A C 1
ATOM 3676 O O . TYR A 1 514 ? 18.721 -8.858 -27.782 1.00 97.00 514 TYR A O 1
ATOM 3684 N N . ALA A 1 515 ? 20.059 -9.560 -29.449 1.00 96.44 515 ALA A N 1
ATOM 3685 C CA . ALA A 1 515 ? 19.719 -10.972 -29.373 1.00 96.44 515 ALA A CA 1
ATOM 3686 C C . ALA A 1 515 ? 20.923 -11.842 -29.759 1.00 96.44 515 ALA A C 1
ATOM 3688 O O . ALA A 1 515 ? 21.647 -11.543 -30.711 1.00 96.44 515 ALA A O 1
ATOM 3689 N N . GLY A 1 516 ? 21.113 -12.946 -29.036 1.00 95.44 516 GLY A N 1
ATOM 3690 C CA . GLY A 1 516 ? 22.088 -13.983 -29.374 1.00 95.44 516 GLY A CA 1
ATOM 3691 C C . GLY A 1 516 ? 23.393 -13.966 -28.567 1.00 95.44 516 GLY A C 1
ATOM 3692 O O . GLY A 1 516 ? 24.338 -14.653 -28.946 1.00 95.44 516 GLY A O 1
ATOM 3693 N N . SER A 1 517 ? 23.501 -13.158 -27.505 1.00 95.00 517 SER A N 1
ATOM 3694 C CA . SER A 1 517 ? 24.715 -13.066 -26.675 1.00 95.00 517 SER A CA 1
ATOM 3695 C C . SER A 1 517 ? 24.446 -12.444 -25.304 1.00 95.00 517 SER A C 1
ATOM 3697 O O . SER A 1 517 ? 23.810 -11.394 -25.209 1.00 95.00 517 SER A O 1
ATOM 3699 N N . ALA A 1 518 ? 25.027 -13.033 -24.256 1.00 94.75 518 ALA A N 1
ATOM 3700 C CA . ALA A 1 518 ? 25.075 -12.466 -22.906 1.00 94.75 518 ALA A CA 1
ATOM 3701 C C . ALA A 1 518 ? 25.997 -11.233 -22.792 1.00 94.75 518 ALA A C 1
ATOM 3703 O O . ALA A 1 518 ? 25.912 -10.490 -21.820 1.00 94.75 518 ALA A O 1
ATOM 3704 N N . THR A 1 519 ? 26.863 -10.996 -23.783 1.00 94.62 519 THR A N 1
ATOM 3705 C CA . THR A 1 519 ? 27.622 -9.748 -23.951 1.00 94.62 519 THR A CA 1
ATOM 3706 C C . THR A 1 519 ? 26.948 -8.922 -25.053 1.00 94.62 519 THR A C 1
ATOM 3708 O O . THR A 1 519 ? 27.133 -9.249 -26.232 1.00 94.62 519 THR A O 1
ATOM 3711 N N . PRO A 1 520 ? 26.171 -7.868 -24.726 1.00 95.00 520 PRO A N 1
ATOM 3712 C CA . PRO A 1 520 ? 25.282 -7.214 -25.694 1.00 95.00 520 PRO A CA 1
ATOM 3713 C C . PRO A 1 520 ? 26.011 -6.604 -26.898 1.00 95.00 520 PRO A C 1
ATOM 3715 O O . PRO A 1 520 ? 25.568 -6.749 -28.035 1.00 95.00 520 PRO A O 1
ATOM 3718 N N . GLY A 1 521 ? 27.185 -5.996 -26.685 1.00 93.56 521 GLY A N 1
ATOM 3719 C CA . GLY A 1 521 ? 28.017 -5.450 -27.768 1.00 93.56 521 GLY A CA 1
ATOM 3720 C C . GLY A 1 521 ? 28.521 -6.496 -28.777 1.00 93.56 521 GLY A C 1
ATOM 3721 O O . GLY A 1 521 ? 28.806 -6.152 -29.922 1.00 93.56 521 GLY A O 1
ATOM 3722 N N . SER A 1 522 ? 28.578 -7.771 -28.381 1.00 93.81 522 SER A N 1
ATOM 3723 C CA . SER A 1 522 ? 28.981 -8.905 -29.227 1.00 93.81 522 SER A CA 1
ATOM 3724 C C . SER A 1 522 ? 27.792 -9.667 -29.822 1.00 93.81 522 SER A C 1
ATOM 3726 O O . SER A 1 522 ? 27.996 -10.690 -30.470 1.00 93.81 522 SER A O 1
ATOM 3728 N N . ALA A 1 523 ? 26.554 -9.212 -29.600 1.00 95.94 523 ALA A N 1
ATOM 3729 C CA . ALA A 1 523 ? 25.369 -9.917 -30.072 1.00 95.94 523 ALA A CA 1
ATOM 3730 C C . ALA A 1 523 ? 25.323 -10.005 -31.615 1.00 95.94 523 ALA A C 1
ATOM 3732 O O . ALA A 1 523 ? 25.557 -8.989 -32.286 1.00 95.94 523 ALA A O 1
ATOM 3733 N N . PRO A 1 524 ? 25.029 -11.196 -32.181 1.00 93.94 524 PRO A N 1
ATOM 3734 C CA . PRO A 1 524 ? 24.993 -11.428 -33.626 1.00 93.94 524 PRO A CA 1
ATOM 3735 C C . PRO A 1 524 ? 23.855 -10.674 -34.319 1.00 93.94 524 PRO A C 1
ATOM 3737 O O . PRO A 1 524 ? 23.985 -10.355 -35.498 1.00 93.94 524 PRO A O 1
ATOM 3740 N N . PHE A 1 525 ? 22.779 -10.352 -33.593 1.00 95.31 525 PHE A N 1
ATOM 3741 C CA . PHE A 1 525 ? 21.794 -9.350 -33.985 1.00 95.31 525 PHE A CA 1
ATOM 3742 C C . PHE A 1 525 ? 21.735 -8.250 -32.922 1.00 95.31 525 PHE A C 1
ATOM 3744 O O . PHE A 1 525 ? 21.480 -8.529 -31.747 1.00 95.31 525 PHE A O 1
ATOM 3751 N N . ARG A 1 526 ? 21.972 -6.998 -33.318 1.00 95.62 526 ARG A N 1
ATOM 3752 C CA . ARG A 1 526 ? 21.888 -5.837 -32.421 1.00 95.62 526 ARG A CA 1
ATOM 3753 C C . ARG A 1 526 ? 21.581 -4.542 -33.159 1.00 95.62 526 ARG A C 1
ATOM 3755 O O . ARG A 1 526 ? 21.963 -4.383 -34.315 1.00 95.62 526 ARG A O 1
ATOM 3762 N N . VAL A 1 527 ? 20.953 -3.613 -32.447 1.00 96.31 527 VAL A N 1
ATOM 3763 C CA . VAL A 1 527 ? 20.626 -2.258 -32.905 1.00 96.31 527 VAL A CA 1
ATOM 3764 C C . VAL A 1 527 ? 21.268 -1.257 -31.949 1.00 96.31 527 VAL A C 1
ATOM 3766 O O . VAL A 1 527 ? 21.007 -1.300 -30.745 1.00 96.31 527 VAL A O 1
ATOM 3769 N N . THR A 1 528 ? 22.135 -0.374 -32.445 1.00 93.94 528 THR A N 1
ATOM 3770 C CA . THR A 1 528 ? 22.756 0.683 -31.625 1.00 93.94 528 THR A CA 1
ATOM 3771 C C . THR A 1 528 ? 21.704 1.682 -31.123 1.00 93.94 528 THR A C 1
ATOM 3773 O O . THR A 1 528 ? 20.576 1.727 -31.612 1.00 93.94 528 THR A O 1
ATOM 3776 N N . LYS A 1 529 ? 22.070 2.540 -30.162 1.00 91.94 529 LYS A N 1
ATOM 3777 C CA . LYS A 1 529 ? 21.190 3.632 -29.702 1.00 91.94 529 LYS A CA 1
ATOM 3778 C C . LYS A 1 529 ? 20.879 4.672 -30.797 1.00 91.94 529 LYS A C 1
ATOM 3780 O O . LYS A 1 529 ? 19.911 5.410 -30.664 1.00 91.94 529 LYS A O 1
ATOM 3785 N N . THR A 1 530 ? 21.669 4.705 -31.872 1.00 89.94 530 THR A N 1
ATOM 3786 C CA . THR A 1 530 ? 21.466 5.520 -33.083 1.00 89.94 530 THR A CA 1
ATOM 3787 C C . THR A 1 530 ? 20.652 4.814 -34.175 1.00 89.94 530 THR A C 1
ATOM 3789 O O . THR A 1 530 ? 20.300 5.453 -35.161 1.00 89.94 530 THR A O 1
ATOM 3792 N N . GLY A 1 531 ? 20.299 3.535 -33.995 1.00 88.19 531 GLY A N 1
ATOM 3793 C CA . GLY A 1 531 ? 19.492 2.755 -34.941 1.00 88.19 531 GLY A CA 1
ATOM 3794 C C . GLY A 1 531 ? 20.287 1.871 -35.910 1.00 88.19 531 GLY A C 1
ATOM 3795 O O . GLY A 1 531 ? 19.683 1.181 -36.727 1.00 88.19 531 GLY A O 1
ATOM 3796 N N . ASP A 1 532 ? 21.619 1.843 -35.818 1.00 87.12 532 ASP A N 1
ATOM 3797 C CA . ASP A 1 532 ? 22.472 1.050 -36.708 1.00 87.12 532 ASP A CA 1
ATOM 3798 C C . ASP A 1 532 ? 22.309 -0.445 -36.419 1.00 87.12 532 ASP A C 1
ATOM 3800 O O . ASP A 1 532 ? 22.548 -0.911 -35.299 1.00 87.12 532 ASP A O 1
ATOM 3804 N N . ILE A 1 533 ? 21.925 -1.211 -37.439 1.00 89.62 533 ILE A N 1
ATOM 3805 C CA . ILE A 1 533 ? 21.709 -2.654 -37.332 1.00 89.62 533 ILE A CA 1
ATOM 3806 C C . ILE A 1 533 ? 23.012 -3.387 -37.653 1.00 89.62 533 ILE A C 1
ATOM 3808 O O . ILE A 1 533 ? 23.575 -3.231 -38.733 1.00 89.62 533 ILE A O 1
ATOM 3812 N N . THR A 1 534 ? 23.462 -4.258 -36.750 1.00 90.44 534 THR A N 1
ATOM 3813 C CA . THR A 1 534 ? 24.416 -5.322 -37.089 1.00 90.44 534 THR A CA 1
ATOM 3814 C C . THR A 1 534 ? 23.703 -6.666 -37.079 1.00 90.44 534 THR A C 1
ATOM 3816 O O . THR A 1 534 ? 23.158 -7.066 -36.051 1.00 90.44 534 THR A O 1
ATOM 3819 N N . ALA A 1 535 ? 23.771 -7.378 -38.203 1.00 90.44 535 ALA A N 1
ATOM 3820 C CA . ALA A 1 535 ? 23.409 -8.783 -38.326 1.00 90.44 535 ALA A CA 1
ATOM 3821 C C . ALA A 1 535 ? 24.622 -9.551 -38.876 1.00 90.44 535 ALA A C 1
ATOM 3823 O O . ALA A 1 535 ? 25.125 -9.212 -39.943 1.00 90.44 535 ALA A O 1
ATOM 3824 N N . THR A 1 536 ? 25.113 -10.567 -38.161 1.00 86.69 536 THR A N 1
ATOM 3825 C CA . THR A 1 536 ? 26.231 -11.415 -38.635 1.00 86.69 536 THR A CA 1
ATOM 3826 C C . THR A 1 536 ? 25.771 -12.587 -39.510 1.00 86.69 536 THR A C 1
ATOM 3828 O O . THR A 1 536 ? 26.603 -13.296 -40.069 1.00 86.69 536 THR A O 1
ATOM 3831 N N . GLY A 1 537 ? 24.457 -12.817 -39.594 1.00 77.44 537 GLY A N 1
ATOM 3832 C CA . GLY A 1 537 ? 23.817 -13.767 -40.507 1.00 77.44 537 GLY A CA 1
ATOM 3833 C C . GLY A 1 537 ? 23.138 -13.067 -41.689 1.00 77.44 537 GLY A C 1
ATOM 3834 O O . GLY A 1 537 ? 23.447 -11.926 -42.022 1.00 77.44 537 GLY A O 1
ATOM 3835 N N . THR A 1 538 ? 22.180 -13.742 -42.323 1.00 74.31 538 THR A N 1
ATOM 3836 C CA . THR A 1 538 ? 21.412 -13.185 -43.447 1.00 74.31 538 THR A CA 1
ATOM 3837 C C . THR A 1 538 ? 20.356 -12.181 -42.974 1.00 74.31 538 THR A C 1
ATOM 3839 O O . THR A 1 538 ? 19.560 -12.491 -42.089 1.00 74.31 538 THR A O 1
ATOM 3842 N N . LEU A 1 539 ? 20.288 -11.015 -43.621 1.00 76.12 539 LEU A N 1
ATOM 3843 C CA . LEU A 1 539 ? 19.173 -10.070 -43.508 1.00 76.12 539 LEU A CA 1
ATOM 3844 C C . LEU A 1 539 ? 18.251 -10.239 -44.727 1.00 76.12 539 LEU A C 1
ATOM 3846 O O . LEU A 1 539 ? 18.705 -10.103 -45.861 1.00 76.12 539 LEU A O 1
ATOM 3850 N N . ILE A 1 540 ? 16.972 -10.558 -44.504 1.00 72.44 540 ILE A N 1
ATOM 3851 C CA . ILE A 1 540 ? 15.994 -10.838 -45.570 1.00 72.44 540 ILE A CA 1
ATOM 3852 C C . ILE A 1 540 ? 14.878 -9.791 -45.528 1.00 72.44 540 ILE A C 1
ATOM 3854 O O . ILE A 1 540 ? 14.156 -9.700 -44.539 1.00 72.44 540 ILE A O 1
ATOM 3858 N N . ALA A 1 541 ? 14.692 -9.057 -46.626 1.00 71.31 541 ALA A N 1
ATOM 3859 C CA . ALA A 1 541 ? 13.520 -8.214 -46.854 1.00 71.31 541 ALA A CA 1
ATOM 3860 C C . ALA A 1 541 ? 12.589 -8.921 -47.856 1.00 71.31 541 ALA A C 1
ATOM 3862 O O . ALA A 1 541 ? 12.770 -8.831 -49.067 1.00 71.31 541 ALA A O 1
ATOM 3863 N N . SER A 1 542 ? 11.630 -9.701 -47.348 1.00 57.53 542 SER A N 1
ATOM 3864 C CA . SER A 1 542 ? 10.782 -10.590 -48.163 1.00 57.53 542 SER A CA 1
ATOM 3865 C C . SER A 1 542 ? 9.723 -9.864 -49.001 1.00 57.53 542 SER A C 1
ATOM 3867 O O . SER A 1 542 ? 9.269 -10.402 -50.008 1.00 57.53 542 SER A O 1
ATOM 3869 N N . SER A 1 543 ? 9.335 -8.648 -48.610 1.00 54.00 543 SER A N 1
ATOM 3870 C CA . SER A 1 543 ? 8.403 -7.795 -49.355 1.00 54.00 543 SER A CA 1
ATOM 3871 C C . SER A 1 543 ? 8.657 -6.316 -49.041 1.00 54.00 543 SER A C 1
ATOM 3873 O O . SER A 1 543 ? 8.056 -5.746 -48.132 1.00 54.00 543 SER A O 1
ATOM 3875 N N . GLY A 1 544 ? 9.576 -5.705 -49.784 1.00 56.59 544 GLY A N 1
ATOM 3876 C CA . GLY A 1 544 ? 9.975 -4.305 -49.624 1.00 56.59 544 GLY A CA 1
ATOM 3877 C C . GLY A 1 544 ? 11.460 -4.133 -49.923 1.00 56.59 544 GLY A C 1
ATOM 3878 O O . GLY A 1 544 ? 12.283 -4.897 -49.428 1.00 56.59 544 GLY A O 1
ATOM 3879 N N . GLY A 1 545 ? 11.809 -3.157 -50.761 1.00 62.97 545 GLY A N 1
ATOM 3880 C CA . GLY A 1 545 ? 13.210 -2.799 -50.986 1.00 62.97 545 GLY A CA 1
ATOM 3881 C C . GLY A 1 545 ? 13.789 -2.020 -49.804 1.00 62.97 545 GLY A C 1
ATOM 3882 O O . GLY A 1 545 ? 13.049 -1.442 -49.008 1.00 62.97 545 GLY A O 1
ATOM 3883 N N . ILE A 1 546 ? 15.118 -1.946 -49.722 1.00 69.00 546 ILE A N 1
ATOM 3884 C CA . ILE A 1 546 ? 15.788 -0.977 -48.848 1.00 69.00 546 ILE A CA 1
ATOM 3885 C C . ILE A 1 546 ? 15.557 0.413 -49.455 1.00 69.00 546 ILE A C 1
ATOM 3887 O O . ILE A 1 546 ? 16.051 0.705 -50.542 1.00 69.00 546 ILE A O 1
ATOM 3891 N N . SER A 1 547 ? 14.781 1.262 -48.782 1.00 60.47 547 SER A N 1
ATOM 3892 C CA . SER A 1 547 ? 14.557 2.649 -49.198 1.00 60.47 547 SER A CA 1
ATOM 3893 C C . SER A 1 547 ? 15.695 3.550 -48.715 1.00 60.47 547 SER A C 1
ATOM 3895 O O . SER A 1 547 ? 15.955 3.611 -47.514 1.00 60.47 547 SER A O 1
ATOM 3897 N N . GLY A 1 548 ? 16.326 4.286 -49.631 1.00 62.25 548 GLY A N 1
ATOM 3898 C CA . GLY A 1 548 ? 17.481 5.142 -49.345 1.00 62.25 548 GLY A CA 1
ATOM 3899 C C . GLY A 1 548 ? 18.771 4.581 -49.944 1.00 62.25 548 GLY A C 1
ATOM 3900 O O . GLY A 1 548 ? 18.737 3.806 -50.898 1.00 62.25 548 GLY A O 1
ATOM 3901 N N . ASN A 1 549 ? 19.917 4.987 -49.398 1.00 61.09 549 ASN A N 1
ATOM 3902 C CA . ASN A 1 549 ? 21.220 4.569 -49.910 1.00 61.09 549 ASN A CA 1
ATOM 3903 C C . ASN A 1 549 ? 21.598 3.183 -49.365 1.00 61.09 549 ASN A C 1
ATOM 3905 O O . ASN A 1 549 ? 21.727 3.002 -48.156 1.00 61.09 549 ASN A O 1
ATOM 3909 N N . PHE A 1 550 ? 21.838 2.222 -50.258 1.00 72.62 550 PHE A N 1
ATOM 3910 C CA . PHE A 1 550 ? 22.406 0.920 -49.907 1.00 72.62 550 PHE A CA 1
ATOM 3911 C C . PHE A 1 550 ? 23.916 0.925 -50.170 1.00 72.62 550 PHE A C 1
ATOM 3913 O O . PHE A 1 550 ? 24.361 0.812 -51.313 1.00 72.62 550 PHE A O 1
ATOM 3920 N N . TYR A 1 551 ? 24.703 1.086 -49.106 1.00 65.56 551 TYR A N 1
ATOM 3921 C CA . TYR A 1 551 ? 26.163 1.039 -49.165 1.00 65.56 551 TYR A CA 1
ATOM 3922 C C . TYR A 1 551 ? 26.651 -0.408 -49.050 1.00 65.56 551 TYR A C 1
ATOM 3924 O O . TYR A 1 551 ? 26.298 -1.116 -48.107 1.00 65.56 551 TYR A O 1
ATOM 3932 N N . VAL A 1 552 ? 27.479 -0.843 -50.002 1.00 67.31 552 VAL A N 1
ATOM 3933 C CA . VAL A 1 552 ? 28.109 -2.168 -49.991 1.00 67.31 552 VAL A CA 1
ATOM 3934 C C . VAL A 1 552 ? 29.618 -1.983 -49.902 1.00 67.31 552 VAL A C 1
ATOM 3936 O O . VAL A 1 552 ? 30.261 -1.583 -50.868 1.00 67.31 552 VAL A O 1
ATOM 3939 N N . GLY A 1 553 ? 30.169 -2.272 -48.723 1.00 62.22 553 GLY A N 1
ATOM 3940 C CA . GLY A 1 553 ? 31.543 -1.927 -48.347 1.00 62.22 553 GLY A CA 1
ATOM 3941 C C . GLY A 1 553 ? 31.569 -0.846 -47.272 1.00 62.22 553 GLY A C 1
ATOM 3942 O O . GLY A 1 553 ? 30.596 -0.119 -47.090 1.00 62.22 553 GLY A O 1
ATOM 3943 N N . SER A 1 554 ? 32.666 -0.780 -46.523 1.00 54.09 554 SER A N 1
ATOM 3944 C CA . SER A 1 554 ? 32.877 0.249 -45.505 1.00 54.09 554 SER A CA 1
ATOM 3945 C C . SER A 1 554 ? 33.549 1.486 -46.105 1.00 54.09 554 SER A C 1
ATOM 3947 O O . SER A 1 554 ? 34.386 1.366 -46.999 1.00 54.09 554 SER A O 1
ATOM 3949 N N . ASP A 1 555 ? 33.311 2.659 -45.509 1.00 49.72 555 ASP A N 1
ATOM 3950 C CA . ASP A 1 555 ? 34.124 3.868 -45.751 1.00 49.72 555 ASP A CA 1
ATOM 3951 C C . ASP A 1 555 ? 35.612 3.673 -45.369 1.00 49.72 555 ASP A C 1
ATOM 3953 O O . ASP A 1 555 ? 36.473 4.486 -45.696 1.00 49.72 555 ASP A O 1
ATOM 3957 N N . VAL A 1 556 ? 35.929 2.568 -44.681 1.00 41.16 556 VAL A N 1
ATOM 3958 C CA . VAL A 1 556 ? 37.265 2.168 -44.226 1.00 41.16 556 VAL A CA 1
ATOM 3959 C C . VAL A 1 556 ? 37.675 0.804 -44.793 1.00 41.16 556 VAL A C 1
ATOM 3961 O O . VAL A 1 556 ? 37.705 -0.208 -44.095 1.00 41.16 556 VAL A O 1
ATOM 3964 N N . GLY A 1 557 ? 38.027 0.794 -46.080 1.00 49.25 557 GLY A N 1
ATOM 3965 C CA . GLY A 1 557 ? 39.067 -0.082 -46.639 1.00 49.25 557 GLY A CA 1
ATOM 3966 C C . GLY A 1 557 ? 38.779 -1.580 -46.813 1.00 49.25 557 GLY A C 1
ATOM 3967 O O . GLY A 1 557 ? 39.687 -2.294 -47.232 1.00 49.25 557 GLY A O 1
ATOM 3968 N N . ALA A 1 558 ? 37.569 -2.077 -46.537 1.00 52.88 558 ALA A N 1
ATOM 3969 C CA . ALA A 1 558 ? 37.209 -3.477 -46.781 1.00 52.88 558 ALA A CA 1
ATOM 3970 C C . ALA A 1 558 ? 36.376 -3.627 -48.066 1.00 52.88 558 ALA A C 1
ATOM 3972 O O . ALA A 1 558 ? 35.386 -2.921 -48.260 1.00 52.88 558 ALA A O 1
ATOM 3973 N N . SER A 1 559 ? 36.759 -4.569 -48.935 1.00 54.84 559 SER A N 1
ATOM 3974 C CA . SER A 1 559 ? 36.093 -4.832 -50.218 1.00 54.84 559 SER A CA 1
ATOM 3975 C C . SER A 1 559 ? 34.654 -5.327 -50.029 1.00 54.84 559 SER A C 1
ATOM 3977 O O . SER A 1 559 ? 34.411 -6.512 -49.800 1.00 54.84 559 SER A O 1
ATOM 3979 N N . GLY A 1 560 ? 33.691 -4.414 -50.141 1.00 56.12 560 GLY A N 1
ATOM 3980 C CA . GLY A 1 560 ? 32.276 -4.750 -50.209 1.00 56.12 560 GLY A CA 1
ATOM 3981 C C . GLY A 1 560 ? 31.894 -5.257 -51.591 1.00 56.12 560 GLY A C 1
ATOM 3982 O O . GLY A 1 560 ? 31.899 -4.494 -52.552 1.00 56.12 560 GLY A O 1
ATOM 3983 N N . ASN A 1 561 ? 31.499 -6.524 -51.676 1.00 64.19 561 ASN A N 1
ATOM 3984 C CA . ASN A 1 561 ? 30.978 -7.116 -52.904 1.00 64.19 561 ASN A CA 1
ATOM 3985 C C . ASN A 1 561 ? 29.460 -7.287 -52.790 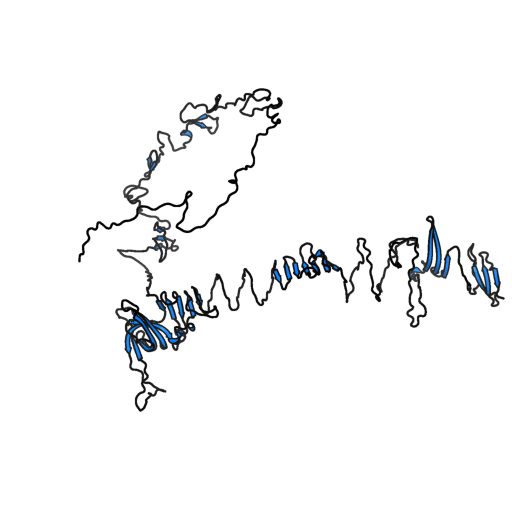1.00 64.19 561 ASN A C 1
ATOM 3987 O O . ASN A 1 561 ? 28.975 -7.902 -51.839 1.00 64.19 561 ASN A O 1
ATOM 3991 N N . LEU A 1 562 ? 28.711 -6.801 -53.783 1.00 73.25 562 LEU A N 1
ATOM 3992 C CA . LEU A 1 562 ? 27.293 -7.123 -53.925 1.00 73.25 562 LEU A CA 1
ATOM 3993 C C . LEU A 1 562 ? 27.163 -8.457 -54.664 1.00 73.25 562 LEU A C 1
ATOM 3995 O O . LEU A 1 562 ? 27.270 -8.514 -55.886 1.00 73.25 562 LEU A O 1
ATOM 3999 N N . TYR A 1 563 ? 26.948 -9.534 -53.912 1.00 67.75 563 TYR A N 1
ATOM 4000 C CA . TYR A 1 563 ? 26.640 -10.841 -54.484 1.00 67.75 563 TYR A CA 1
ATOM 4001 C C . TYR A 1 563 ? 25.150 -10.935 -54.808 1.00 67.75 563 TYR A C 1
ATOM 4003 O O . TYR A 1 563 ? 24.306 -10.738 -53.934 1.00 67.75 563 TYR A O 1
ATOM 4011 N N . VAL A 1 564 ? 24.832 -11.289 -56.050 1.00 70.00 564 VAL A N 1
ATOM 4012 C CA . VAL A 1 564 ? 23.475 -11.644 -56.476 1.00 70.00 564 VAL A CA 1
ATOM 4013 C C . VAL A 1 564 ? 23.431 -13.140 -56.772 1.00 70.00 564 VAL A C 1
ATOM 4015 O O . VAL A 1 564 ? 24.364 -13.697 -57.347 1.00 70.00 564 VAL A O 1
ATOM 4018 N N . GLY A 1 565 ? 22.385 -13.801 -56.271 1.00 65.00 565 GLY A N 1
ATOM 4019 C CA . GLY A 1 565 ? 22.259 -15.258 -56.294 1.00 65.00 565 GLY A CA 1
ATOM 4020 C C . GLY A 1 565 ? 22.043 -15.840 -57.692 1.00 65.00 565 GLY A C 1
ATOM 4021 O O . GLY A 1 565 ? 21.784 -15.126 -58.661 1.00 65.00 565 GLY A O 1
ATOM 4022 N N . SER A 1 566 ? 22.109 -17.168 -57.794 1.00 67.75 566 SER A N 1
ATOM 4023 C CA . SER A 1 566 ? 21.754 -17.876 -59.025 1.00 67.75 566 SER A CA 1
ATOM 4024 C C . SER A 1 566 ? 20.317 -17.553 -59.452 1.00 67.75 566 SER A C 1
ATOM 4026 O O . SER A 1 566 ? 19.401 -17.526 -58.631 1.00 67.75 566 SER A O 1
ATOM 4028 N N . ASN A 1 567 ? 20.125 -17.322 -60.753 1.00 55.44 567 ASN A N 1
ATOM 4029 C CA . ASN A 1 567 ? 18.852 -16.922 -61.369 1.00 55.44 567 ASN A CA 1
ATOM 4030 C C . ASN A 1 567 ? 18.259 -15.589 -60.857 1.00 55.44 567 ASN A C 1
ATOM 4032 O O . ASN A 1 567 ? 17.051 -15.383 -60.973 1.00 55.44 567 ASN A O 1
ATOM 4036 N N . ALA A 1 568 ? 19.080 -14.680 -60.317 1.00 63.44 568 ALA A N 1
ATOM 4037 C CA . ALA A 1 568 ? 18.661 -13.329 -59.950 1.00 63.44 568 ALA A CA 1
ATOM 4038 C C . ALA A 1 568 ? 19.402 -12.257 -60.772 1.00 63.44 568 ALA A C 1
ATOM 4040 O O . ALA A 1 568 ? 20.599 -12.367 -61.033 1.00 63.44 568 ALA A O 1
ATOM 4041 N N . ASP A 1 569 ? 18.679 -11.200 -61.152 1.00 65.06 569 ASP A N 1
ATOM 4042 C CA . ASP A 1 569 ? 19.206 -10.080 -61.936 1.00 65.06 569 ASP A CA 1
ATOM 4043 C C . ASP A 1 569 ? 19.575 -8.895 -61.028 1.00 65.06 569 ASP A C 1
ATOM 4045 O O . ASP A 1 569 ? 18.777 -8.486 -60.179 1.00 65.06 569 ASP A O 1
ATOM 4049 N N . MET A 1 570 ? 20.705 -8.231 -61.290 1.00 73.69 570 MET A N 1
ATOM 4050 C CA . MET A 1 570 ? 20.896 -6.842 -60.852 1.00 73.69 570 MET A CA 1
ATOM 4051 C C . MET A 1 570 ? 20.115 -5.906 -61.777 1.00 73.69 570 MET A C 1
ATOM 4053 O O . MET A 1 570 ? 20.595 -5.533 -62.847 1.00 73.69 570 MET A O 1
ATOM 4057 N N . ARG A 1 571 ? 18.901 -5.521 -61.372 1.00 68.81 571 ARG A N 1
ATOM 4058 C CA . ARG A 1 571 ? 18.078 -4.562 -62.122 1.00 68.81 571 ARG A CA 1
ATOM 4059 C C . ARG A 1 571 ? 18.367 -3.139 -61.670 1.00 68.81 571 ARG A C 1
ATOM 4061 O O . ARG A 1 571 ? 17.929 -2.714 -60.605 1.00 68.81 571 ARG A O 1
ATOM 4068 N N . PHE A 1 572 ? 19.078 -2.402 -62.510 1.00 70.44 572 PHE A N 1
ATOM 4069 C CA . PHE A 1 572 ? 19.124 -0.948 -62.429 1.00 70.44 572 PHE A CA 1
ATOM 4070 C C . PHE A 1 572 ? 17.807 -0.365 -63.002 1.00 70.44 572 PHE A C 1
ATOM 4072 O O . PHE A 1 572 ? 17.178 -0.985 -63.858 1.00 70.44 572 PHE A O 1
ATOM 4079 N N . SER A 1 573 ? 17.361 0.779 -62.471 1.00 68.69 573 SER A N 1
ATOM 4080 C CA . SER A 1 573 ? 16.042 1.404 -62.722 1.00 68.69 573 SER A CA 1
ATOM 4081 C C . SER A 1 573 ? 15.724 1.669 -64.206 1.00 68.69 573 SER A C 1
ATOM 4083 O O . SER A 1 573 ? 16.625 1.939 -64.993 1.00 68.69 573 SER A O 1
ATOM 4085 N N . ALA A 1 574 ? 14.436 1.675 -64.576 1.00 53.66 574 ALA A N 1
ATOM 4086 C CA . ALA A 1 574 ? 13.988 2.096 -65.910 1.00 53.66 574 ALA A CA 1
ATOM 4087 C C . ALA A 1 574 ? 14.299 3.579 -66.202 1.00 53.66 574 ALA A C 1
ATOM 4089 O O . ALA A 1 574 ? 14.588 3.934 -67.343 1.00 53.66 574 ALA A O 1
ATOM 4090 N N . ASP A 1 575 ? 14.305 4.417 -65.162 1.00 48.50 575 ASP A N 1
ATOM 4091 C CA . ASP A 1 575 ? 14.608 5.842 -65.255 1.00 48.50 575 ASP A CA 1
ATOM 4092 C C . ASP A 1 575 ? 16.014 6.145 -64.714 1.00 48.50 575 ASP A C 1
ATOM 4094 O O . ASP A 1 575 ? 16.341 5.817 -63.569 1.00 48.50 575 ASP A O 1
ATOM 4098 N N . GLY A 1 576 ? 16.829 6.836 -65.520 1.00 54.69 576 GLY A N 1
ATOM 4099 C CA . GLY A 1 576 ? 17.930 7.675 -65.029 1.00 54.69 576 GLY A CA 1
ATOM 4100 C C . GLY A 1 576 ? 19.176 6.984 -64.454 1.00 54.69 576 GLY A C 1
ATOM 4101 O O . GLY A 1 576 ? 19.827 7.569 -63.586 1.00 54.69 576 GLY A O 1
ATOM 4102 N N . ILE A 1 577 ? 19.561 5.789 -64.920 1.00 57.88 577 ILE A N 1
ATOM 4103 C CA . ILE A 1 577 ? 20.810 5.134 -64.477 1.00 57.88 577 ILE A CA 1
ATOM 4104 C C . ILE A 1 577 ? 22.034 5.947 -64.931 1.00 57.88 577 ILE A C 1
ATOM 4106 O O . ILE A 1 577 ? 22.486 5.844 -66.071 1.00 57.88 577 ILE A O 1
ATOM 4110 N N . ARG A 1 578 ? 22.622 6.735 -64.026 1.00 54.00 578 ARG A N 1
ATOM 4111 C CA . ARG A 1 578 ? 23.843 7.501 -64.307 1.00 54.00 578 ARG A CA 1
ATOM 4112 C C . ARG A 1 578 ? 25.092 6.761 -63.822 1.00 54.00 578 ARG A C 1
ATOM 4114 O O . ARG A 1 578 ? 25.614 7.044 -62.746 1.00 54.00 578 ARG A O 1
ATOM 4121 N N . CYS A 1 579 ? 25.628 5.869 -64.652 1.00 61.66 579 CYS A N 1
ATOM 4122 C CA . CYS A 1 579 ? 27.008 5.400 -64.504 1.00 61.66 579 CYS A CA 1
ATOM 4123 C C . CYS A 1 579 ? 27.968 6.542 -64.886 1.00 61.66 579 CYS A C 1
ATOM 4125 O O . CYS A 1 579 ? 28.302 6.712 -66.056 1.00 61.66 579 CYS A O 1
ATOM 4127 N N . ILE A 1 580 ? 28.364 7.368 -63.910 1.00 49.75 580 ILE A N 1
ATOM 4128 C CA . ILE A 1 580 ? 29.233 8.532 -64.143 1.00 49.75 580 ILE A CA 1
ATOM 4129 C C . ILE A 1 580 ? 30.624 8.062 -64.592 1.00 49.75 580 ILE A C 1
ATOM 4131 O O . ILE A 1 580 ? 31.402 7.537 -63.796 1.00 49.75 580 ILE A O 1
ATOM 4135 N N . LEU A 1 581 ? 30.942 8.296 -65.865 1.00 50.09 581 LEU A N 1
ATOM 4136 C CA . LEU A 1 581 ? 32.313 8.296 -66.372 1.00 50.09 581 LEU A CA 1
ATOM 4137 C C . LEU A 1 581 ? 33.000 9.623 -65.989 1.00 50.09 581 LEU A C 1
ATOM 4139 O O . LEU A 1 581 ? 32.316 10.647 -65.895 1.00 50.09 581 LEU A O 1
ATOM 4143 N N . PRO A 1 582 ? 34.326 9.640 -65.762 1.00 52.88 582 PRO A N 1
ATOM 4144 C CA . PRO A 1 582 ? 35.041 10.870 -65.438 1.00 52.88 582 PRO A CA 1
ATOM 4145 C C . PRO A 1 582 ? 34.951 11.904 -66.560 1.00 52.88 582 PRO A C 1
ATOM 4147 O O . PRO A 1 582 ? 35.113 11.583 -67.737 1.00 52.88 582 PRO A O 1
ATOM 4150 N N . THR A 1 583 ? 34.804 13.172 -66.181 1.00 46.72 583 THR A N 1
ATOM 4151 C CA . THR A 1 583 ? 34.995 14.322 -67.071 1.00 46.72 583 THR A CA 1
ATOM 4152 C C . THR A 1 583 ? 36.486 14.482 -67.391 1.00 46.72 583 THR A C 1
ATOM 4154 O O . THR A 1 583 ? 37.206 15.239 -66.744 1.00 46.72 583 THR A O 1
ATOM 4157 N N . ALA A 1 584 ? 36.962 13.737 -68.389 1.00 50.28 584 ALA A N 1
ATOM 4158 C CA . ALA A 1 584 ? 38.307 13.849 -68.944 1.00 50.28 584 ALA A CA 1
ATOM 4159 C C . ALA A 1 584 ? 38.247 14.446 -70.358 1.00 50.28 584 ALA A C 1
ATOM 4161 O O . ALA A 1 584 ? 37.423 14.046 -71.175 1.00 50.28 584 ALA A O 1
ATOM 4162 N N . ALA A 1 585 ? 39.142 15.387 -70.669 1.00 48.56 585 ALA A N 1
ATOM 4163 C CA . ALA A 1 585 ? 39.165 16.097 -71.954 1.00 48.56 585 ALA A CA 1
ATOM 4164 C C . ALA A 1 585 ? 39.806 15.296 -73.116 1.00 48.56 585 ALA A C 1
ATOM 4166 O O . ALA A 1 585 ? 40.178 15.874 -74.134 1.00 48.56 585 ALA A O 1
ATOM 4167 N N . GLY A 1 586 ? 39.979 13.979 -72.969 1.00 51.81 586 GLY A N 1
ATOM 4168 C CA . GLY A 1 586 ? 40.613 13.114 -73.963 1.00 51.81 586 GLY A CA 1
ATOM 4169 C C . GLY A 1 586 ? 40.103 11.676 -73.882 1.00 51.81 586 GLY A C 1
ATOM 4170 O O . GLY A 1 586 ? 39.639 11.236 -72.836 1.00 51.81 586 GLY A O 1
ATOM 4171 N N . ALA A 1 587 ? 40.212 10.938 -74.989 1.00 49.75 587 ALA A N 1
ATOM 4172 C CA . ALA A 1 587 ? 39.615 9.606 -75.161 1.00 49.75 587 ALA A CA 1
ATOM 4173 C C . ALA A 1 587 ? 40.223 8.483 -74.286 1.00 49.75 587 ALA A C 1
ATOM 4175 O O . ALA A 1 587 ? 39.702 7.371 -74.263 1.00 49.75 587 ALA A O 1
ATOM 4176 N N . ASN A 1 588 ? 41.309 8.756 -73.557 1.00 52.53 588 ASN A N 1
ATOM 4177 C CA . ASN A 1 588 ? 41.960 7.793 -72.671 1.00 52.53 588 ASN A CA 1
ATOM 4178 C C . ASN A 1 588 ? 41.427 7.931 -71.233 1.00 52.53 588 ASN A C 1
ATOM 4180 O O . ASN A 1 588 ? 41.548 8.999 -70.635 1.00 52.53 588 ASN A O 1
ATOM 4184 N N . ILE A 1 589 ? 40.952 6.828 -70.632 1.00 52.25 589 ILE A N 1
ATOM 4185 C CA . ILE A 1 589 ? 40.570 6.748 -69.203 1.00 52.25 589 ILE A CA 1
ATOM 4186 C C . ILE A 1 589 ? 41.514 5.779 -68.445 1.00 52.25 589 ILE A C 1
ATOM 4188 O O . ILE A 1 589 ? 41.147 4.631 -68.187 1.00 52.25 589 ILE A O 1
ATOM 4192 N N . PRO A 1 590 ? 42.752 6.190 -68.093 1.00 51.28 590 PRO A N 1
ATOM 4193 C CA . PRO A 1 590 ? 43.770 5.302 -67.528 1.00 51.28 590 PRO A CA 1
ATOM 4194 C C . PRO A 1 590 ? 43.860 5.402 -65.991 1.00 51.28 590 PRO A C 1
ATOM 4196 O O . PRO A 1 590 ? 44.933 5.656 -65.448 1.00 51.28 590 PRO A O 1
ATOM 4199 N N . THR A 1 591 ? 42.750 5.247 -65.259 1.00 52.22 591 THR A N 1
ATOM 4200 C CA . THR A 1 591 ? 42.756 5.361 -63.783 1.00 52.22 591 THR A CA 1
ATOM 4201 C C . THR A 1 591 ? 42.179 4.133 -63.083 1.00 52.22 591 THR A C 1
ATOM 4203 O O . THR A 1 591 ? 41.277 3.454 -63.578 1.00 52.22 591 THR A O 1
ATOM 4206 N N . ALA A 1 592 ? 42.688 3.833 -61.885 1.00 49.97 592 ALA A N 1
ATOM 4207 C CA . ALA A 1 592 ? 42.295 2.650 -61.119 1.00 49.97 592 ALA A CA 1
ATOM 4208 C C . ALA A 1 592 ? 40.811 2.642 -60.698 1.00 49.97 592 ALA A C 1
ATOM 4210 O O . ALA A 1 592 ? 40.280 1.572 -60.418 1.00 49.97 592 ALA A O 1
ATOM 4211 N N . SER A 1 593 ? 40.122 3.785 -60.704 1.00 49.91 593 SER A N 1
ATOM 4212 C CA . SER A 1 593 ? 38.852 3.936 -59.983 1.00 49.91 593 SER A CA 1
ATOM 4213 C C . SER A 1 593 ? 37.571 3.724 -60.801 1.00 49.91 593 SER A C 1
ATOM 4215 O O . SER A 1 593 ? 36.528 3.515 -60.191 1.00 49.91 593 SER A O 1
ATOM 4217 N N . GLN A 1 594 ? 37.580 3.844 -62.139 1.00 54.72 594 GLN A N 1
ATOM 4218 C CA . GLN A 1 594 ? 36.333 4.105 -62.891 1.00 54.72 594 GLN A CA 1
ATOM 4219 C C . GLN A 1 594 ? 36.238 3.385 -64.253 1.00 54.72 594 GLN A C 1
ATOM 4221 O O . GLN A 1 594 ? 36.803 3.837 -65.243 1.00 54.72 594 GLN A O 1
ATOM 4226 N N . ALA A 1 595 ? 35.497 2.269 -64.288 1.00 52.41 595 ALA A N 1
ATOM 4227 C CA . ALA A 1 595 ? 34.809 1.670 -65.448 1.00 52.41 595 ALA A CA 1
ATOM 4228 C C . ALA A 1 595 ? 33.955 0.475 -64.965 1.00 52.41 595 ALA A C 1
ATOM 4230 O O . ALA A 1 595 ? 34.256 -0.092 -63.913 1.00 52.41 595 ALA A O 1
ATOM 4231 N N . ILE A 1 596 ? 32.954 0.024 -65.736 1.00 63.47 596 ILE A N 1
ATOM 4232 C CA . ILE A 1 596 ? 32.359 -1.311 -65.520 1.00 63.47 596 ILE A CA 1
ATOM 4233 C C . ILE A 1 596 ? 33.422 -2.348 -65.903 1.00 63.47 596 ILE A C 1
ATOM 4235 O O . ILE A 1 596 ? 33.767 -2.480 -67.077 1.00 63.47 596 ILE A O 1
ATOM 4239 N N . ARG A 1 597 ? 33.973 -3.063 -64.916 1.00 55.47 597 ARG A N 1
ATOM 4240 C CA . ARG A 1 597 ? 35.038 -4.059 -65.114 1.00 55.47 597 ARG A CA 1
ATOM 4241 C C . ARG A 1 597 ? 34.568 -5.439 -64.693 1.00 55.47 597 ARG A C 1
ATOM 4243 O O . ARG A 1 597 ? 34.174 -5.639 -63.548 1.00 55.47 597 ARG A O 1
ATOM 4250 N N . TRP A 1 598 ? 34.697 -6.394 -65.605 1.00 55.91 598 TRP A N 1
ATOM 4251 C CA . TRP A 1 598 ? 34.495 -7.811 -65.335 1.00 55.91 598 TRP A CA 1
ATOM 4252 C C . TRP A 1 598 ? 35.868 -8.458 -65.153 1.00 55.91 598 TRP A C 1
ATOM 4254 O O . TRP A 1 598 ? 36.635 -8.581 -66.107 1.00 55.91 598 TRP A O 1
ATOM 4264 N N . PHE A 1 599 ? 36.210 -8.824 -63.917 1.00 51.38 599 PHE A N 1
ATOM 4265 C CA . PHE A 1 599 ? 37.459 -9.525 -63.621 1.00 51.38 599 PHE A CA 1
ATOM 4266 C C . PHE A 1 599 ? 37.251 -11.039 -63.774 1.00 51.38 599 PHE A C 1
ATOM 4268 O O . PHE A 1 599 ? 36.394 -11.591 -63.079 1.00 51.38 599 PHE A O 1
ATOM 4275 N N . PRO A 1 600 ? 38.034 -11.744 -64.612 1.00 46.69 600 PRO A N 1
ATOM 4276 C CA . PRO A 1 600 ? 38.023 -13.202 -64.655 1.00 46.69 600 PRO A CA 1
ATOM 4277 C C . PRO A 1 600 ? 38.754 -13.779 -63.427 1.00 46.69 600 PRO A C 1
ATOM 4279 O O . PRO A 1 600 ? 39.868 -14.286 -63.528 1.00 46.69 600 PRO A O 1
ATOM 4282 N N . SER A 1 601 ? 38.078 -13.737 -62.273 1.00 46.66 601 SER A N 1
ATOM 4283 C CA . SER A 1 601 ? 38.461 -14.309 -60.967 1.00 46.66 601 SER A CA 1
ATOM 4284 C C . SER A 1 601 ? 39.661 -13.689 -60.220 1.00 46.66 601 SER A C 1
ATOM 4286 O O . SER A 1 601 ? 40.524 -13.021 -60.785 1.00 46.66 601 SER A O 1
ATOM 4288 N N . GLY A 1 602 ? 39.726 -13.966 -58.910 1.00 50.19 602 GLY A N 1
ATOM 4289 C CA . GLY A 1 602 ? 40.975 -13.965 -58.142 1.00 50.19 602 GLY A CA 1
ATOM 4290 C C . GLY A 1 602 ? 41.288 -12.692 -57.356 1.00 50.19 602 GLY A C 1
ATOM 4291 O O . GLY A 1 602 ? 40.813 -12.515 -56.237 1.00 50.19 602 GLY A O 1
ATOM 4292 N N . THR A 1 603 ? 42.181 -11.863 -57.894 1.00 50.75 603 THR A N 1
ATOM 4293 C CA . THR A 1 603 ? 42.946 -10.868 -57.122 1.00 50.75 603 THR A CA 1
ATOM 4294 C C . THR A 1 603 ? 43.001 -9.533 -57.863 1.00 50.75 603 THR A C 1
ATOM 4296 O O . THR A 1 603 ? 43.885 -9.294 -58.687 1.00 50.75 603 THR A O 1
ATOM 4299 N N . GLY A 1 604 ? 42.016 -8.671 -57.603 1.00 56.41 604 GLY A N 1
ATOM 4300 C CA . GLY A 1 604 ? 41.811 -7.428 -58.345 1.00 56.41 604 GLY A CA 1
ATOM 4301 C C . GLY A 1 604 ? 42.851 -6.343 -58.057 1.00 56.41 604 GLY A C 1
ATOM 4302 O O . GLY A 1 604 ? 42.734 -5.626 -57.070 1.00 56.41 604 GLY A O 1
ATOM 4303 N N . SER A 1 605 ? 43.796 -6.167 -58.980 1.00 50.66 605 SER A N 1
ATOM 4304 C CA . SER A 1 605 ? 44.570 -4.935 -59.181 1.00 50.66 605 SER A CA 1
ATOM 4305 C C . SER A 1 605 ? 44.831 -4.756 -60.676 1.00 50.66 605 SER A C 1
ATOM 4307 O O . SER A 1 605 ? 45.075 -5.731 -61.388 1.00 50.66 605 SER A O 1
ATOM 4309 N N . TRP A 1 606 ? 44.762 -3.519 -61.172 1.00 49.91 606 TRP A N 1
ATOM 4310 C CA . TRP A 1 606 ? 45.124 -3.222 -62.561 1.00 49.91 606 TRP A CA 1
ATOM 4311 C C . TRP A 1 606 ? 46.625 -3.451 -62.767 1.00 49.91 606 TRP A C 1
ATOM 4313 O O . TRP A 1 606 ? 47.436 -2.998 -61.960 1.00 49.91 606 TRP A O 1
ATOM 4323 N N . THR A 1 607 ? 46.994 -4.125 -63.857 1.00 47.78 607 THR A N 1
ATOM 4324 C CA . THR A 1 607 ? 48.390 -4.256 -64.290 1.00 47.78 607 THR A CA 1
ATOM 4325 C C . THR A 1 607 ? 48.476 -4.046 -65.798 1.00 47.78 607 THR A C 1
ATOM 4327 O O . THR A 1 607 ? 47.536 -4.357 -66.528 1.00 47.78 607 THR A O 1
ATOM 4330 N N . SER A 1 608 ? 49.623 -3.576 -66.280 1.00 44.41 608 SER A N 1
ATOM 4331 C CA . SER A 1 608 ? 49.921 -3.442 -67.711 1.00 44.41 608 SER A CA 1
ATOM 4332 C C . SER A 1 608 ? 50.225 -4.776 -68.417 1.00 44.41 608 SER A C 1
ATOM 4334 O O . SER A 1 608 ? 50.580 -4.769 -69.591 1.00 44.41 608 SER A O 1
ATOM 4336 N N . ALA A 1 609 ? 50.111 -5.914 -67.719 1.00 40.47 609 ALA A N 1
ATOM 4337 C CA . ALA A 1 609 ? 50.568 -7.226 -68.183 1.00 40.47 609 ALA A CA 1
ATOM 4338 C C . ALA A 1 609 ? 49.436 -8.207 -68.557 1.00 40.47 609 ALA A C 1
ATOM 4340 O O . ALA A 1 609 ? 49.723 -9.343 -68.930 1.00 40.47 609 ALA A O 1
ATOM 4341 N N . VAL A 1 610 ? 48.161 -7.812 -68.437 1.00 41.56 610 VAL A N 1
ATOM 4342 C CA . VAL A 1 610 ? 46.999 -8.702 -68.634 1.00 41.56 610 VAL A CA 1
ATOM 4343 C C . VAL A 1 610 ? 45.935 -8.029 -69.507 1.00 41.56 610 VAL A C 1
ATOM 4345 O O . VAL A 1 610 ? 45.646 -6.846 -69.346 1.00 41.56 610 VAL A O 1
ATOM 4348 N N . SER A 1 611 ? 45.341 -8.790 -70.429 1.00 39.78 611 SER A N 1
ATOM 4349 C CA . SER A 1 611 ? 44.231 -8.346 -71.283 1.00 39.78 611 SER A CA 1
ATOM 4350 C C . SER A 1 611 ? 42.869 -8.565 -70.613 1.00 39.78 611 SER A C 1
ATOM 4352 O O . SER A 1 611 ? 42.665 -9.555 -69.913 1.00 39.78 611 SER A O 1
ATOM 4354 N N . TYR A 1 612 ? 41.912 -7.673 -70.880 1.00 46.91 612 TYR A N 1
ATOM 4355 C CA . TYR A 1 612 ? 40.552 -7.723 -70.332 1.00 46.91 612 TYR A CA 1
ATOM 4356 C C . TYR A 1 612 ? 39.518 -7.643 -71.461 1.00 46.91 612 TYR A C 1
ATOM 4358 O O . TYR A 1 612 ? 39.741 -6.948 -72.450 1.00 46.91 612 TYR A O 1
ATOM 4366 N N . ALA A 1 613 ? 38.370 -8.303 -71.296 1.00 44.31 613 ALA A N 1
ATOM 4367 C CA . ALA A 1 613 ? 37.234 -8.210 -72.212 1.00 44.31 613 ALA A CA 1
ATOM 4368 C C . ALA A 1 613 ? 35.923 -8.103 -71.420 1.00 44.31 613 ALA A C 1
ATOM 4370 O O . ALA A 1 613 ? 35.705 -8.854 -70.472 1.00 44.31 613 ALA A O 1
ATOM 4371 N N . GLY A 1 614 ? 35.052 -7.171 -71.814 1.00 51.28 614 GLY A N 1
ATOM 4372 C CA . GLY A 1 614 ? 33.689 -7.042 -71.298 1.00 51.28 614 GLY A CA 1
ATOM 4373 C C . GLY A 1 614 ? 32.689 -7.326 -72.414 1.00 51.28 614 GLY A C 1
ATOM 4374 O O . GLY A 1 614 ? 32.772 -6.713 -73.475 1.00 51.28 614 GLY A O 1
ATOM 4375 N N . LEU A 1 615 ? 31.762 -8.257 -72.187 1.00 46.19 615 LEU A N 1
ATOM 4376 C CA . LEU A 1 615 ? 30.748 -8.640 -73.168 1.00 46.19 615 LEU A CA 1
ATOM 4377 C C . LEU A 1 615 ? 29.445 -7.868 -72.914 1.00 46.19 615 LEU A C 1
ATOM 4379 O O . LEU A 1 615 ? 28.863 -7.982 -71.838 1.00 46.19 615 LEU A O 1
ATOM 4383 N N . ILE A 1 616 ? 28.972 -7.120 -73.914 1.00 59.22 616 ILE A N 1
ATOM 4384 C CA . ILE A 1 616 ? 27.651 -6.471 -73.917 1.00 59.22 616 ILE A CA 1
ATOM 4385 C C . ILE A 1 616 ? 26.871 -7.009 -75.121 1.00 59.22 616 ILE A C 1
ATOM 4387 O O . ILE A 1 616 ? 26.946 -6.460 -76.214 1.00 59.22 616 ILE A O 1
ATOM 4391 N N . THR A 1 617 ? 26.147 -8.113 -74.949 1.00 58.00 617 THR A N 1
ATOM 4392 C CA . THR A 1 617 ? 25.321 -8.703 -76.020 1.00 58.00 617 THR A CA 1
ATOM 4393 C C . THR A 1 617 ? 23.842 -8.457 -75.779 1.00 58.00 617 THR A C 1
ATOM 4395 O O . THR A 1 617 ? 23.326 -8.753 -74.702 1.00 58.00 617 THR A O 1
ATOM 4398 N N . TYR A 1 618 ? 23.153 -7.987 -76.813 1.00 56.53 618 TYR A N 1
ATOM 4399 C CA . TYR A 1 618 ? 21.712 -7.799 -76.854 1.00 56.53 618 TYR A CA 1
ATOM 4400 C C . TYR A 1 618 ? 21.045 -8.936 -77.638 1.00 56.53 618 TYR A C 1
ATOM 4402 O O . TYR A 1 618 ? 21.502 -9.335 -78.711 1.00 56.53 618 TYR A O 1
ATOM 4410 N N . LYS A 1 619 ? 19.926 -9.444 -77.113 1.00 54.78 619 LYS A N 1
ATOM 4411 C CA . LYS A 1 619 ? 19.038 -10.353 -77.841 1.00 54.78 619 LYS A CA 1
ATOM 4412 C C . LYS A 1 619 ? 17.892 -9.549 -78.438 1.00 54.78 619 LYS A C 1
ATOM 4414 O O . LYS A 1 619 ? 17.069 -9.014 -77.699 1.00 54.78 619 LYS A O 1
ATOM 4419 N N . ASN A 1 620 ? 17.808 -9.532 -79.765 1.00 57.34 620 ASN A N 1
ATOM 4420 C CA . ASN A 1 620 ? 16.670 -8.964 -80.477 1.00 57.34 620 ASN A CA 1
ATOM 4421 C C . ASN A 1 620 ? 15.357 -9.652 -80.012 1.00 57.34 620 ASN A C 1
ATOM 4423 O O . ASN A 1 620 ? 15.295 -10.885 -80.022 1.00 57.34 620 ASN A O 1
ATOM 4427 N N . PRO A 1 621 ? 14.321 -8.904 -79.581 1.00 58.72 621 PRO A N 1
ATOM 4428 C CA . PRO A 1 621 ? 13.065 -9.455 -79.066 1.00 58.72 621 PRO A CA 1
ATOM 4429 C C . PRO A 1 621 ? 12.071 -9.869 -80.164 1.00 58.72 621 PRO A C 1
ATOM 4431 O O . PRO A 1 621 ? 10.944 -10.248 -79.847 1.00 58.72 621 PRO A O 1
ATOM 4434 N N . SER A 1 622 ? 12.462 -9.813 -81.444 1.00 63.69 622 SER A N 1
ATOM 4435 C CA . SER A 1 622 ? 11.719 -10.443 -82.542 1.00 63.69 622 SER A CA 1
ATOM 4436 C C . SER A 1 622 ? 11.345 -11.892 -82.181 1.00 63.69 622 SER A C 1
ATOM 4438 O O . SER A 1 622 ? 12.188 -12.604 -81.631 1.00 63.69 622 SER A O 1
ATOM 4440 N N . PRO A 1 623 ? 10.122 -12.371 -82.492 1.00 58.69 623 PRO A N 1
ATOM 4441 C CA . PRO A 1 623 ? 9.651 -13.699 -82.084 1.00 58.69 623 PRO A CA 1
ATOM 4442 C C . PRO A 1 623 ? 10.465 -14.876 -82.654 1.00 58.69 623 PRO A C 1
ATOM 4444 O O . PRO A 1 623 ? 10.337 -15.996 -82.163 1.00 58.69 623 PRO A O 1
ATOM 4447 N N . THR A 1 624 ? 11.331 -14.640 -83.646 1.00 61.94 624 THR A N 1
ATOM 4448 C CA . THR A 1 624 ? 12.292 -15.624 -84.175 1.00 61.94 624 THR A CA 1
ATOM 4449 C C . THR A 1 624 ? 13.691 -15.001 -84.319 1.00 61.94 624 THR A C 1
ATOM 4451 O O . THR A 1 624 ? 14.109 -14.681 -85.435 1.00 61.94 624 THR A O 1
ATOM 4454 N N . PRO A 1 625 ? 14.437 -14.778 -83.221 1.00 58.34 625 PRO A N 1
ATOM 4455 C CA . PRO A 1 625 ? 15.717 -14.087 -83.280 1.00 58.34 625 PRO A CA 1
ATOM 4456 C C . PRO A 1 625 ? 16.842 -15.075 -83.606 1.00 58.34 625 PRO A C 1
ATOM 4458 O O . PRO A 1 625 ? 17.214 -15.909 -82.782 1.00 58.34 625 PRO A O 1
ATOM 4461 N N . THR A 1 626 ? 17.389 -14.973 -84.818 1.00 62.53 626 THR A N 1
ATOM 4462 C CA . THR A 1 626 ? 18.488 -15.820 -85.321 1.00 62.53 626 THR A CA 1
ATOM 4463 C C . THR A 1 626 ? 19.880 -15.211 -85.122 1.00 62.53 626 THR A C 1
ATOM 4465 O O . THR A 1 626 ? 20.867 -15.799 -85.552 1.00 62.53 626 THR A O 1
ATOM 4468 N N . VAL A 1 627 ? 19.969 -14.036 -84.491 1.00 60.44 627 VAL A N 1
ATOM 4469 C CA . VAL A 1 627 ? 21.209 -13.286 -84.233 1.00 60.44 627 VAL A CA 1
ATOM 4470 C C . VAL A 1 627 ? 21.213 -12.717 -82.813 1.00 60.44 627 VAL A C 1
ATOM 4472 O O . VAL A 1 627 ? 20.166 -12.322 -82.296 1.00 60.44 627 VAL A O 1
ATOM 4475 N N . MET A 1 628 ? 22.396 -12.704 -82.191 1.00 59.75 628 MET A N 1
ATOM 4476 C CA . MET A 1 628 ? 22.711 -11.922 -80.991 1.00 59.75 628 MET A CA 1
ATOM 4477 C C . MET A 1 628 ? 23.601 -10.763 -81.439 1.00 59.75 628 MET A C 1
ATOM 4479 O O . MET A 1 628 ? 24.621 -11.011 -82.082 1.00 59.75 628 MET A O 1
ATOM 4483 N N . ASP A 1 629 ? 23.252 -9.532 -81.080 1.00 60.44 629 ASP A N 1
ATOM 4484 C CA . ASP A 1 629 ? 23.946 -8.341 -81.566 1.00 60.44 629 ASP A CA 1
ATOM 4485 C C . ASP A 1 629 ? 24.803 -7.714 -80.455 1.00 60.44 629 ASP A C 1
ATOM 4487 O O . ASP A 1 629 ? 24.339 -7.492 -79.334 1.00 60.44 629 ASP A O 1
ATOM 4491 N N . LEU A 1 630 ? 26.060 -7.387 -80.766 1.00 67.25 630 LEU A N 1
ATOM 4492 C CA . LEU A 1 630 ? 26.867 -6.443 -79.987 1.00 67.25 630 LEU A CA 1
ATOM 4493 C C . LEU A 1 630 ? 26.600 -5.047 -80.555 1.00 67.25 630 LEU A C 1
ATOM 4495 O O . LEU A 1 630 ? 27.140 -4.682 -81.598 1.00 67.25 630 LEU A O 1
ATOM 4499 N N . ILE A 1 631 ? 25.741 -4.279 -79.886 1.00 66.31 631 ILE A N 1
ATOM 4500 C CA . ILE A 1 631 ? 25.350 -2.938 -80.332 1.00 66.31 631 ILE A CA 1
ATOM 4501 C C . ILE A 1 631 ? 26.161 -1.894 -79.560 1.00 66.31 631 ILE A C 1
ATOM 4503 O O . ILE A 1 631 ? 25.979 -1.714 -78.357 1.00 66.31 631 ILE A O 1
ATOM 4507 N N . LEU A 1 632 ? 27.038 -1.187 -80.273 1.00 71.25 632 LEU A N 1
ATOM 4508 C CA . LEU A 1 632 ? 27.766 -0.015 -79.784 1.00 71.25 632 LEU A CA 1
ATOM 4509 C C . LEU A 1 632 ? 27.272 1.217 -80.550 1.00 71.25 632 LEU A C 1
ATOM 4511 O O . LEU A 1 632 ? 27.807 1.565 -81.602 1.00 71.25 632 LEU A O 1
ATOM 4515 N N . THR A 1 633 ? 26.212 1.852 -80.050 1.00 70.44 633 THR A N 1
ATOM 4516 C CA . THR A 1 633 ? 25.603 3.022 -80.697 1.00 70.44 633 THR A CA 1
ATOM 4517 C C . THR A 1 633 ? 26.137 4.318 -80.105 1.00 70.44 633 THR A C 1
ATOM 4519 O O . THR A 1 633 ? 26.026 4.561 -78.907 1.00 70.44 633 THR A O 1
ATOM 4522 N N . SER A 1 634 ? 26.648 5.177 -80.982 1.00 75.06 634 SER A N 1
ATOM 4523 C CA . SER A 1 634 ? 26.813 6.605 -80.736 1.00 75.06 634 SER A CA 1
ATOM 4524 C C . SER A 1 634 ? 25.775 7.325 -81.589 1.00 75.06 634 SER A C 1
ATOM 4526 O O . SER A 1 634 ? 25.682 7.060 -82.789 1.00 75.06 634 SER A O 1
ATOM 4528 N N . CYS A 1 635 ? 24.960 8.179 -80.977 1.00 75.69 635 CYS A N 1
ATOM 4529 C CA . CYS A 1 635 ? 23.966 8.988 -81.670 1.00 75.69 635 CYS A CA 1
ATOM 4530 C C . CYS A 1 635 ? 24.059 10.434 -81.191 1.00 75.69 635 CYS A C 1
ATOM 4532 O O . CYS A 1 635 ? 24.112 10.699 -79.990 1.00 75.69 635 CYS A O 1
ATOM 4534 N N . VAL A 1 636 ? 24.047 11.354 -82.146 1.00 65.81 636 VAL A N 1
ATOM 4535 C CA . VAL A 1 636 ? 23.802 12.776 -81.918 1.00 65.81 636 VAL A CA 1
ATOM 4536 C C . VAL A 1 636 ? 22.321 12.999 -82.224 1.00 65.81 636 VAL A C 1
ATOM 4538 O O . VAL A 1 636 ? 21.819 12.456 -83.209 1.00 65.81 636 VAL A O 1
ATOM 4541 N N . GLY A 1 637 ? 21.607 13.687 -81.331 1.00 65.31 637 GLY A N 1
ATOM 4542 C CA . GLY A 1 637 ? 20.184 13.990 -81.511 1.00 65.31 637 GLY A CA 1
ATOM 4543 C C . GLY A 1 637 ? 19.966 15.162 -82.466 1.00 65.31 637 GLY A C 1
ATOM 4544 O O . GLY A 1 637 ? 20.893 15.927 -82.720 1.00 65.31 637 GLY A O 1
ATOM 4545 N N . ASP A 1 638 ? 18.735 15.324 -82.955 1.00 58.91 638 ASP A N 1
ATOM 4546 C CA . ASP A 1 638 ? 18.376 16.346 -83.953 1.00 58.91 638 ASP A CA 1
ATOM 4547 C C . ASP A 1 638 ? 18.777 17.780 -83.537 1.00 58.91 638 ASP A C 1
ATOM 4549 O O . ASP A 1 638 ? 19.153 18.582 -84.390 1.00 58.91 638 ASP A O 1
ATOM 4553 N N . ASP A 1 639 ? 18.766 18.086 -82.233 1.00 65.69 639 ASP A N 1
ATOM 4554 C CA . ASP A 1 639 ? 19.167 19.391 -81.679 1.00 65.69 639 ASP A CA 1
ATOM 4555 C C . ASP A 1 639 ? 20.683 19.678 -81.803 1.00 65.69 639 ASP A C 1
ATOM 4557 O O . ASP A 1 639 ? 21.089 20.836 -81.908 1.00 65.69 639 ASP A O 1
ATOM 4561 N N . ASP A 1 640 ? 21.522 18.635 -81.818 1.00 70.44 640 ASP A N 1
ATOM 4562 C CA . ASP A 1 640 ? 22.992 18.720 -81.839 1.00 70.44 640 ASP A CA 1
ATOM 4563 C C . ASP A 1 640 ? 23.607 18.333 -83.207 1.00 70.44 640 ASP A C 1
ATOM 4565 O O . ASP A 1 640 ? 24.816 18.506 -83.408 1.00 70.44 640 ASP A O 1
ATOM 4569 N N . ASP A 1 641 ? 22.803 17.835 -84.163 1.00 76.56 641 ASP A N 1
ATOM 4570 C CA . ASP A 1 641 ? 23.258 17.293 -85.461 1.00 76.56 641 ASP A CA 1
ATOM 4571 C C . ASP A 1 641 ? 24.108 18.287 -86.261 1.00 76.56 641 ASP A C 1
ATOM 4573 O O . ASP A 1 641 ? 25.006 17.873 -86.978 1.00 76.56 641 ASP A O 1
ATOM 4577 N N . ALA A 1 642 ? 23.907 19.599 -86.119 1.00 76.38 642 ALA A N 1
ATOM 4578 C CA . ALA A 1 642 ? 24.718 20.604 -86.815 1.00 76.38 642 ALA A CA 1
ATOM 4579 C C . ALA A 1 642 ? 26.124 20.822 -86.208 1.00 76.38 642 ALA A C 1
ATOM 4581 O O . ALA A 1 642 ? 26.976 21.464 -86.833 1.00 76.38 642 ALA A O 1
ATOM 4582 N N . VAL A 1 643 ? 26.379 20.333 -84.989 1.00 76.69 643 VAL A N 1
ATOM 4583 C CA . VAL A 1 643 ? 27.555 20.694 -84.178 1.00 76.69 643 VAL A CA 1
ATOM 4584 C C . VAL A 1 643 ? 28.463 19.495 -83.902 1.00 76.69 643 VAL A C 1
ATOM 4586 O O . VAL A 1 643 ? 29.687 19.653 -83.972 1.00 76.69 643 VAL A O 1
ATOM 4589 N N . LEU A 1 644 ? 27.889 18.319 -83.627 1.00 70.81 644 LEU A N 1
ATOM 4590 C CA . LEU A 1 644 ? 28.604 17.136 -83.138 1.00 70.81 644 LEU A CA 1
ATOM 4591 C C . LEU A 1 644 ? 28.604 15.977 -84.145 1.00 70.81 644 LEU A C 1
ATOM 4593 O O . LEU A 1 644 ? 27.591 15.679 -84.770 1.00 70.81 644 LEU A O 1
ATOM 4597 N N . ASP A 1 645 ? 29.733 15.272 -84.241 1.00 79.12 645 ASP A N 1
ATOM 4598 C CA . ASP A 1 645 ? 29.846 14.032 -85.015 1.00 79.12 645 ASP A CA 1
ATOM 4599 C C . ASP A 1 645 ? 29.509 12.824 -84.127 1.00 79.12 645 ASP A C 1
ATOM 4601 O O . ASP A 1 645 ? 30.078 12.663 -83.042 1.00 79.12 645 ASP A O 1
ATOM 4605 N N . ALA A 1 646 ? 28.644 11.924 -84.596 1.00 82.69 646 ALA A N 1
ATOM 4606 C CA . ALA A 1 646 ? 28.401 10.654 -83.919 1.00 82.69 646 ALA A CA 1
ATOM 4607 C C . ALA A 1 646 ? 29.499 9.650 -84.310 1.00 82.69 646 ALA A C 1
ATOM 4609 O O . ALA A 1 646 ? 29.637 9.271 -85.475 1.00 82.69 646 ALA A O 1
ATOM 4610 N N . ARG A 1 647 ? 30.304 9.225 -83.331 1.00 79.56 647 ARG A N 1
ATOM 4611 C CA . ARG A 1 647 ? 31.480 8.360 -83.532 1.00 79.56 647 ARG A CA 1
ATOM 4612 C C . ARG A 1 647 ? 31.424 7.138 -82.621 1.00 79.56 647 ARG A C 1
ATOM 4614 O O . ARG A 1 647 ? 31.258 7.286 -81.411 1.00 79.56 647 ARG A O 1
ATOM 4621 N N . ALA A 1 648 ? 31.607 5.949 -83.190 1.00 83.69 648 ALA A N 1
ATOM 4622 C CA . ALA A 1 648 ? 31.834 4.702 -82.459 1.00 83.69 648 ALA A CA 1
ATOM 4623 C C . ALA A 1 648 ? 33.224 4.160 -82.823 1.00 83.69 648 ALA A C 1
ATOM 4625 O O . ALA A 1 648 ? 33.519 3.934 -83.995 1.00 83.69 648 ALA A O 1
ATOM 4626 N N . ILE A 1 649 ? 34.094 3.990 -81.826 1.00 81.19 649 ILE A N 1
ATOM 4627 C CA . ILE A 1 649 ? 35.521 3.699 -82.019 1.00 81.19 649 ILE A CA 1
ATOM 4628 C C . ILE A 1 649 ? 35.884 2.386 -81.318 1.00 81.19 649 ILE A C 1
ATOM 4630 O O . ILE A 1 649 ? 35.575 2.200 -80.142 1.00 81.19 649 ILE A O 1
ATOM 4634 N N . PHE A 1 650 ? 36.602 1.511 -82.020 1.00 82.94 650 PHE A N 1
ATOM 4635 C CA . PHE A 1 650 ? 37.312 0.368 -81.453 1.00 82.94 650 PHE A CA 1
ATOM 4636 C C . PHE A 1 650 ? 38.820 0.606 -81.595 1.00 82.94 650 PHE A C 1
ATOM 4638 O O . PHE A 1 650 ? 39.342 0.642 -82.708 1.00 82.94 650 PHE A O 1
ATOM 4645 N N . GLN A 1 651 ? 39.511 0.814 -80.474 1.00 81.69 651 GLN A N 1
ATOM 4646 C CA . GLN A 1 651 ? 40.867 1.369 -80.434 1.00 81.69 651 GLN A CA 1
ATOM 4647 C C . GLN A 1 651 ? 41.790 0.547 -79.535 1.00 81.69 651 GLN A C 1
ATOM 4649 O O . GLN A 1 651 ? 41.460 0.254 -78.387 1.00 81.69 651 GLN A O 1
ATOM 4654 N N . ALA A 1 652 ? 42.974 0.227 -80.053 1.00 76.19 652 ALA A N 1
ATOM 4655 C CA . ALA A 1 652 ? 44.081 -0.363 -79.318 1.00 76.19 652 ALA A CA 1
ATOM 4656 C C . ALA A 1 652 ? 45.196 0.685 -79.189 1.00 76.19 652 ALA A C 1
ATOM 4658 O O . ALA A 1 652 ? 45.880 1.004 -80.160 1.00 76.19 652 ALA A O 1
ATOM 4659 N N . GLY A 1 653 ? 45.346 1.244 -77.987 1.00 75.44 653 GLY A N 1
ATOM 4660 C CA . GLY A 1 653 ? 46.363 2.247 -77.674 1.00 75.44 653 GLY A CA 1
ATOM 4661 C C . GLY A 1 653 ? 47.580 1.657 -76.967 1.00 75.44 653 GLY A C 1
ATOM 4662 O O . GLY A 1 653 ? 47.439 0.789 -76.106 1.00 75.44 653 GLY A O 1
ATOM 4663 N N . HIS A 1 654 ? 48.765 2.180 -77.268 1.00 71.88 654 HIS A N 1
ATOM 4664 C CA . HIS A 1 654 ? 50.018 1.835 -76.607 1.00 71.88 654 HIS A CA 1
ATOM 4665 C C . HIS A 1 654 ? 50.777 3.107 -76.205 1.00 71.88 654 HIS A C 1
ATOM 4667 O O . HIS A 1 654 ? 50.944 4.032 -76.999 1.00 71.88 654 HIS A O 1
ATOM 4673 N N . TYR A 1 655 ? 51.244 3.153 -74.955 1.00 69.75 655 TYR A N 1
ATOM 4674 C CA . TYR A 1 655 ? 52.151 4.194 -74.475 1.00 69.75 655 TYR A CA 1
ATOM 4675 C C . TYR A 1 655 ? 53.588 3.672 -74.507 1.00 69.75 655 TYR A C 1
ATOM 4677 O O . TYR A 1 655 ? 53.925 2.749 -73.769 1.00 69.75 655 TYR A O 1
ATOM 4685 N N . ALA A 1 656 ? 54.448 4.307 -75.302 1.00 71.75 656 ALA A N 1
ATOM 4686 C CA . ALA A 1 656 ? 55.876 4.009 -75.365 1.00 71.75 656 ALA A CA 1
ATOM 4687 C C . ALA A 1 656 ? 56.685 5.303 -75.210 1.00 71.75 656 ALA A C 1
ATOM 4689 O O . ALA A 1 656 ? 56.449 6.284 -75.911 1.00 71.75 656 ALA A O 1
ATOM 4690 N N . GLY A 1 657 ? 57.626 5.336 -74.259 1.00 72.25 657 GLY A N 1
ATOM 4691 C CA . GLY A 1 657 ? 58.507 6.497 -74.047 1.00 72.25 657 GLY A CA 1
ATOM 4692 C C . GLY A 1 657 ? 57.798 7.816 -73.693 1.00 72.25 657 GLY A C 1
ATOM 4693 O O . GLY A 1 657 ? 58.381 8.878 -73.873 1.00 72.25 657 GLY A O 1
ATOM 4694 N N . GLY A 1 658 ? 56.546 7.766 -73.220 1.00 75.31 658 GLY A N 1
ATOM 4695 C CA . GLY A 1 658 ? 55.720 8.948 -72.932 1.00 75.31 658 GLY A CA 1
ATOM 4696 C C . GLY A 1 658 ? 54.860 9.442 -74.103 1.00 75.31 658 GLY A C 1
ATOM 4697 O O . GLY A 1 658 ? 53.995 10.288 -73.891 1.00 75.31 658 GLY A O 1
ATOM 4698 N N . ALA A 1 659 ? 55.027 8.888 -75.308 1.00 73.19 659 ALA A N 1
ATOM 4699 C CA . ALA A 1 659 ? 54.136 9.131 -76.439 1.00 73.19 659 ALA A CA 1
ATOM 4700 C C . ALA A 1 659 ? 52.990 8.107 -76.463 1.00 73.19 659 ALA A C 1
ATOM 4702 O O . ALA A 1 659 ? 53.190 6.935 -76.134 1.00 73.19 659 ALA A O 1
ATOM 4703 N N . TYR A 1 660 ? 51.800 8.553 -76.868 1.00 73.81 660 TYR A N 1
ATOM 4704 C CA . TYR A 1 660 ? 50.660 7.686 -77.161 1.00 73.81 660 TYR A CA 1
ATOM 4705 C C . TYR A 1 660 ? 50.591 7.422 -78.663 1.00 73.81 660 TYR A C 1
ATOM 4707 O O . TYR A 1 660 ? 50.613 8.367 -79.451 1.00 73.81 660 TYR A O 1
ATOM 4715 N N . THR A 1 661 ? 50.459 6.158 -79.045 1.00 81.81 661 THR A N 1
ATOM 4716 C CA . THR A 1 661 ? 50.100 5.745 -80.403 1.00 81.81 661 THR A CA 1
ATOM 4717 C C . THR A 1 661 ? 48.904 4.806 -80.342 1.00 81.81 661 THR A C 1
ATOM 4719 O O . THR A 1 661 ? 48.720 4.085 -79.359 1.00 81.81 661 THR A O 1
ATOM 4722 N N . ASP A 1 662 ? 48.069 4.810 -81.378 1.00 83.00 662 ASP A N 1
ATOM 4723 C CA . ASP A 1 662 ? 46.914 3.926 -81.460 1.00 83.00 662 ASP A CA 1
ATOM 4724 C C . ASP A 1 662 ? 46.702 3.357 -82.860 1.00 83.00 662 ASP A C 1
ATOM 4726 O O . ASP A 1 662 ? 47.004 3.995 -83.867 1.00 83.00 662 ASP A O 1
ATOM 4730 N N . ALA A 1 663 ? 46.150 2.147 -82.895 1.00 85.00 663 ALA A N 1
ATOM 4731 C CA . ALA A 1 663 ? 45.479 1.605 -84.063 1.00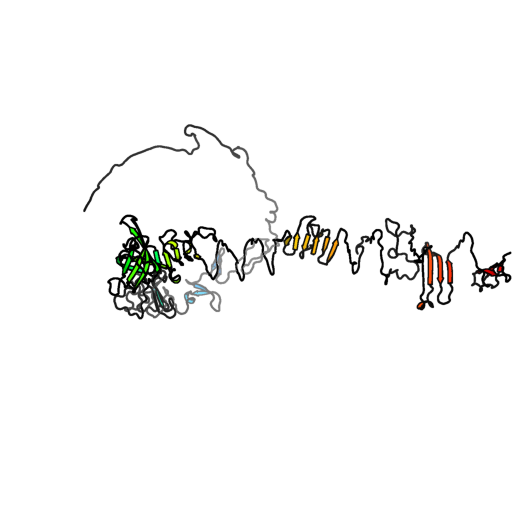 85.00 663 ALA A CA 1
ATOM 4732 C C . ALA A 1 663 ? 43.979 1.551 -83.754 1.00 85.00 663 ALA A C 1
ATOM 4734 O O . ALA A 1 663 ? 43.582 0.989 -82.727 1.00 85.00 663 ALA A O 1
ATOM 4735 N N . ARG A 1 664 ? 43.135 2.123 -84.618 1.00 86.25 664 ARG A N 1
ATOM 4736 C CA . ARG A 1 664 ? 41.682 2.136 -84.401 1.00 86.25 664 ARG A CA 1
ATOM 4737 C C . ARG A 1 664 ? 40.859 1.923 -85.664 1.00 86.25 664 ARG A C 1
ATOM 4739 O O . ARG A 1 664 ? 41.195 2.418 -86.739 1.00 86.25 664 ARG A O 1
ATOM 4746 N N . LEU A 1 665 ? 39.748 1.217 -85.484 1.00 89.88 665 LEU A N 1
ATOM 4747 C CA . LEU A 1 665 ? 38.620 1.146 -86.404 1.00 89.88 665 LEU A CA 1
ATOM 4748 C C . LEU A 1 665 ? 37.538 2.096 -85.892 1.00 89.88 665 LEU A C 1
ATOM 4750 O O . LEU A 1 665 ? 37.211 2.095 -84.707 1.00 89.88 665 LEU A O 1
ATOM 4754 N N . GLU A 1 666 ? 36.978 2.905 -86.774 1.00 89.00 666 GLU A N 1
ATOM 4755 C CA . GLU A 1 666 ? 36.121 4.012 -86.386 1.00 89.00 666 GLU A CA 1
ATOM 4756 C C . GLU A 1 666 ? 34.935 4.139 -87.343 1.00 89.00 666 GLU A C 1
ATOM 4758 O O . GLU A 1 666 ? 35.121 4.318 -88.542 1.00 89.00 666 GLU A O 1
ATOM 4763 N N . VAL A 1 667 ? 33.715 4.060 -86.812 1.00 89.31 667 VAL A N 1
ATOM 4764 C CA . VAL A 1 667 ? 32.470 4.315 -87.543 1.00 89.31 667 VAL A CA 1
ATOM 4765 C C . VAL A 1 667 ? 32.038 5.748 -87.249 1.00 89.31 667 VAL A C 1
ATOM 4767 O O . VAL A 1 667 ? 31.734 6.078 -86.100 1.00 89.31 667 VAL A O 1
ATOM 4770 N N . VAL A 1 668 ? 32.014 6.590 -88.280 1.00 87.25 668 VAL A N 1
ATOM 4771 C CA . VAL A 1 668 ? 31.677 8.014 -88.181 1.00 87.25 668 VAL A CA 1
ATOM 4772 C C . VAL A 1 668 ? 30.414 8.322 -88.964 1.00 87.25 668 VAL A C 1
ATOM 4774 O O . VAL A 1 668 ? 30.271 7.983 -90.142 1.00 87.25 668 VAL A O 1
ATOM 4777 N N . ARG A 1 669 ? 29.529 9.056 -88.302 1.00 88.94 669 ARG A N 1
ATOM 4778 C CA . ARG A 1 669 ? 28.498 9.879 -88.908 1.00 88.94 669 ARG A CA 1
ATOM 4779 C C . ARG A 1 669 ? 28.845 11.327 -88.576 1.00 88.94 669 ARG A C 1
ATOM 4781 O O . ARG A 1 669 ? 28.605 11.776 -87.460 1.00 88.94 669 ARG A O 1
ATOM 4788 N N . GLU A 1 670 ? 29.434 12.034 -89.534 1.00 90.94 670 GLU A N 1
ATOM 4789 C CA . GLU A 1 670 ? 29.731 13.456 -89.361 1.00 90.94 670 GLU A CA 1
ATOM 4790 C C . GLU A 1 670 ? 28.434 14.261 -89.305 1.00 90.94 670 GLU A C 1
ATOM 4792 O O . GLU A 1 670 ? 27.428 13.876 -89.915 1.00 90.94 670 GLU A O 1
ATOM 4797 N N . LYS A 1 671 ? 28.501 15.386 -88.598 1.00 89.12 671 LYS A N 1
ATOM 4798 C CA . LYS A 1 671 ? 27.431 16.359 -88.380 1.00 89.12 671 LYS A CA 1
ATOM 4799 C C . LYS A 1 671 ? 26.725 16.821 -89.660 1.00 89.12 671 LYS A C 1
ATOM 4801 O O . LYS A 1 671 ? 27.339 16.964 -90.725 1.00 89.12 671 LYS A O 1
ATOM 4806 N N . GLY A 1 672 ? 25.429 17.104 -89.566 1.00 83.38 672 GLY A N 1
ATOM 4807 C CA . GLY A 1 672 ? 24.616 17.630 -90.655 1.00 83.38 672 GLY A CA 1
ATOM 4808 C C . GLY A 1 672 ? 24.587 16.675 -91.842 1.00 83.38 672 GLY A C 1
ATOM 4809 O O . GLY A 1 672 ? 24.513 15.457 -91.709 1.00 83.38 672 GLY A O 1
ATOM 4810 N N . SER A 1 673 ? 24.730 17.185 -93.060 1.00 81.94 673 SER A N 1
ATOM 4811 C CA . SER A 1 673 ? 24.862 16.346 -94.261 1.00 81.94 673 SER A CA 1
ATOM 4812 C C . SER A 1 673 ? 26.281 15.786 -94.494 1.00 81.94 673 SER A C 1
ATOM 4814 O O . SER A 1 673 ? 26.592 15.420 -95.626 1.00 81.94 673 SER A O 1
ATOM 4816 N N . GLY A 1 674 ? 27.142 15.751 -93.466 1.00 83.94 674 GLY A N 1
ATOM 4817 C CA . GLY A 1 674 ? 28.529 15.274 -93.539 1.00 83.94 674 GLY A CA 1
ATOM 4818 C C . GLY A 1 674 ? 28.690 13.792 -93.906 1.00 83.94 674 GLY A C 1
ATOM 4819 O O . GLY A 1 674 ? 27.715 13.066 -94.131 1.00 83.94 674 GLY A O 1
ATOM 4820 N N . ALA A 1 675 ? 29.936 13.327 -93.995 1.00 84.12 675 ALA A N 1
ATOM 4821 C CA . ALA A 1 675 ? 30.232 11.984 -94.469 1.00 84.12 675 ALA A CA 1
ATOM 4822 C C . ALA A 1 675 ? 29.753 10.877 -93.507 1.00 84.12 675 ALA A C 1
ATOM 4824 O O . ALA A 1 675 ? 29.596 11.053 -92.295 1.00 84.12 675 ALA A O 1
ATOM 4825 N N . LYS A 1 676 ? 29.529 9.692 -94.084 1.00 90.31 676 LYS A N 1
ATOM 4826 C CA . LYS A 1 676 ? 29.225 8.443 -93.375 1.00 90.31 676 LYS A CA 1
ATOM 4827 C C . LYS A 1 676 ? 30.293 7.439 -93.770 1.00 90.31 676 LYS A C 1
ATOM 4829 O O . LYS A 1 676 ? 30.330 7.042 -94.933 1.00 90.31 676 LYS A O 1
ATOM 4834 N N . TYR A 1 677 ? 31.175 7.068 -92.852 1.00 87.25 677 TYR A N 1
ATOM 4835 C CA . TYR A 1 677 ? 32.314 6.219 -93.190 1.00 87.25 677 TYR A CA 1
ATOM 4836 C C . TYR A 1 677 ? 32.728 5.290 -92.060 1.00 87.25 677 TYR A C 1
ATOM 4838 O O . TYR A 1 677 ? 32.429 5.507 -90.889 1.00 87.25 677 TYR A O 1
ATOM 4846 N N . VAL A 1 678 ? 33.456 4.250 -92.456 1.00 90.44 678 VAL A N 1
ATOM 4847 C CA . VAL A 1 678 ? 34.263 3.438 -91.556 1.00 90.44 678 VAL A CA 1
ATOM 4848 C C . VAL A 1 678 ? 35.719 3.699 -91.922 1.00 90.44 678 VAL A C 1
ATOM 4850 O O . VAL A 1 678 ? 36.113 3.464 -93.063 1.00 90.44 678 VAL A O 1
ATOM 4853 N N . ALA A 1 679 ? 36.499 4.227 -90.985 1.00 88.38 679 ALA A N 1
ATOM 4854 C CA . ALA A 1 679 ? 37.912 4.531 -91.161 1.00 88.38 679 ALA A CA 1
ATOM 4855 C C . ALA A 1 679 ? 38.784 3.600 -90.317 1.00 88.38 679 ALA A C 1
ATOM 4857 O O . ALA A 1 679 ? 38.435 3.230 -89.196 1.00 88.38 679 ALA A O 1
ATOM 4858 N N . THR A 1 680 ? 39.951 3.259 -90.853 1.00 89.31 680 THR A N 1
ATOM 4859 C CA . THR A 1 680 ? 41.024 2.567 -90.136 1.00 89.31 680 THR A CA 1
ATOM 4860 C C . THR A 1 680 ? 42.217 3.503 -90.031 1.00 89.31 680 THR A C 1
ATOM 4862 O O . THR A 1 680 ? 42.774 3.898 -91.055 1.00 89.31 680 THR A O 1
ATOM 4865 N N . TYR A 1 681 ? 42.615 3.844 -88.809 1.00 85.56 681 TYR A N 1
ATOM 4866 C CA . TYR A 1 681 ? 43.806 4.643 -88.534 1.00 85.56 681 TYR A CA 1
ATOM 4867 C C . TYR A 1 681 ? 44.881 3.729 -87.942 1.00 85.56 681 TYR A C 1
ATOM 4869 O O . TYR A 1 681 ? 44.651 3.093 -86.915 1.00 85.56 681 TYR A O 1
ATOM 4877 N N . GLY A 1 682 ? 46.024 3.636 -88.618 1.00 84.88 682 GLY A N 1
ATOM 4878 C CA . GLY A 1 682 ? 47.145 2.760 -88.274 1.00 84.88 682 GLY A CA 1
ATOM 4879 C C . GLY A 1 682 ? 47.980 2.422 -89.512 1.00 84.88 682 GLY A C 1
ATOM 4880 O O . GLY A 1 682 ? 47.598 2.761 -90.632 1.00 84.88 682 GLY A O 1
ATOM 4881 N N . ASP A 1 683 ? 49.105 1.735 -89.319 1.00 86.06 683 ASP A N 1
ATOM 4882 C CA . ASP A 1 683 ? 50.092 1.502 -90.387 1.00 86.06 683 ASP A CA 1
ATOM 4883 C C . ASP A 1 683 ? 49.681 0.419 -91.406 1.00 86.06 683 ASP A C 1
ATOM 4885 O O . ASP A 1 683 ? 50.288 0.304 -92.472 1.00 86.06 683 ASP A O 1
ATOM 4889 N N 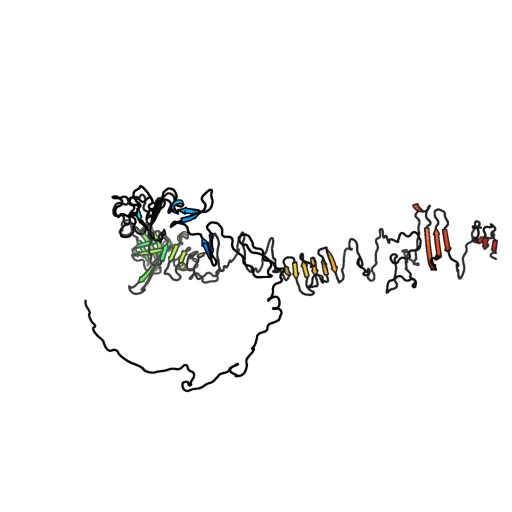. ARG A 1 684 ? 48.681 -0.416 -91.082 1.00 83.31 684 ARG A N 1
ATOM 4890 C CA . ARG A 1 684 ? 48.308 -1.594 -91.880 1.00 83.31 684 ARG A CA 1
ATOM 4891 C C . ARG A 1 684 ? 46.820 -1.939 -91.763 1.00 83.31 684 ARG A C 1
ATOM 4893 O O . ARG A 1 684 ? 46.293 -2.036 -90.659 1.00 83.31 684 ARG A O 1
ATOM 4900 N N . LEU A 1 685 ? 46.182 -2.218 -92.902 1.00 88.12 685 LEU A N 1
ATOM 4901 C CA . LEU A 1 685 ? 44.875 -2.875 -93.007 1.00 88.12 685 LEU A CA 1
ATOM 4902 C C . LEU A 1 685 ? 45.052 -4.183 -93.788 1.00 88.12 685 LEU A C 1
ATOM 4904 O O . LEU A 1 685 ? 45.519 -4.160 -94.924 1.00 88.12 685 LEU A O 1
ATOM 4908 N N . GLU A 1 686 ? 44.682 -5.312 -93.186 1.00 86.19 686 GLU A N 1
ATOM 4909 C CA . GLU A 1 686 ? 44.751 -6.636 -93.815 1.00 86.19 686 GLU A CA 1
ATOM 4910 C C . GLU A 1 686 ? 43.344 -7.171 -94.084 1.00 86.19 686 GLU A C 1
ATOM 4912 O O . GLU A 1 686 ? 42.488 -7.169 -93.202 1.00 86.19 686 GLU A O 1
ATOM 4917 N N . VAL A 1 687 ? 43.115 -7.651 -95.308 1.00 87.06 687 VAL A N 1
ATOM 4918 C CA . VAL A 1 687 ? 41.892 -8.358 -95.705 1.00 87.06 687 VAL A CA 1
ATOM 4919 C C . VAL A 1 687 ? 42.321 -9.649 -96.391 1.00 87.06 687 VAL A C 1
ATOM 4921 O O . VAL A 1 687 ? 42.903 -9.612 -97.469 1.00 87.06 687 VAL A O 1
ATOM 4924 N N . GLU A 1 688 ? 42.068 -10.785 -95.743 1.00 85.31 688 GLU A N 1
ATOM 4925 C CA . GLU A 1 688 ? 42.686 -12.073 -96.097 1.00 85.31 688 GLU A CA 1
ATOM 4926 C C . GLU A 1 688 ? 42.178 -12.678 -97.418 1.00 85.31 688 GLU A C 1
ATOM 4928 O O . GLU A 1 688 ? 42.936 -13.345 -98.117 1.00 85.31 688 GLU A O 1
ATOM 4933 N N . ASN A 1 689 ? 40.905 -12.458 -97.767 1.00 88.38 689 ASN A N 1
ATOM 4934 C CA . ASN A 1 689 ? 40.251 -13.159 -98.879 1.00 88.38 689 ASN A CA 1
ATOM 4935 C C . ASN A 1 689 ? 39.910 -12.224 -100.054 1.00 88.38 689 ASN A C 1
ATOM 4937 O O . ASN A 1 689 ? 40.572 -12.249 -101.088 1.00 88.38 689 ASN A O 1
ATOM 4941 N N . CYS A 1 690 ? 38.897 -11.363 -99.911 1.00 84.94 690 CYS A N 1
ATOM 4942 C CA . CYS A 1 690 ? 38.582 -10.354 -100.922 1.00 84.94 690 CYS A CA 1
ATOM 4943 C C . CYS A 1 690 ? 37.912 -9.114 -100.318 1.00 84.94 690 CYS A C 1
ATOM 4945 O O . CYS A 1 690 ? 37.182 -9.199 -99.331 1.00 84.94 690 CYS A O 1
ATOM 4947 N N . ILE A 1 691 ? 38.127 -7.964 -100.960 1.00 88.75 691 ILE A N 1
ATOM 4948 C CA . ILE A 1 691 ? 37.335 -6.750 -100.747 1.00 88.75 691 ILE A CA 1
ATOM 4949 C C . ILE A 1 691 ? 36.274 -6.712 -101.846 1.00 88.75 691 ILE A C 1
ATOM 4951 O O . ILE A 1 691 ? 36.606 -6.703 -103.031 1.00 88.75 691 ILE A O 1
ATOM 4955 N N . ARG A 1 692 ? 34.993 -6.672 -101.467 1.00 88.31 692 ARG A N 1
ATOM 4956 C CA . ARG A 1 692 ? 33.903 -6.419 -102.414 1.00 88.31 692 ARG A CA 1
ATOM 4957 C C . ARG A 1 692 ? 33.713 -4.913 -102.562 1.00 88.31 692 ARG A C 1
ATOM 4959 O O . ARG A 1 692 ? 33.255 -4.261 -101.629 1.00 88.31 692 ARG A O 1
ATOM 4966 N N . LEU A 1 693 ? 34.034 -4.391 -103.739 1.00 89.12 693 LEU A N 1
ATOM 4967 C CA . LEU A 1 693 ? 33.667 -3.040 -104.156 1.00 89.12 693 LEU A CA 1
ATOM 4968 C C . LEU A 1 693 ? 32.368 -3.097 -104.974 1.00 89.12 693 LEU A C 1
ATOM 4970 O O . LEU A 1 693 ? 32.103 -4.092 -105.652 1.00 89.12 693 LEU A O 1
ATOM 4974 N N . THR A 1 694 ? 31.564 -2.040 -104.892 1.00 89.31 694 THR A N 1
ATOM 4975 C CA . THR A 1 694 ? 30.355 -1.850 -105.707 1.00 89.31 694 THR A CA 1
ATOM 4976 C C . THR A 1 694 ? 30.645 -0.784 -106.758 1.00 89.31 694 THR A C 1
ATOM 4978 O O . THR A 1 694 ? 31.391 0.161 -106.493 1.00 89.31 694 THR A O 1
ATOM 4981 N N . GLU A 1 695 ? 30.085 -0.921 -107.958 1.00 90.56 695 GLU A N 1
ATOM 4982 C CA . GLU A 1 695 ? 30.198 0.116 -108.984 1.00 90.56 695 GLU A CA 1
ATOM 4983 C C . GLU A 1 695 ? 29.602 1.449 -108.516 1.00 90.56 695 GLU A C 1
ATOM 4985 O O . GLU A 1 695 ? 28.519 1.502 -107.933 1.00 90.56 695 GLU A O 1
ATOM 4990 N N . MET A 1 696 ? 30.315 2.534 -108.802 1.00 90.25 696 MET A N 1
ATOM 4991 C CA . MET A 1 696 ? 29.892 3.906 -108.554 1.00 90.25 696 MET A CA 1
ATOM 4992 C C . MET A 1 696 ? 30.199 4.792 -109.764 1.00 90.25 696 MET A C 1
ATOM 4994 O O . MET A 1 696 ? 31.023 4.456 -110.615 1.00 90.25 696 MET A O 1
ATOM 4998 N N . SER A 1 697 ? 29.554 5.957 -109.837 1.00 87.12 697 SER A N 1
ATOM 4999 C CA . SER A 1 697 ? 29.983 7.029 -110.739 1.00 87.12 697 SER A CA 1
ATOM 5000 C C . SER A 1 697 ? 31.406 7.481 -110.401 1.00 87.12 697 SER A C 1
ATOM 5002 O O . SER A 1 697 ? 31.808 7.431 -109.239 1.00 87.12 697 SER A O 1
ATOM 5004 N N . ASP A 1 698 ? 32.147 7.973 -111.397 1.00 86.12 698 ASP A N 1
ATOM 5005 C CA . ASP A 1 698 ? 33.515 8.473 -111.211 1.00 86.12 698 ASP A CA 1
ATOM 5006 C C . ASP A 1 698 ? 33.563 9.528 -110.073 1.00 86.12 698 ASP A C 1
ATOM 5008 O O . ASP A 1 698 ? 32.849 10.532 -110.158 1.00 86.12 698 ASP A O 1
ATOM 5012 N N . PRO A 1 699 ? 34.322 9.298 -108.982 1.00 87.94 699 PRO A N 1
ATOM 5013 C CA . PRO A 1 699 ? 34.268 10.132 -107.786 1.00 87.94 699 PRO A CA 1
ATOM 5014 C C . PRO A 1 699 ? 34.873 11.519 -108.021 1.00 87.94 699 PRO A C 1
ATOM 5016 O O . PRO A 1 699 ? 35.607 11.759 -108.984 1.00 87.94 699 PRO A O 1
ATOM 5019 N N . SER A 1 700 ? 34.625 12.443 -107.095 1.00 86.75 700 SER A N 1
ATOM 5020 C CA . SER A 1 700 ? 35.393 13.688 -107.009 1.00 86.75 700 SER A CA 1
ATOM 5021 C C . SER A 1 700 ? 36.893 13.408 -106.838 1.00 86.75 700 SER A C 1
ATOM 5023 O O . SER A 1 700 ? 37.310 12.319 -106.435 1.00 86.75 700 SER A O 1
ATOM 5025 N N . ASN A 1 701 ? 37.730 14.393 -107.167 1.00 87.31 701 ASN A N 1
ATOM 5026 C CA . ASN A 1 701 ? 39.170 14.273 -106.952 1.00 87.31 701 ASN A CA 1
ATOM 5027 C C . ASN A 1 701 ? 39.448 14.137 -105.443 1.00 87.31 701 ASN A C 1
ATOM 5029 O O . ASN A 1 701 ? 38.929 14.953 -104.676 1.00 87.31 701 ASN A O 1
ATOM 5033 N N . PRO A 1 702 ? 40.268 13.166 -105.006 1.00 85.25 702 PRO A N 1
ATOM 5034 C CA . PRO A 1 702 ? 40.712 13.104 -103.620 1.00 85.25 702 PRO A CA 1
ATOM 5035 C C . PRO A 1 702 ? 41.625 14.293 -103.289 1.00 85.25 702 PRO A C 1
ATOM 5037 O O . PRO A 1 702 ? 42.208 14.923 -104.179 1.00 85.25 702 PRO A O 1
ATOM 5040 N N . SER A 1 703 ? 41.782 14.577 -101.996 1.00 85.62 703 SER A N 1
ATOM 5041 C CA . SER A 1 703 ? 42.697 15.614 -101.508 1.00 85.62 703 SER A CA 1
ATOM 5042 C C . SER A 1 703 ? 44.158 15.315 -101.872 1.00 85.62 703 SER A C 1
ATOM 5044 O O . SER A 1 703 ? 44.520 14.204 -102.266 1.00 85.62 703 SER A O 1
ATOM 5046 N N . ALA A 1 704 ? 45.033 16.315 -101.731 1.00 84.06 704 ALA A N 1
ATOM 5047 C CA . ALA A 1 704 ? 46.468 16.125 -101.938 1.00 84.06 704 ALA A CA 1
ATOM 5048 C C . ALA A 1 704 ? 47.011 14.955 -101.090 1.00 84.06 704 ALA A C 1
ATOM 5050 O O . ALA A 1 704 ? 46.644 14.798 -99.927 1.00 84.06 704 ALA A O 1
ATOM 5051 N N . ASN A 1 705 ? 47.892 14.148 -101.689 1.00 84.88 705 ASN A N 1
ATOM 5052 C CA . ASN A 1 705 ? 48.471 12.928 -101.108 1.00 84.88 705 ASN A CA 1
ATOM 5053 C C . ASN A 1 705 ? 47.463 11.804 -100.779 1.00 84.88 705 ASN A C 1
ATOM 5055 O O . ASN A 1 705 ? 47.792 10.893 -100.025 1.00 84.88 705 ASN A O 1
ATOM 5059 N N . GLN A 1 706 ? 46.263 11.829 -101.366 1.00 86.12 706 GLN A N 1
ATOM 5060 C CA . GLN A 1 706 ? 45.283 10.745 -101.278 1.00 86.12 706 GLN A CA 1
ATOM 5061 C C . GLN A 1 706 ? 44.969 10.151 -102.657 1.00 86.12 706 GLN A C 1
ATOM 5063 O O . GLN A 1 706 ? 45.148 10.789 -103.699 1.00 86.12 706 GLN A O 1
ATOM 5068 N N . ALA A 1 707 ? 44.469 8.916 -102.645 1.00 87.31 707 ALA A N 1
ATOM 5069 C CA . ALA A 1 707 ? 43.957 8.223 -103.815 1.00 87.31 707 ALA A CA 1
ATOM 5070 C C . ALA A 1 707 ? 42.664 7.481 -103.458 1.00 87.31 707 ALA A C 1
ATOM 5072 O O . ALA A 1 707 ? 42.556 6.920 -102.368 1.00 87.31 707 ALA A O 1
ATOM 5073 N N . TYR A 1 708 ? 41.702 7.445 -104.377 1.00 89.88 708 TYR A N 1
ATOM 5074 C CA . TYR A 1 708 ? 40.508 6.611 -104.248 1.00 89.88 708 TYR A CA 1
ATOM 5075 C C . TYR A 1 708 ? 40.655 5.379 -105.130 1.00 89.88 708 TYR A C 1
ATOM 5077 O O . TYR A 1 70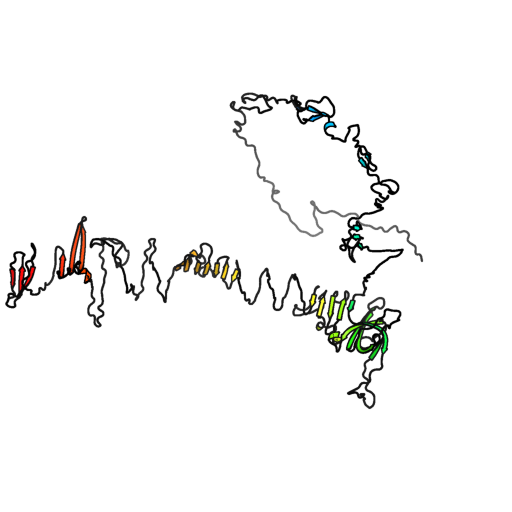8 ? 40.796 5.519 -106.343 1.00 89.88 708 TYR A O 1
ATOM 5085 N N . LEU A 1 709 ? 40.603 4.190 -104.525 1.00 91.06 709 LEU A N 1
ATOM 5086 C CA . LEU A 1 709 ? 40.423 2.918 -105.222 1.00 91.06 709 LEU A CA 1
ATOM 5087 C C . LEU A 1 709 ? 38.924 2.607 -105.252 1.00 91.06 709 LEU A C 1
ATOM 5089 O O . LEU A 1 709 ? 38.293 2.510 -104.202 1.00 91.06 709 LEU A O 1
ATOM 5093 N N . PHE A 1 710 ? 38.353 2.477 -106.443 1.00 91.56 710 PHE A N 1
ATOM 5094 C CA . PHE A 1 710 ? 36.915 2.300 -106.631 1.00 91.56 710 PHE A CA 1
ATOM 5095 C C . PHE A 1 710 ? 36.628 1.466 -107.876 1.00 91.56 710 PHE A C 1
ATOM 5097 O O . PHE A 1 710 ? 37.503 1.241 -108.713 1.00 91.56 710 PHE A O 1
ATOM 5104 N N . THR A 1 711 ? 35.382 1.031 -108.017 1.00 93.31 711 THR A N 1
ATOM 5105 C CA . THR A 1 711 ? 34.885 0.389 -109.235 1.00 93.31 711 THR A CA 1
ATOM 5106 C C . THR A 1 711 ? 33.864 1.277 -109.933 1.00 93.31 711 THR A C 1
ATOM 5108 O O . THR A 1 711 ? 33.043 1.891 -109.260 1.00 93.31 711 THR A O 1
ATOM 5111 N N . LYS A 1 712 ? 33.880 1.341 -111.266 1.00 91.31 712 LYS A N 1
ATOM 5112 C CA . LYS A 1 712 ? 32.851 2.017 -112.081 1.00 91.31 712 LYS A CA 1
ATOM 5113 C C . LYS A 1 712 ? 32.522 1.205 -113.326 1.00 91.31 712 LYS A C 1
ATOM 5115 O O . LYS A 1 712 ? 33.379 0.462 -113.789 1.00 91.31 712 LYS A O 1
ATOM 5120 N N . ASP A 1 713 ? 31.340 1.387 -113.901 1.00 89.50 713 ASP A N 1
ATOM 5121 C CA . ASP A 1 713 ? 31.065 0.876 -115.247 1.00 89.50 713 ASP A CA 1
ATOM 5122 C C . ASP A 1 713 ? 31.954 1.592 -116.290 1.00 89.50 713 ASP A C 1
ATOM 5124 O O . ASP A 1 713 ? 32.220 2.794 -116.188 1.00 89.50 713 ASP A O 1
ATOM 5128 N N . ASN A 1 714 ? 32.396 0.863 -117.318 1.00 87.62 714 ASN A N 1
ATOM 5129 C CA . ASN A 1 714 ? 33.081 1.415 -118.489 1.00 87.62 714 ASN A CA 1
ATOM 5130 C C . ASN A 1 714 ? 32.137 2.127 -119.483 1.00 87.62 714 ASN A C 1
ATOM 5132 O O . ASN A 1 714 ? 32.597 2.596 -120.525 1.00 87.62 714 ASN A O 1
ATOM 5136 N N . GLY A 1 715 ? 30.835 2.196 -119.186 1.00 83.12 715 GLY A N 1
ATOM 5137 C CA . GLY A 1 715 ? 29.785 2.693 -120.077 1.00 83.12 715 GLY A CA 1
ATOM 5138 C C . GLY A 1 715 ? 29.233 1.620 -121.021 1.00 83.12 715 GLY A C 1
ATOM 5139 O O . GLY A 1 715 ? 28.629 1.945 -122.042 1.00 83.12 715 GLY A O 1
ATOM 5140 N N . SER A 1 716 ? 29.490 0.341 -120.745 1.00 85.38 716 SER A N 1
ATOM 5141 C CA . SER A 1 716 ? 29.024 -0.813 -121.528 1.00 85.38 716 SER A CA 1
ATOM 5142 C C . SER A 1 716 ? 28.613 -2.003 -120.645 1.00 85.38 716 SER A C 1
ATOM 5144 O O . SER A 1 716 ? 28.516 -3.126 -121.142 1.00 85.38 716 SER A O 1
ATOM 5146 N N . GLY A 1 717 ? 28.361 -1.774 -119.352 1.00 83.38 717 GLY A N 1
ATOM 5147 C CA . GLY A 1 717 ? 27.958 -2.795 -118.382 1.00 83.38 717 GLY A CA 1
ATOM 5148 C C . GLY A 1 717 ? 29.102 -3.690 -117.894 1.00 83.38 717 GLY A C 1
ATOM 5149 O O . GLY A 1 717 ? 28.864 -4.867 -117.623 1.00 83.38 717 GLY A O 1
ATOM 5150 N N . LYS A 1 718 ? 30.338 -3.174 -117.830 1.00 89.06 718 LYS A N 1
ATOM 5151 C CA . LYS A 1 718 ? 31.522 -3.914 -117.361 1.00 89.06 718 LYS A CA 1
ATOM 5152 C C . LYS A 1 718 ? 32.293 -3.144 -116.297 1.00 89.06 718 LYS A C 1
ATOM 5154 O O . LYS A 1 718 ? 32.744 -2.022 -116.533 1.00 89.06 718 LYS A O 1
ATOM 5159 N N . THR A 1 719 ? 32.565 -3.812 -115.181 1.00 91.62 719 THR A N 1
ATOM 5160 C CA . THR A 1 719 ? 33.261 -3.224 -114.037 1.00 91.62 719 THR A CA 1
ATOM 5161 C C . THR A 1 719 ? 34.717 -2.892 -114.358 1.00 91.62 719 THR A C 1
ATOM 5163 O O . THR A 1 719 ? 35.524 -3.769 -114.667 1.00 91.62 719 THR A O 1
ATOM 5166 N N . GLN A 1 720 ? 35.095 -1.627 -114.213 1.00 92.12 720 GLN A N 1
ATOM 5167 C CA . GLN A 1 720 ? 36.478 -1.161 -114.182 1.00 92.12 720 GLN A CA 1
ATOM 5168 C C . GLN A 1 720 ? 36.931 -0.965 -112.742 1.00 92.12 720 GLN A C 1
ATOM 5170 O O . GLN A 1 720 ? 36.350 -0.147 -112.032 1.00 92.12 720 GLN A O 1
ATOM 5175 N N . LEU A 1 721 ? 38.014 -1.624 -112.332 1.00 93.44 721 LEU A N 1
ATOM 5176 C CA . LEU A 1 721 ? 38.758 -1.228 -111.140 1.00 93.44 721 LEU A CA 1
ATOM 5177 C C . LEU A 1 721 ? 39.612 -0.009 -111.494 1.00 93.44 721 LEU A C 1
ATOM 5179 O O . LEU A 1 721 ? 40.455 -0.078 -112.390 1.00 93.44 721 LEU A O 1
ATOM 5183 N N . CYS A 1 722 ? 39.396 1.098 -110.797 1.00 91.81 722 CYS A N 1
ATOM 5184 C CA . CYS A 1 722 ? 40.031 2.382 -111.059 1.00 91.81 722 CYS A CA 1
ATOM 5185 C C . CYS A 1 722 ? 40.721 2.927 -109.809 1.00 91.81 722 CYS A C 1
ATOM 5187 O O . CYS A 1 722 ? 40.230 2.762 -108.692 1.00 91.81 722 CYS A O 1
ATOM 5189 N N . VAL A 1 723 ? 41.823 3.650 -110.011 1.00 92.06 723 VAL A N 1
ATOM 5190 C CA . VAL A 1 723 ? 42.406 4.541 -109.006 1.00 92.06 723 VAL A CA 1
ATOM 5191 C C . VAL A 1 723 ? 42.351 5.982 -109.496 1.00 92.06 723 VAL A C 1
ATOM 5193 O O . VAL A 1 723 ? 42.736 6.281 -110.625 1.00 92.06 723 VAL A O 1
ATOM 5196 N N . LYS A 1 724 ? 41.881 6.895 -108.649 1.00 90.94 724 LYS A N 1
ATOM 5197 C CA . LYS A 1 724 ? 41.903 8.338 -108.907 1.00 90.94 724 LYS A CA 1
ATOM 5198 C C . LYS A 1 724 ? 42.846 9.018 -107.930 1.00 90.94 724 LYS A C 1
ATOM 5200 O O . LYS A 1 724 ? 42.772 8.751 -106.736 1.00 90.94 724 LYS A O 1
ATOM 5205 N N . PHE A 1 725 ? 43.694 9.907 -108.436 1.00 88.12 725 PHE A N 1
ATOM 5206 C CA . PHE A 1 725 ? 44.575 10.773 -107.647 1.00 88.12 725 PHE A CA 1
ATOM 5207 C C . PHE A 1 725 ? 44.098 12.231 -107.733 1.00 88.12 725 PHE A C 1
ATOM 5209 O O . PHE A 1 725 ? 43.269 12.575 -108.580 1.00 88.12 725 PHE A O 1
ATOM 5216 N N . SER A 1 726 ? 44.642 13.112 -106.890 1.00 86.31 726 SER A N 1
ATOM 5217 C CA . SER A 1 726 ? 44.261 14.535 -106.838 1.00 86.31 726 SER A CA 1
ATOM 5218 C C . SER A 1 726 ? 44.461 15.302 -108.158 1.00 86.31 726 SER A C 1
ATOM 5220 O O . SER A 1 726 ? 43.798 16.313 -108.385 1.00 86.31 726 SER A O 1
ATOM 5222 N N . SER A 1 727 ? 45.313 14.798 -109.060 1.00 80.81 727 SER A N 1
ATOM 5223 C CA . SER A 1 727 ? 45.533 15.314 -110.422 1.00 80.81 727 SER A CA 1
ATOM 5224 C C . SER A 1 727 ? 44.342 15.130 -111.380 1.00 80.81 727 SER A C 1
ATOM 5226 O O . SER A 1 727 ? 44.364 15.655 -112.491 1.00 80.81 727 SER A O 1
ATOM 5228 N N . GLY A 1 728 ? 43.287 14.427 -110.958 1.00 76.69 728 GLY A N 1
ATOM 5229 C CA . GLY A 1 728 ? 41.942 14.509 -111.535 1.00 76.69 728 GLY A CA 1
ATOM 5230 C C . GLY A 1 728 ? 41.575 13.488 -112.608 1.00 76.69 728 GLY A C 1
ATOM 5231 O O . GLY A 1 728 ? 40.387 13.247 -112.818 1.00 76.69 728 GLY A O 1
ATOM 5232 N N . ALA A 1 729 ? 42.548 12.830 -113.237 1.00 81.06 729 ALA A N 1
ATOM 5233 C CA . ALA A 1 729 ? 42.273 11.711 -114.135 1.00 81.06 729 ALA A CA 1
ATOM 5234 C C . ALA A 1 729 ? 42.097 10.402 -113.343 1.00 81.06 729 ALA A C 1
ATOM 5236 O O . ALA A 1 729 ? 42.944 10.042 -112.523 1.00 81.06 729 ALA A O 1
ATOM 5237 N N . SER A 1 730 ? 41.013 9.674 -113.615 1.00 84.38 730 SER A N 1
ATOM 5238 C CA . SER A 1 730 ? 40.805 8.316 -113.101 1.00 84.38 730 SER A CA 1
ATOM 5239 C C . SER A 1 730 ? 41.549 7.314 -113.978 1.00 84.38 730 SER A C 1
ATOM 5241 O O . SER A 1 730 ? 41.246 7.169 -115.162 1.00 84.38 730 SER A O 1
ATOM 5243 N N . ILE A 1 731 ? 42.527 6.626 -113.396 1.00 89.06 731 ILE A N 1
ATOM 5244 C CA . ILE A 1 731 ? 43.351 5.617 -114.057 1.00 89.06 731 ILE A CA 1
ATOM 5245 C C . ILE A 1 731 ? 42.663 4.263 -113.898 1.00 89.06 731 ILE A C 1
ATOM 5247 O O . ILE A 1 731 ? 42.442 3.793 -112.783 1.00 89.06 731 ILE A O 1
ATOM 5251 N N . VAL A 1 732 ? 42.337 3.619 -115.015 1.00 90.50 732 VAL A N 1
ATOM 5252 C CA . VAL A 1 732 ? 41.827 2.245 -115.023 1.00 90.50 732 VAL A CA 1
ATOM 5253 C C . VAL A 1 732 ? 42.987 1.294 -114.719 1.00 90.50 732 VAL A C 1
ATOM 5255 O O . VAL A 1 732 ? 43.964 1.258 -115.462 1.00 90.50 732 VAL A O 1
ATOM 5258 N N . ILE A 1 733 ? 42.876 0.524 -113.636 1.00 91.75 733 ILE A N 1
ATOM 5259 C CA . ILE A 1 733 ? 43.820 -0.547 -113.278 1.00 91.75 733 ILE A CA 1
ATOM 5260 C C . ILE A 1 733 ? 43.490 -1.807 -114.082 1.00 91.75 733 ILE A C 1
ATOM 5262 O O . ILE A 1 733 ? 44.371 -2.435 -114.661 1.00 91.75 733 ILE A O 1
ATOM 5266 N N . ALA A 1 734 ? 42.207 -2.169 -114.124 1.00 90.56 734 ALA A N 1
ATOM 5267 C CA . ALA A 1 734 ? 41.697 -3.317 -114.861 1.00 90.56 734 ALA A CA 1
ATOM 5268 C C . ALA A 1 734 ? 40.254 -3.058 -115.309 1.00 90.56 734 ALA A C 1
ATOM 5270 O O . ALA A 1 734 ? 39.510 -2.347 -114.640 1.00 90.56 734 ALA A O 1
ATOM 5271 N N . THR A 1 735 ? 39.845 -3.658 -116.424 1.00 89.19 735 THR A N 1
ATOM 5272 C CA . THR A 1 735 ? 38.435 -3.748 -116.841 1.00 89.19 735 THR A CA 1
ATOM 5273 C C . THR A 1 735 ? 38.045 -5.218 -116.873 1.00 89.19 735 THR A C 1
ATOM 5275 O O . THR A 1 735 ? 38.843 -6.052 -117.299 1.00 89.19 735 THR A O 1
ATOM 5278 N N . GLN A 1 736 ? 36.839 -5.534 -116.407 1.00 89.19 736 GLN A N 1
ATOM 5279 C CA . GLN A 1 736 ? 36.225 -6.851 -116.535 1.00 89.19 736 GLN A CA 1
ATOM 5280 C C . GLN A 1 736 ? 36.247 -7.308 -118.003 1.00 89.19 736 GLN A C 1
ATOM 5282 O O . GLN A 1 736 ? 36.005 -6.508 -118.911 1.00 89.19 736 GLN A O 1
ATOM 5287 N N . ALA A 1 737 ? 36.572 -8.586 -118.216 1.00 77.81 737 ALA A N 1
ATOM 5288 C CA . ALA A 1 737 ? 36.767 -9.181 -119.541 1.00 77.81 737 ALA A CA 1
ATOM 5289 C C . ALA A 1 737 ? 35.513 -9.135 -120.425 1.00 77.81 737 ALA A C 1
ATOM 5291 O O . ALA A 1 737 ? 34.371 -9.165 -119.913 1.00 77.81 737 ALA A O 1
#

Nearest PDB structures (foldseek):
  2g5z-assembly1_A  TM=3.262E-01  e=4.980E+00  Aequorea victoria
  5fld-assembly1_A  TM=3.505E-01  e=8.214E+00  Raptor siadenovirus A
  5fjl-assembly1_A  TM=2.530E-01  e=4.286E+00  Raptor siadenovirus A

Radius of gyration: 68.86 Å; Cα contacts (8 Å, |Δi|>4): 1022; chains: 1; bounding box: 148×107×203 Å

Secondary structure (DSSP, 8-state):
-------------------------SS----SS--------SSSSS------------S--STTS---TT-EE---TTEE--EETTS----EE-PPTTEEE-SS-EEEPPPSSTTEEEE--TTS--EEEEGGGGS-TTB--SSS--B---STT-EEETTEEEPPP-S-TTTS--S--B-TTS-B--SS---SSEEE-SS--B-STT-BS-EEEESSSSTTSEEEE-S----SS----S----------SSEEEES-EEE-SEEEEPPPPBPEETTEEPEETTEEPBP---EEEEE---TT-SS--------TTEEEEEEEEEE-SSSEEEEEEEEEEEEEEEETTEEEEEEEEESPP-TT-EEEEEEESS-GGG--EEEEESSSTT-SEEEEE----STTTTTSTTTEEEEEEE-TT-EEGGGTEE--SEEEEESS----S----SS----S----SS----S----SS----S----SSEEETTEEEETTEEEE--GGG-EEEE-STTS-SEEES-SSGGG-SEEE-TT--EEESS----SS----S----S-SSS--------TT------SS---------SSS----TT-S-----SS-----TT--------EEP-SSS---EE--------TTTTTT--EEEEEEEEEEETTEEEEEEEEEEE-STT--EEEEEESS----SS-----B-PPPPPPPTT-EEEEEEE-SSS-EEEEEEETTSPEEEEEE--

pLDDT: mean 76.51, std 16.76, range [28.16, 98.31]

Mean predicted aligned error: 21.74 Å

Solvent-accessible surface area (backbone atoms only — not comparable to full-atom values): 48569 Å² total; per-residue (Å²): 139,92,81,85,87,78,83,90,79,84,86,81,79,79,89,78,82,83,89,85,79,88,87,90,82,92,76,73,85,76,78,76,98,75,93,92,95,96,95,93,93,76,72,85,60,77,82,88,83,94,88,94,87,83,96,87,87,75,74,84,75,43,81,80,72,67,77,65,61,85,45,66,48,81,53,53,94,58,43,41,56,53,49,55,57,76,55,93,73,67,73,47,74,62,65,52,93,65,42,43,71,53,98,90,48,76,44,72,53,83,74,97,56,89,69,56,44,85,45,60,64,102,84,55,79,77,44,81,39,61,63,72,80,77,52,64,97,72,57,65,93,62,102,55,92,60,75,87,73,97,64,94,69,71,53,74,56,100,90,48,81,53,80,59,66,30,87,52,55,92,81,50,89,43,91,45,26,40,44,101,84,66,52,76,62,68,96,78,77,85,63,92,50,57,52,62,46,92,57,77,63,41,81,69,98,88,38,39,58,31,41,38,34,52,38,73,95,43,75,90,36,77,48,78,51,63,92,79,88,88,75,91,76,81,88,85,77,96,76,86,89,84,87,79,88,82,87,67,89,47,54,51,77,53,55,44,40,39,47,32,63,41,63,42,80,47,80,51,62,78,32,58,57,96,88,41,75,40,58,57,95,86,40,77,40,77,45,94,53,53,35,29,44,36,28,28,43,47,91,88,50,101,54,77,75,36,62,40,65,76,49,68,35,26,26,29,39,26,74,48,78,39,66,75,86,84,50,86,66,53,69,52,41,26,33,30,35,22,76,40,66,82,56,56,40,32,36,31,31,34,64,73,47,76,46,79,83,51,67,70,42,56,31,33,36,61,12,13,61,70,49,73,91,49,5,47,30,37,41,36,31,58,70,53,90,51,43,42,33,38,38,38,32,36,74,16,52,45,84,80,46,64,85,35,80,88,22,58,48,32,38,43,35,33,34,37,91,44,68,42,69,96,79,78,29,75,42,65,65,70,50,79,50,56,86,81,79,91,84,84,82,88,84,89,65,99,71,86,85,79,90,76,87,85,88,69,100,72,86,84,83,88,75,88,86,88,66,98,72,86,87,82,86,78,91,83,89,61,63,60,53,72,58,98,74,29,38,37,40,81,50,32,44,36,30,72,57,52,64,60,10,36,37,40,27,82,44,89,88,45,28,34,34,28,34,44,24,69,50,46,83,71,19,48,34,28,24,38,85,87,64,56,74,47,65,78,66,90,86,83,70,91,84,59,78,84,84,74,89,84,78,67,48,55,102,74,87,48,92,42,75,88,82,72,59,90,99,55,80,90,79,76,61,97,70,84,76,76,84,81,71,82,96,59,99,54,97,74,81,93,59,97,87,76,73,98,76,66,74,93,69,93,75,97,69,95,61,98,86,67,91,82,75,79,88,66,75,44,72,59,83,57,99,78,60,92,58,73,43,74,78,78,85,50,79,57,52,87,93,42,24,80,80,43,62,22,58,37,75,52,72,54,74,48,78,57,100,87,44,80,48,61,39,32,43,34,42,38,38,38,34,60,93,47,61,76,49,76,49,76,48,61,100,78,87,87,77,95,83,76,85,88,76,66,74,42,78,88,73,80,62,36,57,85,99,39,66,46,79,47,28,22,62,75,86,78,86,35,54,22,41,30,41,27,35,48,88,61,62,71,44,74,77,44,66,56,133